Protein AF-0000000068950728 (afdb_homodimer)

Foldseek 3Di:
DPDPPPPLPQDDDDVSVVVVVLLLVLLLVQCLVPNLPRDFLCVSCVVSVHDSVVVCSHPVTSQRSLLVSLLVLLVVLLCVLVVPQPVVDDLLVSLLSNQLSVLCSCQPVGVRVLVNCVPVCPDPDVGNVVSCVVSVCSSLVVVLVSLVVCVVVLFFADPDDSVVLSCLRVVVSSVVSVVCSVVVHDDPSNVVSVVSSVVCVVVGGHPPPVVVVVVVVCVVVVVVVVVVVVD/DPDPPPPLPQDDDDVSVVVVVLLLVLLLVQCLVPNLPRDFLCVSCVVSVHHSVVVCSHPVTSQRSLLVSLLVLLVVLLCVLVVPQPPVDDLLVSLLSNQLSVLCSCVPVGVRVLVNCVPVCPDPDVGNVVSCVVSVCSSLVVVLVSLVVCVVVQFFADPDDSVVVSCLRVVVSSVVSVVCSVVVHDDPSNVVSVVSSVVCVVVGGHPPPVVVVVVVVCVVVVVVVVVVVVD

Radius of gyration: 26.89 Å; Cα contacts (8 Å, |Δi|>4): 473; chains: 2; bounding box: 71×98×64 Å

pLDDT: mean 82.0, std 15.76, range [31.5, 96.88]

Secondary structure (DSSP, 8-state):
------------SHHHHHHHHHHHHHHHHHHHHHHHHH--HHHHHHHHTS-HHHHHHH-S-HHHHHHHHHHHHHHHHHHHHHHH--TTS-HHHHHHHHHHHHHHHHHHS-HHHHHHHHHHTT--SSSTHHHHHHHHHHHHHHHHHHHHHHHHTTSS--SS-HHHHHHHHHHHHHHHHHHHHHTT----HHHHHHHHHHHHHHHHS---HHHHHHHHHHHHHHHHHHHHH--/------------SHHHHHHHHHHHHHHHHHHHHHHHHH--HHHHHHHHTS-HHHHHHH-S-HHHHHHHHHHHHHHHHHHHHHHH--TTS-HHHHHHHHHHHHHHHHHHS-HHHHHHHHHHTT--SSSTHHHHHHHHHHHHHHHHHHHHHHHHTTSS--SS-HHHHHHHHHHHHHHHHHHHHHTT----HHHHHHHHHHHHHHHHS---HHHHHHHHHHHHHHHHHHHHH--

InterPro domains:
  IPR001647 DNA-binding HTH domain, TetR-type [PF00440] (23-68)
  IPR001647 DNA-binding HTH domain, TetR-type [PR00455] (23-36)
  IPR001647 DNA-binding HTH domain, TetR-type [PR00455] (44-67)
  IPR001647 DNA-binding HTH domain, TetR-type [PS50977] (17-77)
  IPR009057 Homedomain-like superfamily [SSF46689] (9-86)
  IPR023772 DNA-binding HTH domain, TetR-type, conserved site [PS01081] (35-65)
  IPR036271 Tetracyclin repressor-like, C-terminal domain superfamily [SSF48498] (94-204)
  IPR050109 HTH-type, TetR-like transcriptional regulator [PTHR30055] (7-207)

Sequence (462 aa):
MEDVTSPRRVPAGAKAEQRIRDILRVSREVFAELGYERTTTTEIAQRLGISEGTVFTYFHGKRELCARVIEDWYDEIISTVEQGMPHGQSTKVQLEFYVRTHLRLFLIQGTGLCALVLSEGRAKGPGLGEVFVPLQRRYTAPLMDLLARARDNGEIRDDLPLSLLRSAILGPMEHILWDAIARQRQVDIEKTARDMVALLWPALLPVDVEVEKLRAFYGEVGAALRRAGNGMEDVTSPRRVPAGAKAEQRIRDILRVSREVFAELGYERTTTTEIAQRLGISEGTVFTYFHGKRELCARVIEDWYDEIISTVEQGMPHGQSTKVQLEFYVRTHLRLFLIQGTGLCALVLSEGRAKGPGLGEVFVPLQRRYTAPLMDLLARARDNGEIRDDLPLSLLRSAILGPMEHILWDAIARQRQVDIEKTARDMVALLWPALLPVDVEVEKLRAFYGEVGAALRRAGNG

Nearest PDB structures (foldseek):
  5gpa-assembly1_B  TM=8.919E-01  e=2.323E-08  Halalkalibacterium halodurans C-125
  4me9-assembly1_B  TM=7.766E-01  e=1.257E-07  Bacillus cereus ATCC 10987
  2gen-assembly1_A-2  TM=8.056E-01  e=6.154E-07  Pseudomonas aeruginosa PAO1
  8fw3-assembly2_A  TM=7.807E-01  e=2.026E-06  Neisseria gonorrhoeae
  4w97-assembly1_A  TM=6.208E-01  e=5.046E-07  Mycobacterium tuberculosis H37Rv

Organism: Cupriavidus necator (strain ATCC 17699 / DSM 428 / KCTC 22496 / NCIMB 10442 / H16 / Stanier 337) (NCBI:txid381666)

Structure (mmCIF, N/CA/C/O backbone):
data_AF-0000000068950728-model_v1
#
loop_
_entity.id
_entity.type
_entity.pdbx_description
1 polymer 'TetR/AcrR family transcriptional regulator'
#
loop_
_atom_site.group_PDB
_atom_site.id
_atom_site.type_symbol
_atom_site.label_atom_id
_atom_site.label_alt_id
_atom_site.label_comp_id
_atom_site.label_asym_id
_atom_site.label_entity_id
_atom_site.label_seq_id
_atom_site.pdbx_PDB_ins_code
_atom_site.Cartn_x
_atom_site.Cartn_y
_atom_site.Cartn_z
_atom_site.occupancy
_atom_site.B_iso_or_equiv
_atom_site.auth_seq_id
_atom_site.auth_comp_id
_atom_site.auth_asym_id
_atom_site.auth_atom_id
_atom_site.pdbx_PDB_model_num
ATOM 1 N N . MET A 1 1 ? -15.773 21.719 37.656 1 31.56 1 MET A N 1
ATOM 2 C CA . MET A 1 1 ? -16.969 20.906 37.469 1 31.56 1 MET A CA 1
ATOM 3 C C . MET A 1 1 ? -17.469 21 36.031 1 31.56 1 MET A C 1
ATOM 5 O O . MET A 1 1 ? -18.203 21.938 35.719 1 31.56 1 MET A O 1
ATOM 9 N N . GLU A 1 2 ? -16.641 21.109 34.969 1 36.91 2 GLU A N 1
ATOM 10 C CA . GLU A 1 2 ? -16.828 21.5 33.562 1 36.91 2 GLU A CA 1
ATOM 11 C C . GLU A 1 2 ? -17.969 20.703 32.938 1 36.91 2 GLU A C 1
ATOM 13 O O . GLU A 1 2 ? -18.062 19.484 33.125 1 36.91 2 GLU A O 1
ATOM 18 N N . ASP A 1 3 ? -19.141 21.344 32.688 1 38.5 3 ASP A N 1
ATOM 19 C CA . ASP A 1 3 ? -20.453 20.953 32.188 1 38.5 3 ASP A CA 1
ATOM 20 C C . ASP A 1 3 ? -20.312 20 31 1 38.5 3 ASP A C 1
ATOM 22 O O . ASP A 1 3 ? -19.531 20.266 30.078 1 38.5 3 ASP A O 1
ATOM 26 N N . VAL A 1 4 ? -20.609 18.781 31.156 1 42.97 4 VAL A N 1
ATOM 27 C CA . VAL A 1 4 ? -20.891 17.672 30.266 1 42.97 4 VAL A CA 1
ATOM 28 C C . VAL A 1 4 ? -21.75 18.156 29.094 1 42.97 4 VAL A C 1
ATOM 30 O O . VAL A 1 4 ? -22.859 18.656 29.297 1 42.97 4 VAL A O 1
ATOM 33 N N . THR A 1 5 ? -21.141 18.781 28.016 1 43.09 5 THR A N 1
ATOM 34 C CA . THR A 1 5 ? -21.781 19.266 26.797 1 43.09 5 THR A CA 1
ATOM 35 C C . THR A 1 5 ? -22.938 18.344 26.391 1 43.09 5 THR A C 1
ATOM 37 O O . THR A 1 5 ? -22.781 17.125 26.406 1 43.09 5 THR A O 1
ATOM 40 N N . SER A 1 6 ? -24.172 18.625 26.719 1 46.41 6 SER A N 1
ATOM 41 C CA . SER A 1 6 ? -25.453 18.016 26.359 1 46.41 6 SER A CA 1
ATOM 42 C C . SER A 1 6 ? -25.406 17.422 24.969 1 46.41 6 SER A C 1
ATOM 44 O O . SER A 1 6 ? -24.828 18 24.047 1 46.41 6 SER A O 1
ATOM 46 N N . PRO A 1 7 ? -25.656 16.078 24.875 1 49.56 7 PRO A N 1
ATOM 47 C CA . PRO A 1 7 ? -25.734 15.453 23.547 1 49.56 7 PRO A CA 1
ATOM 48 C C . PRO A 1 7 ? -26.5 16.297 22.547 1 49.56 7 PRO A C 1
ATOM 50 O O . PRO A 1 7 ? -27.578 16.828 22.859 1 49.56 7 PRO A O 1
ATOM 53 N N . ARG A 1 8 ? -25.922 17.141 21.828 1 56.22 8 ARG A N 1
ATOM 54 C CA . ARG A 1 8 ? -26.531 18 20.828 1 56.22 8 ARG A CA 1
ATOM 55 C C . ARG A 1 8 ? -27.688 17.281 20.125 1 56.22 8 ARG A C 1
ATOM 57 O O . ARG A 1 8 ? -27.531 16.156 19.672 1 56.22 8 ARG A O 1
ATOM 64 N N . ARG A 1 9 ? -28.891 17.531 20.422 1 59.47 9 ARG A N 1
ATOM 65 C CA . ARG A 1 9 ? -30.062 17 19.766 1 59.47 9 ARG A CA 1
ATOM 66 C C . ARG A 1 9 ? -29.969 17.156 18.25 1 59.47 9 ARG A C 1
ATOM 68 O O . ARG A 1 9 ? -29.938 18.281 17.734 1 59.47 9 ARG A O 1
ATOM 75 N N . VAL A 1 10 ? -29.453 16.156 17.531 1 64 10 VAL A N 1
ATOM 76 C CA . VAL A 1 10 ? -29.422 16.141 16.078 1 64 10 VAL A CA 1
ATOM 77 C C . VAL A 1 10 ? -30.844 16.219 15.523 1 64 10 VAL A C 1
ATOM 79 O O . VAL A 1 10 ? -31.703 15.422 15.906 1 64 10 VAL A O 1
ATOM 82 N N . PRO A 1 11 ? -31.234 17.281 14.82 1 69.88 11 PRO A N 1
ATOM 83 C CA . PRO A 1 11 ? -32.562 17.375 14.211 1 69.88 11 PRO A CA 1
ATOM 84 C C . PRO A 1 11 ? -32.969 16.094 13.469 1 69.88 11 PRO A C 1
ATOM 86 O O . PRO A 1 11 ? -32.094 15.375 12.969 1 69.88 11 PRO A O 1
ATOM 89 N N . ALA A 1 12 ? -34.25 15.68 13.688 1 70.69 12 ALA A N 1
ATOM 90 C CA . ALA A 1 12 ? -34.844 14.508 13.047 1 70.69 12 ALA A CA 1
ATOM 91 C C . ALA A 1 12 ? -35.906 14.914 12.008 1 70.69 12 ALA A C 1
ATOM 93 O O . ALA A 1 12 ? -36.375 16.047 12.023 1 70.69 12 ALA A O 1
ATOM 94 N N . GLY A 1 13 ? -35.906 14.281 10.828 1 81.19 13 GLY A N 1
ATOM 95 C CA . GLY A 1 13 ? -36.875 14.492 9.766 1 81.19 13 GLY A CA 1
ATOM 96 C C . GLY A 1 13 ? -36.25 14.578 8.391 1 81.19 13 GLY A C 1
ATOM 97 O O . GLY A 1 13 ? -35.031 14.406 8.242 1 81.19 13 GLY A O 1
ATOM 98 N N . ALA A 1 14 ? -37.094 14.828 7.438 1 80.69 14 ALA A N 1
ATOM 99 C CA . ALA A 1 14 ? -36.688 14.828 6.035 1 80.69 14 ALA A CA 1
ATOM 100 C C . ALA A 1 14 ? -35.719 15.984 5.742 1 80.69 14 ALA A C 1
ATOM 102 O O . ALA A 1 14 ? -34.75 15.82 4.992 1 80.69 14 ALA A O 1
ATOM 103 N N . LYS A 1 15 ? -36.031 17.062 6.316 1 85.25 15 LYS A N 1
ATOM 104 C CA . LYS A 1 15 ? -35.188 18.234 6.098 1 85.25 15 LYS A CA 1
ATOM 105 C C . LYS A 1 15 ? -33.812 18.047 6.711 1 85.25 15 LYS A C 1
ATOM 107 O O . LYS A 1 15 ? -32.812 18.438 6.117 1 85.25 15 LYS A O 1
ATOM 112 N N . ALA A 1 16 ? -33.75 17.516 7.898 1 88.19 16 ALA A N 1
ATOM 113 C CA . ALA A 1 16 ? -32.5 17.25 8.578 1 88.19 16 ALA A CA 1
ATOM 114 C C . ALA A 1 16 ? -31.641 16.25 7.789 1 88.19 16 ALA A C 1
ATOM 116 O O . ALA A 1 16 ? -30.438 16.422 7.652 1 88.19 16 ALA A O 1
ATOM 117 N N . GLU A 1 17 ? -32.375 15.32 7.227 1 90.69 17 GLU A N 1
ATOM 118 C CA . GLU A 1 17 ? -31.672 14.305 6.43 1 90.69 17 GLU A CA 1
ATOM 119 C C . GLU A 1 17 ? -31.062 14.906 5.168 1 90.69 17 GLU A C 1
ATOM 121 O O . GLU A 1 17 ? -29.953 14.547 4.773 1 90.69 17 GLU A O 1
ATOM 126 N N . GLN A 1 18 ? -31.812 15.734 4.613 1 92.12 18 GLN A N 1
ATOM 127 C CA . GLN A 1 18 ? -31.312 16.406 3.418 1 92.12 18 GLN A CA 1
ATOM 128 C C . GLN A 1 18 ? -30.094 17.266 3.738 1 92.12 18 GLN A C 1
ATOM 130 O O . GLN A 1 18 ? -29.141 17.328 2.955 1 92.12 18 GLN A O 1
ATOM 135 N N . ARG A 1 19 ? -30.125 17.906 4.887 1 92.94 19 ARG A N 1
ATOM 136 C CA . ARG A 1 19 ? -29.016 18.75 5.301 1 92.94 19 ARG A CA 1
ATOM 137 C C . ARG A 1 19 ? -27.766 17.906 5.539 1 92.94 19 ARG A C 1
ATOM 139 O O . ARG A 1 19 ? -26.672 18.297 5.125 1 92.94 19 ARG A O 1
ATOM 146 N N . ILE A 1 20 ? -28.016 16.844 6.129 1 94.12 20 ILE A N 1
ATOM 147 C CA . ILE A 1 20 ? -26.906 15.922 6.379 1 94.12 20 ILE A CA 1
ATOM 148 C C . ILE A 1 20 ? -26.297 15.477 5.051 1 94.12 20 ILE A C 1
ATOM 150 O O . ILE A 1 20 ? -25.062 15.5 4.887 1 94.12 20 ILE A O 1
ATOM 154 N N . ARG A 1 21 ? -27.109 15.164 4.109 1 93.94 21 ARG A N 1
ATOM 155 C CA . ARG A 1 21 ? -26.656 14.719 2.799 1 93.94 21 ARG A CA 1
ATOM 156 C C . ARG A 1 21 ? -25.875 15.82 2.092 1 93.94 21 ARG A C 1
ATOM 158 O O . ARG A 1 21 ? -24.844 15.555 1.46 1 93.94 21 ARG A O 1
ATOM 165 N N . ASP A 1 22 ? -26.359 16.984 2.219 1 95.31 22 ASP A N 1
ATOM 166 C CA . ASP A 1 22 ? -25.688 18.125 1.587 1 95.31 22 ASP A CA 1
ATOM 167 C C . ASP A 1 22 ? -24.312 18.375 2.203 1 95.31 22 ASP A C 1
ATOM 169 O O . ASP A 1 22 ? -23.344 18.609 1.486 1 95.31 22 ASP A O 1
ATOM 173 N N . ILE A 1 23 ? -24.266 18.297 3.496 1 95.94 23 ILE A N 1
ATOM 174 C CA . ILE A 1 23 ? -23.016 18.516 4.207 1 95.94 23 ILE A CA 1
ATOM 175 C C . ILE A 1 23 ? -22 17.453 3.816 1 95.94 23 ILE A C 1
ATOM 177 O O . ILE A 1 23 ? -20.844 17.766 3.514 1 95.94 23 ILE A O 1
ATOM 181 N N . LEU A 1 24 ? -22.469 16.266 3.732 1 95.44 24 LEU A N 1
ATOM 182 C CA . LEU A 1 24 ? -21.562 15.164 3.408 1 95.44 24 LEU A CA 1
ATOM 183 C C . LEU A 1 24 ? -21.109 15.25 1.958 1 95.44 24 LEU A C 1
ATOM 185 O O . LEU A 1 24 ? -19.938 14.969 1.657 1 95.44 24 LEU A O 1
ATOM 189 N N . ARG A 1 25 ? -21.984 15.633 1.092 1 94.25 25 ARG A N 1
ATOM 190 C CA . ARG A 1 25 ? -21.625 15.773 -0.316 1 94.25 25 ARG A CA 1
ATOM 191 C C . ARG A 1 25 ? -20.547 16.828 -0.501 1 94.25 25 ARG A C 1
ATOM 193 O O . ARG A 1 25 ? -19.547 16.578 -1.18 1 94.25 25 ARG A O 1
ATOM 200 N N . VAL A 1 26 ? -20.719 17.938 0.108 1 95.81 26 VAL A N 1
ATOM 201 C CA . VAL A 1 26 ? -19.75 19.016 -0.011 1 95.81 26 VAL A CA 1
ATOM 202 C C . VAL A 1 26 ? -18.453 18.625 0.69 1 95.81 26 VAL A C 1
ATOM 204 O O . VAL A 1 26 ? -17.359 18.938 0.205 1 95.81 26 VAL A O 1
ATOM 207 N N . SER A 1 27 ? -18.609 18.016 1.862 1 95.25 27 SER A N 1
ATOM 208 C CA . SER A 1 27 ? -17.422 17.547 2.576 1 95.25 27 SER A CA 1
ATOM 209 C C . SER A 1 27 ? -16.594 16.609 1.708 1 95.25 27 SER A C 1
ATOM 211 O O . SER A 1 27 ? -15.359 16.703 1.696 1 95.25 27 SER A O 1
ATOM 213 N N . ARG A 1 28 ? -17.266 15.75 1.021 1 91.69 28 ARG A N 1
ATOM 214 C CA . ARG A 1 28 ? -16.594 14.82 0.123 1 91.69 28 ARG A CA 1
ATOM 215 C C . ARG A 1 28 ? -15.766 15.57 -0.921 1 91.69 28 ARG A C 1
ATOM 217 O O . ARG A 1 28 ? -14.617 15.211 -1.186 1 91.69 28 ARG A O 1
ATOM 224 N N . GLU A 1 29 ? -16.328 16.547 -1.451 1 91.56 29 GLU A N 1
ATOM 225 C CA . GLU A 1 29 ? -15.641 17.344 -2.459 1 91.56 29 GLU A CA 1
ATOM 226 C C . GLU A 1 29 ? -14.422 18.062 -1.868 1 91.56 29 GLU A C 1
ATOM 228 O O . GLU A 1 29 ? -13.352 18.078 -2.479 1 91.56 29 GLU A O 1
ATOM 233 N N . VAL A 1 30 ? -14.594 18.594 -0.743 1 92 30 VAL A N 1
ATOM 234 C CA . VAL A 1 30 ? -13.539 19.375 -0.114 1 92 30 VAL A CA 1
ATOM 235 C C . VAL A 1 30 ? -12.391 18.453 0.299 1 92 30 VAL A C 1
ATOM 237 O O . VAL A 1 30 ? -11.227 18.766 0.04 1 92 30 VAL A O 1
ATOM 240 N N . PHE A 1 31 ? -12.719 17.328 0.889 1 88.19 31 PHE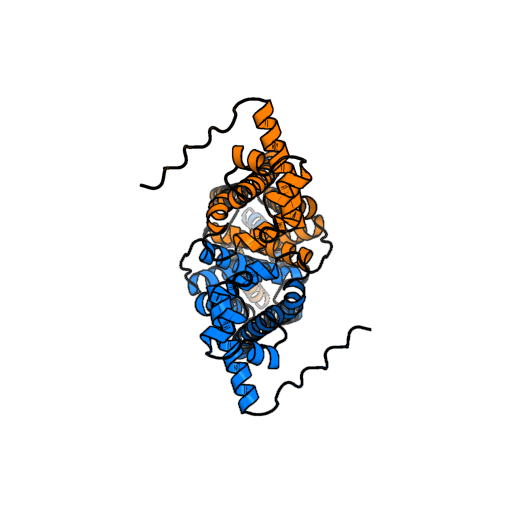 A N 1
ATOM 241 C CA . PHE A 1 31 ? -11.703 16.359 1.284 1 88.19 31 PHE A CA 1
ATOM 242 C C . PHE A 1 31 ? -10.953 15.836 0.066 1 88.19 31 PHE A C 1
ATOM 244 O O . PHE A 1 31 ? -9.734 15.633 0.118 1 88.19 31 PHE A O 1
ATOM 251 N N . ALA A 1 32 ? -11.664 15.617 -0.966 1 84.56 32 ALA A N 1
ATOM 252 C CA . ALA A 1 32 ? -11.055 15.102 -2.188 1 84.56 32 ALA A CA 1
ATOM 253 C C . ALA A 1 32 ? -10.102 16.125 -2.797 1 84.56 32 ALA A C 1
ATOM 255 O O . ALA A 1 32 ? -9.055 15.766 -3.348 1 84.56 32 ALA A O 1
ATOM 256 N N . GLU A 1 33 ? -10.422 17.328 -2.645 1 84.25 33 GLU A N 1
ATOM 257 C CA . GLU A 1 33 ? -9.672 18.406 -3.27 1 84.25 33 GLU A CA 1
ATOM 258 C C . GLU A 1 33 ? -8.484 18.828 -2.404 1 84.25 33 GLU A C 1
ATOM 260 O O . GLU A 1 33 ? -7.379 19.031 -2.908 1 84.25 33 GLU A O 1
ATOM 265 N N . LEU A 1 34 ? -8.734 18.922 -1.042 1 81.69 34 LEU A N 1
ATOM 266 C CA . LEU A 1 34 ? -7.754 19.578 -0.19 1 81.69 34 LEU A CA 1
ATOM 267 C C . LEU A 1 34 ? -7.047 18.578 0.709 1 81.69 34 LEU A C 1
ATOM 269 O O . LEU A 1 34 ? -6.008 18.891 1.296 1 81.69 34 LEU A O 1
ATOM 273 N N . GLY A 1 35 ? -7.645 17.438 0.762 1 79.5 35 GLY A N 1
ATOM 274 C CA . GLY A 1 35 ? -7.129 16.5 1.752 1 79.5 35 GLY A CA 1
ATOM 275 C C . GLY A 1 35 ? -7.645 16.766 3.152 1 79.5 35 GLY A C 1
ATOM 276 O O . GLY A 1 35 ? -8.453 17.688 3.357 1 79.5 35 GLY A O 1
ATOM 277 N N . TYR A 1 36 ? -7.172 16 4.098 1 79.75 36 TYR A N 1
ATOM 278 C CA . TYR A 1 36 ? -7.68 16.109 5.461 1 79.75 36 TYR A CA 1
ATOM 279 C C . TYR A 1 36 ? -7.094 17.312 6.172 1 79.75 36 TYR A C 1
ATOM 281 O O . TYR A 1 36 ? -7.824 18.078 6.816 1 79.75 36 TYR A O 1
ATOM 289 N N . GLU A 1 37 ? -5.867 17.484 6.059 1 76.31 37 GLU A N 1
ATOM 290 C CA . GLU A 1 37 ? -5.168 18.484 6.848 1 76.31 37 GLU A CA 1
ATOM 291 C C . GLU A 1 37 ? -5.605 19.891 6.449 1 76.31 37 GLU A C 1
ATOM 293 O O . GLU A 1 37 ? -5.832 20.75 7.312 1 76.31 37 GLU A O 1
ATOM 298 N N . ARG A 1 38 ? -5.828 20.141 5.254 1 81.25 38 ARG A N 1
ATOM 299 C CA . ARG A 1 38 ? -6.113 21.5 4.766 1 81.25 38 ARG A CA 1
ATOM 300 C C . ARG A 1 38 ? -7.609 21.781 4.809 1 81.25 38 ARG A C 1
ATOM 302 O O . ARG A 1 38 ? -8.023 22.938 4.656 1 81.25 38 ARG A O 1
ATOM 309 N N . THR A 1 39 ? -8.297 20.75 5.008 1 88.44 39 THR A N 1
ATOM 310 C CA . THR A 1 39 ? -9.742 20.938 5.082 1 88.44 39 THR A CA 1
ATOM 311 C C . THR A 1 39 ? -10.148 21.484 6.441 1 88.44 39 THR A C 1
ATOM 313 O O . THR A 1 39 ? -9.617 21.078 7.473 1 88.44 39 THR A O 1
ATOM 316 N N . THR A 1 40 ? -11.125 22.469 6.406 1 93.31 40 THR A N 1
ATOM 317 C CA . THR A 1 40 ? -11.711 22.984 7.641 1 93.31 40 THR A CA 1
ATOM 318 C C . THR A 1 40 ? -13.234 22.938 7.566 1 93.31 40 THR A C 1
ATOM 320 O O . THR A 1 40 ? -13.812 22.906 6.477 1 93.31 40 THR A O 1
ATOM 323 N N . THR A 1 41 ? -13.781 22.906 8.758 1 95.44 41 THR A N 1
ATOM 324 C CA . THR A 1 41 ? -15.242 22.953 8.805 1 95.44 41 THR A CA 1
ATOM 325 C C . THR A 1 41 ? -15.742 24.297 8.266 1 95.44 41 THR A C 1
AT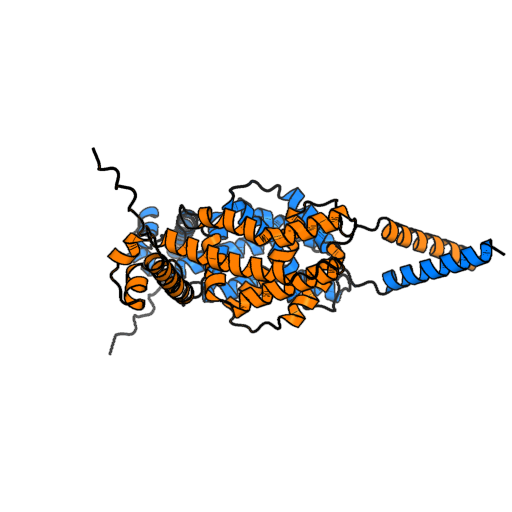OM 327 O O . THR A 1 41 ? -16.828 24.359 7.68 1 95.44 41 THR A O 1
ATOM 330 N N . THR A 1 42 ? -14.977 25.344 8.406 1 95.81 42 THR A N 1
ATOM 331 C CA . THR A 1 42 ? -15.312 26.656 7.879 1 95.81 42 THR A CA 1
ATOM 332 C C . THR A 1 42 ? -15.414 26.609 6.355 1 95.81 42 THR A C 1
ATOM 334 O O . THR A 1 42 ? -16.359 27.156 5.777 1 95.81 42 THR A O 1
ATOM 337 N N . GLU A 1 43 ? -14.492 25.953 5.707 1 95.62 43 GLU A N 1
ATOM 338 C CA . GLU A 1 43 ? -14.5 25.828 4.254 1 95.62 43 GLU A CA 1
ATOM 339 C C . GLU A 1 43 ? -15.734 25.062 3.773 1 95.62 43 GLU A C 1
ATOM 341 O O . GLU A 1 43 ? -16.359 25.438 2.777 1 95.62 43 GLU A O 1
ATOM 346 N N . ILE A 1 44 ? -16.047 24.031 4.453 1 96.56 44 ILE A N 1
ATOM 347 C CA . ILE A 1 44 ? -17.203 23.203 4.109 1 96.56 44 ILE A CA 1
ATOM 348 C C . ILE A 1 44 ? -18.484 24.031 4.246 1 96.56 44 ILE A C 1
ATOM 350 O O . ILE A 1 44 ? -19.328 24.016 3.354 1 96.56 44 ILE A O 1
ATOM 354 N N . ALA A 1 45 ? -18.609 24.75 5.293 1 96.88 45 ALA A N 1
ATOM 355 C CA . ALA A 1 45 ? -19.766 25.609 5.535 1 96.88 45 ALA A CA 1
ATOM 356 C C . ALA A 1 45 ? -19.891 26.688 4.453 1 96.88 45 ALA A C 1
ATOM 358 O O . ALA A 1 45 ? -20.984 26.906 3.922 1 96.88 45 ALA A O 1
ATOM 359 N N . GLN A 1 46 ? -18.812 27.266 4.129 1 96.88 46 GLN A N 1
ATOM 360 C CA . GLN A 1 46 ? -18.797 28.328 3.135 1 96.88 46 GLN A CA 1
ATOM 361 C C . GLN A 1 46 ? -19.219 27.812 1.765 1 96.88 46 GLN A C 1
ATOM 363 O O . GLN A 1 46 ? -20.016 28.453 1.073 1 96.88 46 GLN A O 1
ATOM 368 N N . ARG A 1 47 ? -18.797 26.703 1.402 1 95.94 47 ARG A N 1
ATOM 369 C CA . ARG A 1 47 ? -19.125 26.125 0.102 1 95.94 47 ARG A CA 1
ATOM 370 C C . ARG A 1 47 ? -20.609 25.75 0.027 1 95.94 47 ARG A C 1
ATOM 372 O O . ARG A 1 47 ? -21.203 25.812 -1.047 1 95.94 47 ARG A O 1
ATOM 379 N N . LEU A 1 48 ? -21.156 25.406 1.114 1 95.56 48 LEU A N 1
ATOM 380 C CA . LEU A 1 48 ? -22.562 25.016 1.166 1 95.56 48 LEU A CA 1
ATOM 381 C C . LEU A 1 48 ? -23.469 26.219 1.398 1 95.56 48 LEU A C 1
ATOM 383 O O . LEU A 1 48 ? -24.688 26.109 1.313 1 95.56 48 LEU A O 1
ATOM 387 N N . GLY A 1 49 ? -22.859 27.375 1.837 1 96.38 49 GLY A N 1
ATOM 388 C CA . GLY A 1 49 ? -23.641 28.578 2.1 1 96.38 49 GLY A CA 1
ATOM 389 C C . GLY A 1 49 ? -24.375 28.531 3.424 1 96.38 49 GLY A C 1
ATOM 390 O O . GLY A 1 49 ? -25.5 29 3.521 1 96.38 49 GLY A O 1
ATOM 391 N N . ILE A 1 50 ? -23.766 27.875 4.344 1 95.69 50 ILE A N 1
ATOM 392 C CA . ILE A 1 50 ? -24.359 27.812 5.676 1 95.69 50 ILE A CA 1
ATOM 393 C C . ILE A 1 50 ? -23.328 28.234 6.715 1 95.69 50 ILE A C 1
ATOM 395 O O . ILE A 1 50 ? -22.156 28.453 6.387 1 95.69 50 ILE A O 1
ATOM 399 N N . SER A 1 51 ? -23.797 28.406 7.93 1 94.62 51 SER A N 1
ATOM 400 C CA . SER A 1 51 ? -22.875 28.75 9 1 94.62 51 SER A CA 1
ATOM 401 C C . SER A 1 51 ? -22.125 27.531 9.516 1 94.62 51 SER A C 1
ATOM 403 O O . SER A 1 51 ? -22.641 26.406 9.445 1 94.62 51 SER A O 1
ATOM 405 N N . GLU A 1 52 ? -20.969 27.766 10.016 1 94.75 52 GLU A N 1
ATOM 406 C CA . GLU A 1 52 ? -20.219 26.688 10.656 1 94.75 52 GLU A CA 1
ATOM 407 C C . GLU A 1 52 ? -20.984 26.094 11.828 1 94.75 52 GLU A C 1
ATOM 409 O O . GLU A 1 52 ? -20.906 24.891 12.086 1 94.75 52 GLU A O 1
ATOM 414 N N . GLY A 1 53 ? -21.766 26.906 12.531 1 94.06 53 GLY A N 1
ATOM 415 C CA . GLY A 1 53 ? -22.625 26.438 13.609 1 94.06 53 GLY A CA 1
ATOM 416 C C . GLY A 1 53 ? -23.641 25.406 13.164 1 94.06 53 GLY A C 1
ATOM 417 O O . GLY A 1 53 ? -23.891 24.438 13.883 1 94.06 53 GLY A O 1
ATOM 418 N N . THR A 1 54 ? -24.219 25.641 12.07 1 93.19 54 THR A N 1
ATOM 419 C CA . THR A 1 54 ? -25.172 24.672 11.516 1 93.19 54 THR A CA 1
ATOM 420 C C . THR A 1 54 ? -24.5 23.328 11.258 1 93.19 54 THR A C 1
ATOM 422 O O . THR A 1 54 ? -25.094 22.281 11.516 1 93.19 54 THR A O 1
ATOM 425 N N . VAL A 1 55 ? -23.266 23.359 10.711 1 95.06 55 VAL A N 1
ATOM 426 C CA . VAL A 1 55 ? -22.516 22.109 10.508 1 95.06 55 VAL A CA 1
ATOM 427 C C . VAL A 1 55 ? -22.359 21.375 11.844 1 95.06 55 VAL A C 1
ATOM 429 O O . VAL A 1 55 ? -22.562 20.172 11.914 1 95.06 55 VAL A O 1
ATOM 432 N N . PHE A 1 56 ? -22.141 22.156 12.883 1 94.19 56 PHE A N 1
ATOM 433 C CA . PHE A 1 56 ? -21.875 21.578 14.195 1 94.19 56 PHE A CA 1
ATOM 434 C C . PHE A 1 56 ? -23.141 21.047 14.836 1 94.19 56 PHE A C 1
ATOM 436 O O . PHE A 1 56 ? -23.094 20.281 15.797 1 94.19 56 PHE A O 1
ATOM 443 N N . THR A 1 57 ? -24.266 21.5 14.367 1 93.56 57 THR A N 1
ATOM 444 C CA . THR A 1 57 ? -25.531 20.922 14.812 1 93.56 57 THR A CA 1
ATOM 445 C C . THR A 1 57 ? -25.625 19.453 14.461 1 93.56 57 THR A C 1
ATOM 447 O O . THR A 1 57 ? -26.234 18.672 15.188 1 93.56 57 THR A O 1
ATOM 450 N N . TYR A 1 58 ? -24.953 19.094 13.398 1 93.56 58 TYR A N 1
ATOM 451 C CA . TYR A 1 58 ? -25.109 17.75 12.883 1 93.56 58 TYR A CA 1
ATOM 452 C C . TYR A 1 58 ? -23.844 16.922 13.117 1 93.56 58 TYR A C 1
ATOM 454 O O . TYR A 1 58 ? -23.906 15.703 13.25 1 93.56 58 TYR A O 1
ATOM 462 N N . PHE A 1 59 ? -22.672 17.594 13.07 1 94.88 59 PHE A N 1
ATOM 463 C CA . PHE A 1 59 ? -21.406 16.906 13.195 1 94.88 59 PHE A CA 1
ATOM 464 C C . PHE A 1 59 ? -20.516 17.578 14.227 1 94.88 59 PHE A C 1
ATOM 466 O O . PHE A 1 59 ? -20.484 18.812 14.312 1 94.88 59 PHE A O 1
ATOM 473 N N . HIS A 1 60 ? -19.688 16.812 14.898 1 90.31 60 HIS A N 1
ATOM 474 C CA . HIS A 1 60 ? -18.859 17.312 15.992 1 90.31 60 HIS A CA 1
ATOM 475 C C . HIS A 1 60 ? -17.578 17.953 15.469 1 90.31 60 HIS A C 1
ATOM 477 O O . HIS A 1 60 ? -16.906 18.703 16.188 1 90.31 60 HIS A O 1
ATOM 483 N N . GLY A 1 61 ? -17.281 17.656 14.172 1 90.62 61 GLY A N 1
ATOM 484 C CA . GLY A 1 61 ? -16.031 18.234 13.672 1 90.62 61 GLY A CA 1
ATOM 485 C C . GLY A 1 61 ? -15.547 17.578 12.398 1 90.62 61 GLY A C 1
ATOM 486 O O . GLY A 1 61 ? -16.234 16.734 11.82 1 90.62 61 GLY A O 1
ATOM 487 N N . LYS A 1 62 ? -14.367 17.984 12.062 1 90.31 62 LYS A N 1
ATOM 488 C CA . LYS A 1 62 ? -13.742 17.547 10.812 1 90.31 62 LYS A CA 1
ATOM 489 C C . LYS A 1 62 ? -13.508 16.031 10.82 1 90.31 62 LYS A C 1
ATOM 491 O O . LYS A 1 62 ? -13.664 15.375 9.797 1 90.31 62 LYS A O 1
ATOM 496 N N . ARG A 1 63 ? -13.164 15.562 11.977 1 86.25 63 ARG A N 1
ATOM 497 C CA . ARG A 1 63 ? -12.859 14.141 12.086 1 86.25 63 ARG A CA 1
ATOM 498 C C . ARG A 1 63 ? -14.094 13.289 11.812 1 86.25 63 ARG A C 1
ATOM 500 O O . ARG A 1 63 ? -14.031 12.312 11.07 1 86.25 63 ARG A O 1
ATOM 507 N N . GLU A 1 64 ? -15.094 13.617 12.406 1 90.56 64 GLU A N 1
ATOM 508 C CA . GLU A 1 64 ? -16.344 12.891 12.203 1 90.56 64 GLU A CA 1
ATOM 509 C C . GLU A 1 64 ? -16.828 13.023 10.758 1 90.56 64 GLU A C 1
ATOM 511 O O . GLU A 1 64 ? -17.312 12.055 10.172 1 90.56 64 GLU A O 1
ATOM 516 N N . LEU A 1 65 ? -16.781 14.203 10.242 1 92.75 65 LEU A N 1
ATOM 517 C CA . LEU A 1 65 ? -17.172 14.438 8.859 1 92.75 65 LEU A CA 1
ATOM 518 C C . LEU A 1 65 ? -16.359 13.562 7.91 1 92.75 65 LEU A C 1
ATOM 520 O O . LEU A 1 65 ? -16.922 12.922 7.012 1 92.75 65 LEU A O 1
ATOM 524 N N . CYS A 1 66 ? -15.125 13.539 8.148 1 89 66 CYS A N 1
ATOM 525 C CA . CYS A 1 66 ? -14.242 12.75 7.305 1 89 66 CYS A CA 1
ATOM 526 C C . CYS A 1 66 ? -14.57 11.266 7.41 1 89 66 CYS A C 1
ATOM 528 O O . CYS A 1 66 ? -14.664 10.57 6.395 1 89 66 CYS A O 1
ATOM 530 N N . ALA A 1 67 ? -14.719 10.82 8.617 1 87.5 67 ALA A N 1
ATOM 531 C CA . ALA A 1 67 ? -15.062 9.422 8.844 1 87.5 67 ALA A CA 1
ATOM 532 C C . ALA A 1 67 ? -16.344 9.047 8.102 1 87.5 67 ALA A C 1
ATOM 534 O O . ALA A 1 67 ? -16.406 7.996 7.453 1 87.5 67 ALA A O 1
ATOM 535 N N . ARG A 1 68 ? -17.266 9.891 8.141 1 91.25 68 ARG A N 1
ATOM 536 C CA . ARG A 1 68 ? -18.547 9.617 7.52 1 91.25 68 ARG A CA 1
ATOM 537 C C . ARG A 1 68 ? -18.438 9.641 6 1 91.25 68 ARG A C 1
ATOM 539 O O . ARG A 1 68 ? -19.094 8.859 5.309 1 91.25 68 ARG A O 1
ATOM 546 N N . VAL A 1 69 ? -17.719 10.547 5.488 1 91.38 69 VAL A N 1
ATOM 547 C CA . VAL A 1 69 ? -17.5 10.633 4.051 1 91.38 69 VAL A CA 1
ATOM 548 C C . VAL A 1 69 ? -16.844 9.352 3.549 1 91.38 69 VAL A C 1
ATOM 550 O O . VAL A 1 69 ? -17.266 8.781 2.543 1 91.38 69 VAL A O 1
ATOM 553 N N . ILE A 1 70 ? -15.883 8.891 4.238 1 87.06 70 ILE A N 1
ATOM 554 C CA . ILE A 1 70 ? -15.141 7.699 3.844 1 87.06 70 ILE A CA 1
ATOM 555 C C . ILE A 1 70 ? -16.031 6.469 3.986 1 87.06 70 ILE A C 1
ATOM 557 O O . ILE A 1 70 ? -16 5.566 3.145 1 87.06 70 ILE A O 1
ATOM 561 N N . GLU A 1 71 ? -16.75 6.484 5.051 1 89.06 71 GLU A N 1
ATOM 562 C CA . GLU A 1 71 ? -17.688 5.383 5.258 1 89.06 71 GLU A CA 1
ATOM 563 C C . GLU A 1 71 ? -18.672 5.273 4.098 1 89.06 71 GLU A C 1
ATOM 565 O O . GLU A 1 71 ? -18.922 4.18 3.59 1 89.06 71 GLU A O 1
ATOM 570 N N . ASP A 1 72 ? -19.188 6.359 3.729 1 88.94 72 ASP A N 1
ATOM 571 C CA . ASP A 1 72 ? -20.141 6.383 2.615 1 88.94 72 ASP A CA 1
ATOM 572 C C . ASP A 1 72 ? -19.469 5.91 1.324 1 88.94 72 ASP A C 1
ATOM 574 O O . ASP A 1 72 ? -20.078 5.184 0.535 1 88.94 72 ASP A O 1
ATOM 578 N N . TRP A 1 73 ? -18.312 6.352 1.15 1 86.75 73 TRP A N 1
ATOM 579 C CA . TRP A 1 73 ? -17.562 5.984 -0.043 1 86.75 73 TRP A CA 1
ATOM 580 C C . TRP A 1 73 ? -17.297 4.48 -0.076 1 86.75 73 TRP A C 1
ATOM 582 O O . TRP A 1 73 ? -17.484 3.836 -1.112 1 86.75 73 TRP A O 1
ATOM 592 N N . TYR A 1 74 ? -16.922 3.9 1.015 1 86 74 TYR A N 1
ATOM 593 C CA . TYR A 1 74 ? -16.688 2.463 1.107 1 86 74 TYR A CA 1
ATOM 594 C C . TYR A 1 74 ? -17.984 1.689 0.87 1 86 74 TYR A C 1
ATOM 596 O O . TYR A 1 74 ? -17.984 0.658 0.194 1 86 74 TYR A O 1
ATOM 604 N N . ASP A 1 75 ? -19.016 2.225 1.447 1 87.31 75 ASP A N 1
ATOM 605 C CA . ASP A 1 75 ? -20.312 1.565 1.264 1 87.31 75 ASP A CA 1
ATOM 606 C C . ASP A 1 75 ? -20.688 1.506 -0.214 1 87.31 75 ASP A C 1
ATOM 608 O O . ASP A 1 75 ? -21.234 0.505 -0.679 1 87.31 75 ASP A O 1
ATOM 612 N N . GLU A 1 76 ? -20.438 2.551 -0.885 1 86.06 76 GLU A N 1
ATOM 613 C CA . GLU A 1 76 ? -20.703 2.59 -2.318 1 86.06 76 GLU A CA 1
ATOM 614 C C . GLU A 1 76 ? -19.875 1.547 -3.066 1 86.06 76 GLU A C 1
ATOM 616 O O . GLU A 1 76 ? -20.391 0.862 -3.955 1 86.06 76 GLU A O 1
ATOM 621 N N . ILE A 1 77 ? -18.672 1.409 -2.707 1 85.19 77 ILE A N 1
ATOM 622 C CA . ILE A 1 77 ? -17.766 0.461 -3.354 1 85.19 77 ILE A CA 1
ATOM 623 C C . ILE A 1 77 ? -18.219 -0.966 -3.051 1 85.19 77 ILE A C 1
ATOM 625 O O . ILE A 1 77 ? -18.328 -1.794 -3.959 1 85.19 77 ILE A O 1
ATOM 629 N N . ILE A 1 78 ? -18.5 -1.199 -1.792 1 88.88 78 ILE A N 1
ATOM 630 C CA . ILE A 1 78 ? -18.906 -2.529 -1.358 1 88.88 78 ILE A CA 1
ATOM 631 C C . ILE A 1 78 ? -20.203 -2.928 -2.076 1 88.88 78 ILE A C 1
ATOM 633 O O . ILE A 1 78 ? -20.312 -4.047 -2.584 1 88.88 78 ILE A O 1
ATOM 637 N N . SER A 1 79 ? -21.078 -1.961 -2.125 1 90.38 79 SER A N 1
ATOM 638 C CA . SER A 1 79 ? -22.359 -2.23 -2.775 1 90.38 79 SER A CA 1
ATOM 639 C C . SER A 1 79 ? -22.172 -2.557 -4.254 1 90.38 79 SER A C 1
ATOM 641 O O . SER A 1 79 ? -22.797 -3.479 -4.777 1 90.38 79 SER A O 1
ATOM 643 N N . THR A 1 80 ? -21.328 -1.857 -4.91 1 89.69 80 THR A N 1
ATOM 644 C CA . THR A 1 80 ? -21.047 -2.09 -6.324 1 89.69 80 THR A CA 1
ATOM 645 C C . THR A 1 80 ? -20.422 -3.471 -6.535 1 89.69 80 THR A C 1
ATOM 647 O O . THR A 1 80 ? -20.828 -4.199 -7.445 1 89.69 80 THR A O 1
ATOM 650 N N . VAL A 1 81 ? -19.531 -3.877 -5.695 1 90.81 81 VAL A N 1
ATOM 651 C CA . VAL A 1 81 ? -18.859 -5.168 -5.793 1 90.81 81 VAL A CA 1
ATOM 652 C C . VAL A 1 81 ? -19.859 -6.293 -5.508 1 90.81 81 VAL A C 1
ATOM 654 O O . VAL A 1 81 ? -19.953 -7.262 -6.266 1 90.81 81 VAL A O 1
ATOM 657 N N . GLU A 1 82 ? -20.609 -6.129 -4.477 1 90.5 82 GLU A N 1
ATOM 658 C CA . GLU A 1 82 ? -21.531 -7.18 -4.059 1 90.5 82 GLU A CA 1
ATOM 659 C C . GLU A 1 82 ? -22.641 -7.371 -5.074 1 90.5 82 GLU A C 1
ATOM 661 O O . GLU A 1 82 ? -23.016 -8.5 -5.395 1 90.5 82 GLU A O 1
ATOM 666 N N . GLN A 1 83 ? -23.141 -6.281 -5.543 1 91.94 83 GLN A N 1
ATOM 667 C CA . GLN A 1 83 ? -24.266 -6.355 -6.48 1 91.94 83 GLN A CA 1
ATOM 668 C C . GLN A 1 83 ? -23.797 -6.863 -7.844 1 91.94 83 GLN A C 1
ATOM 670 O O . GLN A 1 83 ? -24.562 -7.523 -8.555 1 91.94 83 GLN A O 1
ATOM 675 N N . GLY A 1 84 ? -22.609 -6.598 -8.18 1 93.88 84 GLY A N 1
ATOM 676 C CA . GLY A 1 84 ? -22.109 -6.961 -9.5 1 93.88 84 GLY A CA 1
ATOM 677 C C . GLY A 1 84 ? -21.391 -8.297 -9.523 1 93.88 84 GLY A C 1
ATOM 678 O O . GLY A 1 84 ? -21.109 -8.844 -10.594 1 93.88 84 GLY A O 1
ATOM 679 N N . MET A 1 85 ? -21.141 -8.867 -8.375 1 94 85 MET A N 1
ATOM 680 C CA . MET A 1 85 ? -20.359 -10.094 -8.297 1 94 85 MET A CA 1
ATOM 681 C C . MET A 1 85 ? -21.062 -11.234 -9.031 1 94 85 MET A C 1
ATOM 683 O O . MET A 1 85 ? -22.234 -11.516 -8.789 1 94 85 MET A O 1
ATOM 687 N N . PRO A 1 86 ? -20.359 -11.859 -9.961 1 94 86 PRO A N 1
ATOM 688 C CA . PRO A 1 86 ? -20.938 -13 -10.68 1 94 86 PRO A CA 1
ATOM 689 C C . PRO A 1 86 ? -20.891 -14.297 -9.875 1 94 86 PRO A C 1
ATOM 691 O O . PRO A 1 86 ? -20.156 -15.219 -10.234 1 94 86 PRO A O 1
ATOM 694 N N . HIS A 1 87 ? -21.703 -14.523 -8.906 1 89.94 87 HIS A N 1
ATOM 695 C CA . HIS A 1 87 ? -21.688 -15.641 -7.973 1 89.94 87 HIS A CA 1
ATOM 696 C C . HIS A 1 87 ? -21.922 -16.969 -8.695 1 89.94 87 HIS A C 1
ATOM 698 O O . HIS A 1 87 ? -21.531 -18.016 -8.195 1 89.94 87 HIS A O 1
ATOM 704 N N . GLY A 1 88 ? -22.359 -16.953 -9.812 1 90.12 88 GLY A N 1
ATOM 705 C CA . GLY A 1 88 ? -22.594 -18.172 -10.57 1 90.12 88 GLY A CA 1
ATOM 706 C C . GLY A 1 88 ? -21.406 -18.594 -11.414 1 90.12 88 GLY A C 1
ATOM 707 O O . GLY A 1 88 ? -21.406 -19.672 -12.016 1 90.12 88 GLY A O 1
ATOM 708 N N . GLN A 1 89 ? -20.344 -17.891 -11.367 1 93.44 89 GLN A N 1
ATOM 709 C CA . GLN A 1 89 ? -19.156 -18.172 -12.18 1 93.44 89 GLN A CA 1
ATOM 710 C C . GLN A 1 89 ? -18.031 -18.75 -11.328 1 93.44 89 GLN A C 1
ATOM 712 O O . GLN A 1 89 ? -18.172 -18.891 -10.109 1 93.44 89 GLN A O 1
ATOM 717 N N . SER A 1 90 ? -16.953 -19.203 -12.023 1 93.44 90 SER A N 1
ATOM 718 C CA . SER A 1 90 ? -15.797 -19.766 -11.328 1 93.44 90 SER A CA 1
ATOM 719 C C . SER A 1 90 ? -15.133 -18.75 -10.414 1 93.44 90 SER A C 1
ATOM 721 O O . SER A 1 90 ? -15.336 -17.547 -10.57 1 93.44 90 SER A O 1
ATOM 723 N N . THR A 1 91 ? -14.43 -19.219 -9.469 1 94.25 91 THR A N 1
ATOM 724 C CA . THR A 1 91 ? -13.695 -18.359 -8.547 1 94.25 91 THR A CA 1
ATOM 725 C C . THR A 1 91 ? -12.773 -17.406 -9.305 1 94.25 91 THR A C 1
ATOM 727 O O . THR A 1 91 ? -12.648 -16.234 -8.945 1 94.25 91 THR A O 1
ATOM 730 N N . LYS A 1 92 ? -12.195 -17.922 -10.344 1 93.56 92 LYS A N 1
ATOM 731 C CA . LYS A 1 92 ? -11.281 -17.109 -11.141 1 93.56 92 LYS A CA 1
ATOM 732 C C . LYS A 1 92 ? -12.016 -15.922 -11.773 1 93.56 92 LYS A C 1
ATOM 734 O O . LYS A 1 92 ? -11.523 -14.789 -11.75 1 93.56 92 LYS A O 1
ATOM 739 N N . VAL A 1 93 ? -13.172 -16.172 -12.336 1 94.81 93 VAL A N 1
ATOM 740 C CA . VAL A 1 93 ? -13.969 -15.133 -12.969 1 94.81 93 VAL A CA 1
ATOM 741 C C . VAL A 1 93 ? -14.43 -14.117 -11.922 1 94.81 93 VAL A C 1
ATOM 743 O O . VAL A 1 93 ? -14.422 -12.906 -12.172 1 94.81 93 VAL A O 1
ATOM 746 N N . GLN A 1 94 ? -14.828 -14.586 -10.781 1 95.88 94 GLN A N 1
ATOM 747 C CA . GLN A 1 94 ? -15.242 -13.695 -9.695 1 95.88 94 GLN A CA 1
ATOM 748 C C . GLN A 1 94 ? -14.078 -12.836 -9.227 1 95.88 94 GLN A C 1
ATOM 750 O O . GLN A 1 94 ? -14.25 -11.648 -8.945 1 95.88 94 GLN A O 1
ATOM 755 N N . LEU A 1 95 ? -12.891 -13.414 -9.109 1 96.31 95 LEU A N 1
ATOM 756 C CA . LEU A 1 95 ? -11.703 -12.664 -8.727 1 96.31 95 LEU A CA 1
ATOM 757 C C . LEU A 1 95 ? -11.383 -11.586 -9.758 1 96.31 95 LEU A C 1
ATOM 759 O O . LEU A 1 95 ? -11.047 -10.453 -9.391 1 96.31 95 LEU A O 1
ATOM 763 N N . GLU A 1 96 ? -11.484 -11.93 -11.031 1 95.75 96 GLU A N 1
ATOM 764 C CA . GLU A 1 96 ? -11.25 -10.961 -12.094 1 95.75 96 GLU A CA 1
ATOM 765 C C . GLU A 1 96 ? -12.219 -9.789 -11.992 1 95.75 96 GLU A C 1
ATOM 767 O O . GLU A 1 96 ? -11.82 -8.633 -12.164 1 95.75 96 GLU A O 1
ATOM 772 N N . PHE A 1 97 ? -13.477 -10.172 -11.789 1 95.94 97 PHE A N 1
ATOM 773 C CA . PHE A 1 97 ? -14.492 -9.141 -11.617 1 95.94 97 PHE A CA 1
ATOM 774 C C . PHE A 1 97 ? -14.141 -8.227 -10.445 1 95.94 97 PHE A C 1
ATOM 776 O O . PHE A 1 97 ? -14.227 -7 -10.562 1 95.94 97 PHE A O 1
ATOM 783 N N . TYR A 1 98 ? -13.766 -8.805 -9.336 1 95.75 98 TYR A N 1
ATOM 784 C CA . TYR A 1 98 ? -13.414 -8.039 -8.148 1 95.75 98 TYR A CA 1
ATOM 785 C C . TYR A 1 98 ? -12.258 -7.094 -8.422 1 95.75 98 TYR A C 1
ATOM 787 O O . TYR A 1 98 ? -12.336 -5.898 -8.117 1 95.75 98 TYR A O 1
ATOM 795 N N . VAL A 1 99 ? -11.172 -7.574 -8.961 1 95.62 99 VAL A N 1
ATOM 796 C CA . VAL A 1 99 ? -9.969 -6.797 -9.242 1 95.62 99 VAL A CA 1
ATOM 797 C C . VAL A 1 99 ? -10.297 -5.656 -10.203 1 95.62 99 VAL A C 1
ATOM 799 O O . VAL A 1 99 ? -9.93 -4.504 -9.953 1 95.62 99 VAL A O 1
ATOM 802 N N . ARG A 1 100 ? -11.031 -5.918 -11.258 1 94.31 100 ARG A N 1
ATOM 803 C CA . ARG A 1 100 ? -11.422 -4.922 -12.25 1 94.31 100 ARG A CA 1
ATOM 804 C C . ARG A 1 100 ? -12.266 -3.82 -11.625 1 94.31 100 ARG A C 1
ATOM 806 O O . ARG A 1 100 ? -12.023 -2.635 -11.852 1 94.31 100 ARG A O 1
ATOM 813 N N . THR A 1 101 ? -13.219 -4.23 -10.891 1 92.44 101 THR A N 1
ATOM 814 C CA . THR A 1 101 ? -14.133 -3.287 -10.266 1 92.44 101 THR A CA 1
ATOM 815 C C . THR A 1 101 ? -13.406 -2.4 -9.266 1 92.44 101 THR A C 1
ATOM 817 O O . THR A 1 101 ? -13.633 -1.19 -9.211 1 92.44 101 THR A O 1
ATOM 820 N N . HIS A 1 102 ? -12.578 -2.998 -8.469 1 90.31 102 HIS A N 1
ATOM 821 C CA . HIS A 1 102 ? -11.797 -2.248 -7.492 1 90.31 102 HIS A CA 1
ATOM 822 C C . HIS A 1 102 ? -10.914 -1.206 -8.172 1 90.31 102 HIS A C 1
ATOM 824 O O . HIS A 1 102 ? -10.906 -0.04 -7.773 1 90.31 102 HIS A O 1
ATOM 830 N N . LEU A 1 103 ? -10.211 -1.594 -9.195 1 90.19 103 LEU A N 1
ATOM 831 C CA . LEU A 1 103 ? -9.352 -0.672 -9.93 1 90.19 103 LEU A CA 1
ATOM 832 C C . LEU A 1 103 ? -10.172 0.451 -10.562 1 90.19 103 LEU A C 1
ATOM 834 O O . LEU A 1 103 ? -9.766 1.616 -10.516 1 90.19 103 LEU A O 1
ATOM 838 N N . ARG A 1 104 ? -11.273 0.141 -11.055 1 88.69 104 ARG A N 1
ATOM 839 C CA . ARG A 1 104 ? -12.141 1.12 -11.703 1 88.69 104 ARG A CA 1
ATOM 840 C C . ARG A 1 104 ? -12.664 2.137 -10.695 1 88.69 104 ARG A C 1
ATOM 842 O O . ARG A 1 104 ? -12.625 3.344 -10.945 1 88.69 104 ARG A O 1
ATOM 849 N N . LEU A 1 105 ? -13.141 1.666 -9.609 1 83.94 105 LEU A N 1
ATOM 850 C CA . LEU A 1 105 ? -13.773 2.537 -8.617 1 83.94 105 LEU A CA 1
ATOM 851 C C . LEU A 1 105 ? -12.734 3.434 -7.949 1 83.94 105 LEU A C 1
ATOM 853 O O . LEU A 1 105 ? -13.016 4.594 -7.645 1 83.94 105 LEU A O 1
ATOM 857 N N . PHE A 1 106 ? -11.609 2.928 -7.734 1 80.5 106 PHE A N 1
ATOM 858 C CA . PHE A 1 106 ? -10.586 3.732 -7.078 1 80.5 106 PHE A CA 1
ATOM 859 C C . PHE A 1 106 ? -9.984 4.742 -8.047 1 80.5 106 PHE A C 1
ATOM 861 O O . PHE A 1 106 ? -9.594 5.84 -7.648 1 80.5 106 PHE A O 1
ATOM 868 N N . LEU A 1 107 ? -9.898 4.434 -9.273 1 74.69 107 LEU A N 1
ATOM 869 C CA . LEU A 1 107 ? -9.289 5.344 -10.242 1 74.69 107 LEU A CA 1
ATOM 870 C C . LEU A 1 107 ? -10.32 6.324 -10.789 1 74.69 107 LEU A C 1
ATOM 872 O O . LEU A 1 107 ? -9.969 7.434 -11.203 1 74.69 107 LEU A O 1
ATOM 876 N N . ILE A 1 108 ? -11.547 5.969 -10.891 1 65.81 108 ILE A N 1
ATOM 877 C CA . ILE A 1 108 ? -12.562 6.848 -11.453 1 65.81 108 ILE A CA 1
ATOM 878 C C . ILE A 1 108 ? -13.18 7.695 -10.344 1 65.81 108 ILE A C 1
ATOM 880 O O . ILE A 1 108 ? -13.32 8.914 -10.484 1 65.81 108 ILE A O 1
ATOM 884 N N . GLN A 1 109 ? -13.766 6.988 -9.305 1 55.06 109 GLN A N 1
ATOM 885 C CA . GLN A 1 109 ? -14.594 7.672 -8.32 1 55.06 109 GLN A CA 1
ATOM 886 C C . GLN A 1 109 ? -13.734 8.375 -7.273 1 55.06 109 GLN A C 1
ATOM 888 O O . GLN A 1 109 ? -14.25 9.094 -6.414 1 55.06 109 GLN A O 1
ATOM 893 N N . GLY A 1 110 ? -12.469 8.398 -7.465 1 58.19 110 GLY A N 1
ATOM 894 C CA . GLY A 1 110 ? -12.031 9.367 -6.473 1 58.19 110 GLY A CA 1
ATOM 895 C C . GLY A 1 110 ? -10.562 9.242 -6.121 1 58.19 110 GLY A C 1
ATOM 896 O O . GLY A 1 110 ? -10.219 8.711 -5.066 1 58.19 110 GLY A O 1
ATOM 897 N N . THR A 1 111 ? -9.961 9.719 -6.996 1 63.72 111 THR A N 1
ATOM 898 C CA . THR A 1 111 ? -8.523 9.859 -6.805 1 63.72 111 THR A CA 1
ATOM 899 C C . THR A 1 111 ? -8.219 10.602 -5.5 1 63.72 111 THR A C 1
ATOM 901 O O . THR A 1 111 ? -7.328 10.211 -4.75 1 63.72 111 THR A O 1
ATOM 904 N N . GLY A 1 112 ? -9.242 11.508 -5.297 1 73 112 GLY A N 1
ATOM 905 C CA . GLY A 1 112 ? -8.984 12.305 -4.113 1 73 112 GLY A CA 1
ATOM 906 C C . GLY A 1 112 ? -9.203 11.539 -2.818 1 73 112 GLY A C 1
ATOM 907 O O . GLY A 1 112 ? -8.344 11.562 -1.932 1 73 112 GLY A O 1
ATOM 908 N N . LEU A 1 113 ? -10.352 10.844 -2.729 1 78.06 113 LEU A N 1
ATOM 909 C CA . LEU A 1 113 ? -10.648 10.086 -1.521 1 78.06 113 LEU A CA 1
ATOM 910 C C . LEU A 1 113 ? -9.711 8.883 -1.394 1 78.06 113 LEU A C 1
ATOM 912 O O . LEU A 1 113 ? -9.344 8.492 -0.284 1 78.06 113 LEU A O 1
ATOM 916 N N . CYS A 1 114 ? -9.367 8.359 -2.523 1 74.75 114 CYS A N 1
ATOM 917 C CA . CYS A 1 114 ? -8.391 7.281 -2.521 1 74.75 114 CYS A CA 1
ATOM 918 C C . CYS A 1 114 ? -7.066 7.746 -1.928 1 74.75 114 CYS A C 1
ATOM 920 O O . CYS A 1 114 ? -6.488 7.062 -1.078 1 74.75 114 CYS A O 1
ATOM 922 N N . ALA A 1 115 ? -6.77 8.867 -2.367 1 74.44 115 ALA A N 1
ATOM 923 C CA . ALA A 1 115 ? -5.527 9.445 -1.854 1 74.44 115 ALA A CA 1
ATOM 924 C C . ALA A 1 115 ? -5.617 9.688 -0.351 1 74.44 115 ALA A C 1
ATOM 926 O O . ALA A 1 115 ? -4.66 9.438 0.384 1 74.44 115 ALA A O 1
ATOM 927 N N . LEU A 1 116 ? -6.727 10.141 0.029 1 76.94 116 LEU A N 1
ATOM 928 C CA . LEU A 1 116 ? -6.965 10.422 1.439 1 76.94 116 LEU A CA 1
ATOM 929 C C . LEU A 1 116 ? -6.879 9.148 2.273 1 76.94 116 LEU A C 1
ATOM 931 O O . LEU A 1 116 ? -6.242 9.141 3.33 1 76.94 116 LEU A O 1
ATOM 935 N N . VAL A 1 117 ? -7.434 8.102 1.8 1 76.12 117 VAL A N 1
ATOM 936 C CA . VAL A 1 117 ? -7.477 6.836 2.525 1 76.12 117 VAL A CA 1
ATOM 937 C C . VAL A 1 117 ? -6.09 6.203 2.543 1 76.12 117 VAL A C 1
ATOM 939 O O . VAL A 1 117 ? -5.645 5.695 3.576 1 76.12 117 VAL A O 1
ATOM 942 N N . LEU A 1 118 ? -5.492 6.285 1.445 1 69.69 118 LEU A N 1
ATOM 943 C CA . LEU A 1 118 ? -4.168 5.676 1.347 1 69.69 118 LEU A CA 1
ATOM 944 C C . LEU A 1 118 ? -3.152 6.438 2.188 1 69.69 118 LEU A C 1
ATOM 946 O O . LEU A 1 118 ? -2.203 5.852 2.707 1 69.69 118 LEU A O 1
ATOM 950 N N . SER A 1 119 ? -3.316 7.723 2.346 1 65.5 119 SER A N 1
ATOM 951 C CA . SER A 1 119 ? -2.371 8.555 3.084 1 65.5 119 SER A CA 1
ATOM 952 C C . SER A 1 119 ? -2.707 8.586 4.57 1 65.5 119 SER A C 1
ATOM 954 O O . SER A 1 119 ? -1.822 8.445 5.418 1 65.5 119 SER A O 1
ATOM 956 N N . GLU A 1 120 ? -3.938 8.828 4.84 1 61.06 120 GLU A N 1
ATOM 957 C CA . GLU A 1 120 ? -4.332 9.117 6.215 1 61.06 120 GLU A CA 1
ATOM 958 C C . GLU A 1 120 ? -4.602 7.832 6.992 1 61.06 120 GLU A C 1
ATOM 960 O O . GLU A 1 120 ? -4.469 7.805 8.219 1 61.06 120 GLU A O 1
ATOM 965 N N . GLY A 1 121 ? -5.156 6.973 6.297 1 56.53 121 GLY A N 1
ATOM 966 C CA . GLY A 1 121 ? -5.383 5.727 7.008 1 56.53 121 GLY A CA 1
ATOM 967 C C . GLY A 1 121 ? -4.113 5.129 7.582 1 56.53 121 GLY A C 1
ATOM 968 O O . GLY A 1 121 ? -4.164 4.328 8.523 1 56.53 121 GLY A O 1
ATOM 969 N N . ARG A 1 122 ? -2.967 5.664 7.07 1 53.28 122 ARG A N 1
ATOM 970 C CA . ARG A 1 122 ? -1.683 5.082 7.445 1 53.28 122 ARG A CA 1
ATOM 971 C C . ARG A 1 122 ? -0.966 5.949 8.477 1 53.28 122 ARG A C 1
ATOM 973 O O . ARG A 1 122 ? 0.07 5.555 9.016 1 53.28 122 ARG A O 1
ATOM 980 N N . ALA A 1 123 ? -1.452 7.133 8.711 1 51.84 123 ALA A N 1
ATOM 981 C CA . ALA A 1 123 ? -0.805 8.086 9.609 1 51.84 123 ALA A CA 1
ATOM 982 C C . ALA A 1 123 ? -0.99 7.676 11.07 1 51.84 123 ALA A C 1
ATOM 984 O O . ALA A 1 123 ? -2.051 7.176 11.453 1 51.84 123 ALA A O 1
ATOM 985 N N . LYS A 1 124 ? 0.295 7.434 11.844 1 49.06 124 LYS A N 1
ATOM 986 C CA . LYS A 1 124 ? 0.436 7.168 13.273 1 49.06 124 LYS A CA 1
ATOM 987 C C . LYS A 1 124 ? -0.02 8.367 14.102 1 49.06 124 LYS A C 1
ATOM 989 O O . LYS A 1 124 ? 0.494 9.477 13.938 1 49.06 124 LYS A O 1
ATOM 994 N N . GLY A 1 125 ? -1.315 8.492 14.508 1 49.16 125 GLY A N 1
ATOM 995 C CA . GLY A 1 125 ? -1.704 9.414 15.562 1 49.16 125 GLY A CA 1
ATOM 996 C C . GLY A 1 125 ? -3.17 9.312 15.938 1 49.16 125 GLY A C 1
ATOM 997 O O . GLY A 1 125 ? -3.92 8.547 15.328 1 49.16 125 GLY A O 1
ATOM 998 N N . PRO A 1 126 ? -3.396 9.781 17.125 1 49.44 126 PRO A N 1
ATOM 999 C CA . PRO A 1 126 ? -4.766 9.836 17.656 1 49.44 126 PRO A CA 1
ATOM 1000 C C . PRO A 1 126 ? -5.785 10.211 16.578 1 49.44 126 PRO A C 1
ATOM 1002 O O . PRO A 1 126 ? -6.969 10.383 16.875 1 49.44 126 PRO A O 1
ATOM 1005 N N . GLY A 1 127 ? -5.375 10.156 15.383 1 54.59 127 GLY A N 1
ATOM 1006 C CA . GLY A 1 127 ? -6.125 10.688 14.258 1 54.59 127 GLY A CA 1
ATOM 1007 C C . GLY A 1 127 ? -7.039 9.664 13.609 1 54.59 127 GLY A C 1
ATOM 1008 O O . GLY A 1 127 ? -7.695 8.891 14.297 1 54.59 127 GLY A O 1
ATOM 1009 N N . LEU A 1 128 ? -7.207 9.609 12.312 1 65.56 128 LEU A N 1
ATOM 1010 C CA . LEU A 1 128 ? -8.164 8.938 11.438 1 65.56 128 LEU A CA 1
ATOM 1011 C C . LEU A 1 128 ? -7.891 7.438 11.383 1 65.56 128 LEU A C 1
ATOM 1013 O O . LEU A 1 128 ? -8.75 6.664 10.961 1 65.56 128 LEU A O 1
ATOM 1017 N N . GLY A 1 129 ? -6.812 7.051 12.062 1 65.88 129 GLY A N 1
ATOM 1018 C CA . GLY A 1 129 ? -6.449 5.645 11.977 1 65.88 129 GLY A CA 1
ATOM 1019 C C . GLY A 1 129 ? -7.461 4.727 12.641 1 65.88 129 GLY A C 1
ATOM 1020 O O . GLY A 1 129 ? -7.844 3.703 12.07 1 65.88 129 GLY A O 1
ATOM 1021 N N . GLU A 1 130 ? -7.914 5.086 13.773 1 68.94 130 GLU A N 1
ATOM 1022 C CA . GLU A 1 130 ? -8.867 4.277 14.531 1 68.94 130 GLU A CA 1
ATOM 1023 C C . GLU A 1 130 ? -10.211 4.191 13.812 1 68.94 130 GLU A C 1
ATOM 1025 O O . GLU A 1 130 ? -10.906 3.182 13.914 1 68.94 130 GLU A O 1
ATOM 1030 N N . VAL A 1 131 ? -10.461 5.188 13.094 1 71.25 131 VAL A N 1
ATOM 1031 C CA . VAL A 1 131 ? -11.727 5.242 12.367 1 71.25 131 VAL A CA 1
ATOM 1032 C C . VAL A 1 131 ? -11.641 4.41 11.094 1 71.25 131 VAL A C 1
ATOM 1034 O O . VAL A 1 131 ? -12.633 3.828 10.656 1 71.25 131 VAL A O 1
ATOM 1037 N N . PHE A 1 132 ? -10.469 4.211 10.719 1 75.19 132 PHE A N 1
ATOM 1038 C CA . PHE A 1 132 ? -10.305 3.607 9.398 1 75.19 132 PHE A CA 1
ATOM 1039 C C . PHE A 1 132 ? -10.211 2.09 9.516 1 75.19 132 PHE A C 1
ATOM 1041 O O . PHE A 1 132 ? -10.578 1.369 8.586 1 75.19 132 PHE A O 1
ATOM 1048 N N . VAL A 1 133 ? -9.852 1.547 10.68 1 75.69 133 VAL A N 1
ATOM 1049 C CA . VAL A 1 133 ? -9.594 0.119 10.828 1 75.69 133 VAL A CA 1
ATOM 1050 C C . VAL A 1 133 ? -10.883 -0.666 10.617 1 75.69 133 VAL A C 1
ATOM 1052 O O . VAL A 1 133 ? -10.938 -1.576 9.781 1 75.69 133 VAL A O 1
ATOM 1055 N N . PRO A 1 134 ? -11.961 -0.244 11.25 1 78.06 134 PRO A N 1
ATOM 1056 C CA . PRO A 1 134 ? -13.203 -0.969 11.008 1 78.06 134 PRO A CA 1
ATOM 1057 C C . PRO A 1 134 ? -13.711 -0.801 9.578 1 78.06 134 PRO A C 1
ATOM 1059 O O . PRO A 1 134 ? -14.344 -1.71 9.031 1 78.06 134 PRO A O 1
ATOM 1062 N N . LEU A 1 135 ? -13.461 0.301 9.023 1 79.56 135 LEU A N 1
ATOM 1063 C CA . LEU A 1 135 ? -13.883 0.566 7.652 1 79.56 135 LEU A CA 1
ATOM 1064 C C . LEU A 1 135 ? -13.102 -0.292 6.664 1 79.56 135 LEU A C 1
ATOM 1066 O O . LEU A 1 135 ? -13.664 -0.78 5.68 1 79.56 135 LEU A O 1
ATOM 1070 N N . GLN A 1 136 ? -11.914 -0.526 7.027 1 78.38 136 GLN A N 1
ATOM 1071 C CA . GLN A 1 136 ? -11.078 -1.373 6.188 1 78.38 136 GLN A CA 1
ATOM 1072 C C . GLN A 1 136 ? -11.555 -2.822 6.215 1 78.38 136 GLN A C 1
ATOM 1074 O O . GLN A 1 136 ? -11.555 -3.502 5.188 1 78.38 136 GLN A O 1
ATOM 1079 N N . ARG A 1 137 ? -11.953 -3.297 7.348 1 83.31 137 ARG A N 1
ATOM 1080 C CA . ARG A 1 137 ? -12.469 -4.656 7.473 1 83.31 137 ARG A CA 1
ATOM 1081 C C . ARG A 1 137 ? -13.727 -4.852 6.629 1 83.31 137 ARG A C 1
ATOM 1083 O O . ARG A 1 137 ? -13.883 -5.883 5.973 1 83.31 137 ARG A O 1
ATOM 1090 N N . ARG A 1 138 ? -14.523 -3.918 6.711 1 84.88 138 ARG A N 1
ATOM 1091 C CA . ARG A 1 138 ? -15.742 -3.982 5.918 1 84.88 138 ARG A CA 1
ATOM 1092 C C . ARG A 1 138 ? -15.438 -3.938 4.426 1 84.88 138 ARG A C 1
ATOM 1094 O O . ARG A 1 138 ? -16.047 -4.66 3.639 1 84.88 138 ARG A O 1
ATOM 1101 N N . TYR A 1 139 ? -14.523 -3.17 4.133 1 84.69 139 TYR A N 1
ATOM 1102 C CA . TYR A 1 139 ? -14.141 -2.959 2.744 1 84.69 139 TYR A CA 1
ATOM 1103 C C . TYR A 1 139 ? -13.547 -4.23 2.145 1 84.69 139 TYR A C 1
ATOM 1105 O O . TYR A 1 139 ? -13.766 -4.523 0.966 1 84.69 139 TYR A O 1
ATOM 1113 N N . THR A 1 140 ? -12.867 -4.992 2.951 1 88.88 140 THR A N 1
ATOM 1114 C CA . THR A 1 140 ? -12.18 -6.172 2.439 1 88.88 140 THR A CA 1
ATOM 1115 C C . THR A 1 140 ? -13.07 -7.406 2.547 1 88.88 140 THR A C 1
ATOM 1117 O O . THR A 1 140 ? -12.75 -8.461 1.989 1 88.88 140 THR A O 1
ATOM 1120 N N . ALA A 1 141 ? -14.188 -7.324 3.133 1 90.56 141 ALA A N 1
ATOM 1121 C CA . ALA A 1 141 ? -15.055 -8.453 3.461 1 90.56 141 ALA A CA 1
ATOM 1122 C C . ALA A 1 141 ? -15.461 -9.219 2.203 1 90.56 141 ALA A C 1
ATOM 1124 O O . ALA A 1 141 ? -15.398 -10.453 2.172 1 90.56 141 ALA A O 1
ATOM 1125 N N . PRO A 1 142 ? -15.852 -8.539 1.151 1 92.06 142 PRO A N 1
ATOM 1126 C CA . PRO A 1 142 ? -16.25 -9.289 -0.042 1 92.06 142 PRO A CA 1
ATOM 1127 C C . PRO A 1 142 ? -15.125 -10.172 -0.579 1 92.06 142 PRO A C 1
ATOM 1129 O O . PRO A 1 142 ? -15.375 -11.297 -1.017 1 92.06 142 PRO A O 1
ATOM 1132 N N . LEU A 1 143 ? -13.953 -9.688 -0.587 1 95 143 LEU A N 1
ATOM 1133 C CA . LEU A 1 143 ? -12.812 -10.484 -1.033 1 95 143 LEU A CA 1
ATOM 1134 C C . LEU A 1 143 ? -12.562 -11.656 -0.083 1 95 143 LEU A C 1
ATOM 1136 O O . LEU A 1 143 ? -12.328 -12.781 -0.526 1 95 143 LEU A O 1
ATOM 1140 N N . MET A 1 144 ? -12.648 -11.359 1.192 1 95.44 144 MET A N 1
ATOM 1141 C CA . MET A 1 144 ? -12.422 -12.398 2.191 1 95.44 144 MET A CA 1
ATOM 1142 C C . MET A 1 144 ? -13.469 -13.508 2.066 1 95.44 144 MET A C 1
ATOM 1144 O O . MET A 1 144 ? -13.141 -14.688 2.184 1 95.44 144 MET A O 1
ATOM 1148 N N . ASP A 1 145 ? -14.648 -13.086 1.842 1 94.75 145 ASP A N 1
ATOM 1149 C CA . ASP A 1 145 ? -15.719 -14.055 1.654 1 94.75 145 ASP A CA 1
ATOM 1150 C C . ASP A 1 145 ? -15.477 -14.914 0.415 1 94.75 145 ASP A C 1
ATOM 1152 O O . ASP A 1 145 ? -15.672 -16.125 0.444 1 94.75 145 ASP A O 1
ATOM 1156 N N . LEU A 1 146 ? -15.078 -14.281 -0.642 1 96 146 LEU A N 1
ATOM 1157 C CA . LEU A 1 146 ? -14.766 -14.984 -1.878 1 96 146 LEU A CA 1
ATOM 1158 C C . LEU A 1 146 ? -13.656 -16 -1.65 1 96 146 LEU A C 1
ATOM 1160 O O . LEU A 1 146 ? -13.781 -17.172 -2.057 1 96 146 LEU A O 1
ATOM 1164 N N . LEU A 1 147 ? -12.594 -15.656 -0.971 1 96.88 147 LEU A N 1
ATOM 1165 C CA . LEU A 1 147 ? -11.445 -16.516 -0.721 1 96.88 147 LEU A CA 1
ATOM 1166 C C . LEU A 1 147 ? -11.82 -17.672 0.209 1 96.88 147 LEU A C 1
ATOM 1168 O O . LEU A 1 147 ? -11.398 -18.812 -0 1 96.88 147 LEU A O 1
ATOM 1172 N N . ALA A 1 148 ? -12.602 -17.344 1.188 1 96.69 148 ALA A N 1
ATOM 1173 C CA . ALA A 1 148 ? -13.039 -18.375 2.129 1 96.69 148 ALA A CA 1
ATOM 1174 C C . ALA A 1 148 ? -13.867 -19.438 1.429 1 96.69 148 ALA A C 1
ATOM 1176 O O . ALA A 1 148 ? -13.648 -20.641 1.629 1 96.69 148 ALA A O 1
ATOM 1177 N N . ARG A 1 149 ? -14.773 -19.016 0.67 1 95.69 149 ARG A N 1
ATOM 1178 C CA . ARG A 1 149 ? -15.602 -19.953 -0.083 1 95.69 149 ARG A CA 1
ATOM 1179 C C . ARG A 1 149 ? -14.758 -20.781 -1.04 1 95.69 149 ARG A C 1
ATOM 1181 O O . ARG A 1 149 ? -14.961 -22 -1.154 1 95.69 149 ARG A O 1
ATOM 1188 N N . ALA A 1 150 ? -13.883 -20.125 -1.763 1 95.56 150 ALA A N 1
ATOM 1189 C CA . ALA A 1 150 ? -13 -20.812 -2.701 1 95.56 150 ALA A CA 1
ATOM 1190 C C . ALA A 1 150 ? -12.156 -21.859 -1.983 1 95.56 150 ALA A C 1
ATOM 1192 O O . ALA A 1 150 ? -11.922 -22.953 -2.51 1 95.56 150 ALA A O 1
ATOM 1193 N N . ARG A 1 151 ? -11.68 -21.5 -0.838 1 95.31 151 ARG A N 1
ATOM 1194 C CA . ARG A 1 151 ? -10.898 -22.422 -0.034 1 95.31 151 ARG A CA 1
ATOM 1195 C C . ARG A 1 151 ? -11.742 -23.609 0.413 1 95.31 151 ARG A C 1
ATOM 1197 O O . ARG A 1 151 ? -11.305 -24.766 0.323 1 95.31 151 ARG A O 1
ATOM 1204 N N . ASP A 1 152 ? -12.883 -23.344 0.9 1 94.38 152 ASP A N 1
ATOM 1205 C CA . ASP A 1 152 ? -13.797 -24.391 1.351 1 94.38 152 ASP A CA 1
ATOM 1206 C C . ASP A 1 152 ? -14.125 -25.359 0.216 1 94.38 152 ASP A C 1
ATOM 1208 O O . ASP A 1 152 ? -14.312 -26.562 0.446 1 94.38 152 ASP A O 1
ATOM 1212 N N . ASN A 1 153 ? -14.133 -24.859 -0.975 1 92.81 153 ASN A N 1
ATOM 1213 C CA . ASN A 1 153 ? -14.453 -25.656 -2.154 1 92.81 153 ASN A CA 1
ATOM 1214 C C . ASN A 1 153 ? -13.211 -26.328 -2.732 1 92.81 153 ASN A C 1
ATOM 1216 O O . ASN A 1 153 ? -13.289 -27.031 -3.744 1 92.81 153 ASN A O 1
ATOM 1220 N N . GLY A 1 154 ? -12.117 -26.062 -2.189 1 91.94 154 GLY A N 1
ATOM 1221 C CA . GLY A 1 154 ? -10.867 -26.672 -2.631 1 91.94 154 GLY A CA 1
ATOM 1222 C C . GLY A 1 154 ? -10.328 -26.047 -3.908 1 91.94 154 GLY A C 1
ATOM 1223 O O . GLY A 1 154 ? -9.5 -26.656 -4.59 1 91.94 154 GLY A O 1
ATOM 1224 N N . GLU A 1 155 ? -10.742 -24.859 -4.215 1 91.44 155 GLU A N 1
ATOM 1225 C CA . GLU A 1 155 ? -10.359 -24.203 -5.461 1 91.44 155 GLU A CA 1
ATOM 1226 C C . GLU A 1 155 ? -9.047 -23.438 -5.297 1 91.44 155 GLU A C 1
ATOM 1228 O O . GLU A 1 155 ? -8.359 -23.156 -6.281 1 91.44 155 GLU A O 1
ATOM 1233 N N . ILE A 1 156 ? -8.742 -23.078 -4.035 1 93.31 156 ILE A N 1
ATOM 1234 C CA . ILE A 1 156 ? -7.488 -22.375 -3.781 1 93.31 156 ILE A CA 1
ATOM 1235 C C . ILE A 1 156 ? -6.75 -23.047 -2.627 1 93.31 156 ILE A C 1
ATOM 1237 O O . ILE A 1 156 ? -7.328 -23.859 -1.896 1 93.31 156 ILE A O 1
ATOM 1241 N N . ARG A 1 157 ? -5.492 -22.797 -2.539 1 93.19 157 ARG A N 1
ATOM 1242 C CA . ARG A 1 157 ? -4.625 -23.406 -1.532 1 93.19 157 ARG A CA 1
ATOM 1243 C C . ARG A 1 157 ? -5.105 -23.062 -0.124 1 93.19 157 ARG A C 1
ATOM 1245 O O . ARG A 1 157 ? -5.652 -21.984 0.11 1 93.19 157 ARG A O 1
ATOM 1252 N N . ASP A 1 158 ? -4.82 -23.984 0.855 1 93.12 158 ASP A N 1
ATOM 1253 C CA . ASP A 1 158 ? -5.297 -23.812 2.223 1 93.12 158 ASP A CA 1
ATOM 1254 C C . ASP A 1 158 ? -4.141 -23.859 3.221 1 93.12 158 ASP A C 1
ATOM 1256 O O . ASP A 1 158 ? -4.363 -23.875 4.434 1 93.12 158 ASP A O 1
ATOM 1260 N N . ASP A 1 159 ? -2.936 -23.859 2.73 1 93.38 159 ASP A N 1
ATOM 1261 C CA . ASP A 1 159 ? -1.763 -24 3.586 1 93.38 159 ASP A CA 1
ATOM 1262 C C . ASP A 1 159 ? -1.267 -22.656 4.086 1 93.38 159 ASP A C 1
ATOM 1264 O O . ASP A 1 159 ? -0.393 -22.578 4.953 1 93.38 159 ASP A O 1
ATOM 1268 N N . LEU A 1 160 ? -1.862 -21.562 3.578 1 94.88 160 LEU A N 1
ATOM 1269 C CA . LEU A 1 160 ? -1.455 -20.219 3.971 1 94.88 160 LEU A CA 1
ATOM 1270 C C . LEU A 1 160 ? -2.631 -19.438 4.555 1 94.88 160 LEU A C 1
ATOM 1272 O O . LEU A 1 160 ? -3.785 -19.688 4.199 1 94.88 160 LEU A O 1
ATOM 1276 N N . PRO A 1 161 ? -2.357 -18.484 5.414 1 94.62 161 PRO A N 1
ATOM 1277 C CA . PRO A 1 161 ? -3.447 -17.688 5.98 1 94.62 161 PRO A CA 1
ATOM 1278 C C . PRO A 1 161 ? -4.195 -16.875 4.93 1 94.62 161 PRO A C 1
ATOM 1280 O O . PRO A 1 161 ? -3.576 -16.328 4.012 1 94.62 161 PRO A O 1
ATOM 1283 N N . LEU A 1 162 ? -5.527 -16.812 5.125 1 95.12 162 LEU A N 1
ATOM 1284 C CA . LEU A 1 162 ? -6.348 -16.031 4.203 1 95.12 162 LEU A CA 1
ATOM 1285 C C . LEU A 1 162 ? -5.91 -14.578 4.188 1 95.12 162 LEU A C 1
ATOM 1287 O O . LEU A 1 162 ? -6.016 -13.906 3.158 1 95.12 162 LEU A O 1
ATOM 1291 N N . SER A 1 163 ? -5.41 -14.086 5.324 1 93.38 163 SER A N 1
ATOM 1292 C CA . SER A 1 163 ? -4.957 -12.703 5.414 1 93.38 163 SER A CA 1
ATOM 1293 C C . SER A 1 163 ? -3.797 -12.438 4.461 1 93.38 163 SER A C 1
ATOM 1295 O O . SER A 1 163 ? -3.674 -11.336 3.92 1 93.38 163 SER A O 1
ATOM 1297 N N . LEU A 1 164 ? -2.988 -13.438 4.273 1 95.12 164 LEU A N 1
ATOM 1298 C CA . LEU A 1 164 ? -1.876 -13.289 3.344 1 95.12 164 LEU A CA 1
ATOM 1299 C C . LEU A 1 164 ? -2.375 -13.25 1.903 1 95.12 164 LEU A C 1
ATOM 1301 O O . LEU A 1 164 ? -1.882 -12.453 1.095 1 95.12 164 LEU A O 1
ATOM 1305 N N . LEU A 1 165 ? -3.352 -14.078 1.589 1 96.44 165 LEU A N 1
ATOM 1306 C CA . LEU A 1 165 ? -3.939 -14.055 0.253 1 96.44 165 LEU A CA 1
ATOM 1307 C C . LEU A 1 165 ? -4.605 -12.711 -0.027 1 96.44 165 LEU A C 1
ATOM 1309 O O . LEU A 1 165 ? -4.496 -12.18 -1.135 1 96.44 165 LEU A O 1
ATOM 1313 N N . ARG A 1 166 ? -5.262 -12.219 0.961 1 95.06 166 ARG A N 1
ATOM 1314 C CA . ARG A 1 166 ? -5.863 -10.891 0.857 1 95.06 166 ARG A CA 1
ATOM 1315 C C . ARG A 1 166 ? -4.812 -9.836 0.527 1 95.06 166 ARG A C 1
ATOM 1317 O O . ARG A 1 166 ? -4.996 -9.031 -0.389 1 95.06 166 ARG A O 1
ATOM 1324 N N . SER A 1 167 ? -3.738 -9.828 1.272 1 94.56 167 SER A N 1
ATOM 1325 C CA . SER A 1 167 ? -2.668 -8.859 1.072 1 94.56 167 SER A CA 1
ATOM 1326 C C . SER A 1 167 ? -2.039 -9 -0.31 1 94.56 167 SER A C 1
ATOM 1328 O O . SER A 1 167 ? -1.629 -8.016 -0.919 1 94.56 167 SER A O 1
ATOM 1330 N N . ALA A 1 168 ? -1.982 -10.211 -0.791 1 96.12 168 ALA A N 1
ATOM 1331 C CA . ALA A 1 168 ? -1.386 -10.492 -2.094 1 96.12 168 ALA A CA 1
ATOM 1332 C C . ALA A 1 168 ? -2.25 -9.938 -3.225 1 96.12 168 ALA A C 1
ATOM 1334 O O . ALA A 1 168 ? -1.753 -9.664 -4.32 1 96.12 168 ALA A O 1
ATOM 1335 N N . ILE A 1 169 ? -3.521 -9.828 -2.967 1 96.25 169 ILE A N 1
ATOM 1336 C CA . ILE A 1 169 ? -4.438 -9.344 -3.994 1 96.25 169 ILE A CA 1
ATOM 1337 C C . ILE A 1 169 ? -4.602 -7.832 -3.871 1 96.25 169 ILE A C 1
ATOM 1339 O O . ILE A 1 169 ? -4.418 -7.102 -4.848 1 96.25 169 ILE A O 1
ATOM 1343 N N . LEU A 1 170 ? -4.848 -7.344 -2.693 1 93.38 170 LEU A N 1
ATOM 1344 C CA . LEU A 1 170 ? -5.105 -5.922 -2.479 1 93.38 170 LEU A CA 1
ATOM 1345 C C . LEU A 1 170 ? -3.812 -5.117 -2.549 1 93.38 170 LEU A C 1
ATOM 1347 O O . LEU A 1 170 ? -3.809 -3.98 -3.025 1 93.38 170 LEU A O 1
ATOM 1351 N N . GLY A 1 171 ? -2.744 -5.68 -2.064 1 92.44 171 GLY A N 1
ATOM 1352 C CA . GLY A 1 171 ? -1.462 -4.996 -2.018 1 92.44 171 GLY A CA 1
ATOM 1353 C C . GLY A 1 171 ? -1.024 -4.453 -3.365 1 92.44 171 GLY A C 1
ATOM 1354 O O . GLY A 1 171 ? -0.831 -3.246 -3.521 1 92.44 171 GLY A O 1
ATOM 1355 N N . PRO A 1 172 ? -0.945 -5.324 -4.32 1 94.44 172 PRO A N 1
ATOM 1356 C CA . PRO A 1 172 ? -0.521 -4.859 -5.641 1 94.44 172 PRO A CA 1
ATOM 1357 C C . PRO A 1 172 ? -1.467 -3.818 -6.234 1 94.44 172 PRO A C 1
ATOM 1359 O O . PRO A 1 172 ? -1.021 -2.881 -6.902 1 94.44 172 PRO A O 1
ATOM 1362 N N . MET A 1 173 ? -2.699 -3.93 -6.039 1 91.31 173 MET A N 1
ATOM 1363 C CA . MET A 1 173 ? -3.652 -2.947 -6.547 1 91.31 173 MET A CA 1
ATOM 1364 C C . MET A 1 173 ? -3.396 -1.573 -5.938 1 91.31 173 MET A C 1
ATOM 1366 O O . MET A 1 173 ? -3.367 -0.569 -6.652 1 91.31 173 MET A O 1
ATOM 1370 N N . GLU A 1 174 ? -3.242 -1.618 -4.68 1 85.94 174 GLU A N 1
ATOM 1371 C CA . GLU A 1 174 ? -2.969 -0.36 -3.99 1 85.94 174 GLU A CA 1
ATOM 1372 C C . GLU A 1 174 ? -1.644 0.241 -4.449 1 85.94 174 GLU A C 1
ATOM 1374 O O . GLU A 1 174 ? -1.534 1.457 -4.625 1 85.94 174 GLU A O 1
ATOM 1379 N N . HIS A 1 175 ? -0.711 -0.594 -4.594 1 87.5 175 HIS A N 1
ATOM 1380 C CA . HIS A 1 175 ? 0.597 -0.14 -5.051 1 87.5 175 HIS A CA 1
ATOM 1381 C C . HIS A 1 175 ? 0.51 0.473 -6.445 1 87.5 175 HIS A C 1
ATOM 1383 O O . HIS A 1 175 ? 1.103 1.523 -6.703 1 87.5 175 HIS A O 1
ATOM 1389 N N . ILE A 1 176 ? -0.208 -0.128 -7.32 1 87.81 176 ILE A N 1
ATOM 1390 C CA . ILE A 1 176 ? -0.395 0.357 -8.68 1 87.81 176 ILE A CA 1
ATOM 1391 C C . ILE A 1 176 ? -1.156 1.681 -8.656 1 87.81 176 ILE A C 1
ATOM 1393 O O . ILE A 1 176 ? -0.795 2.623 -9.367 1 87.81 176 ILE A O 1
ATOM 1397 N N . LEU A 1 177 ? -2.145 1.73 -7.875 1 82.25 177 LEU A N 1
ATOM 1398 C CA . LEU A 1 177 ? -2.967 2.932 -7.785 1 82.25 177 LEU A CA 1
ATOM 1399 C C . LEU A 1 177 ? -2.158 4.105 -7.246 1 82.25 177 LEU A C 1
ATOM 1401 O O . LEU A 1 177 ? -2.277 5.227 -7.746 1 82.25 177 LEU A O 1
ATOM 1405 N N . TRP A 1 178 ? -1.404 3.818 -6.293 1 78 178 TRP A N 1
ATOM 1406 C CA . TRP A 1 178 ? -0.553 4.863 -5.734 1 78 178 TRP A CA 1
ATOM 1407 C C . TRP A 1 178 ? 0.427 5.387 -6.777 1 78 178 TRP A C 1
ATOM 1409 O O . TRP A 1 178 ? 0.624 6.598 -6.902 1 78 178 TRP A O 1
ATOM 1419 N N . ASP A 1 179 ? 1.021 4.484 -7.426 1 78.19 179 ASP A N 1
ATOM 1420 C CA . ASP A 1 179 ? 1.962 4.863 -8.477 1 78.19 179 ASP A CA 1
ATOM 1421 C C . ASP A 1 179 ? 1.274 5.695 -9.555 1 78.19 179 ASP A C 1
ATOM 1423 O O . ASP A 1 179 ? 1.835 6.684 -10.039 1 78.19 179 ASP A O 1
ATOM 1427 N N . ALA A 1 180 ? 0.11 5.316 -9.898 1 80.12 180 ALA A N 1
ATOM 1428 C CA . ALA A 1 180 ? -0.651 6.012 -10.938 1 80.12 180 ALA A CA 1
ATOM 1429 C C . ALA A 1 180 ? -1.024 7.422 -10.484 1 80.12 180 ALA A C 1
ATOM 1431 O O . ALA A 1 180 ? -0.918 8.375 -11.258 1 80.12 180 ALA A O 1
ATOM 1432 N N . ILE A 1 181 ? -1.38 7.574 -9.258 1 75.62 181 ILE A N 1
ATOM 1433 C CA . ILE A 1 181 ? -1.79 8.859 -8.703 1 75.62 181 ILE A CA 1
ATOM 1434 C C . ILE A 1 181 ? -0.572 9.773 -8.555 1 75.62 181 ILE A C 1
ATOM 1436 O O . ILE A 1 181 ? -0.608 10.938 -8.961 1 75.62 181 ILE A O 1
ATOM 1440 N N . ALA A 1 182 ? 0.454 9.211 -7.977 1 71.75 182 ALA A N 1
ATOM 1441 C CA . ALA A 1 182 ? 1.658 9.992 -7.711 1 71.75 182 ALA A CA 1
ATOM 1442 C C . ALA A 1 182 ? 2.281 10.5 -9.008 1 71.75 182 ALA A C 1
ATOM 1444 O O . ALA A 1 182 ? 2.824 11.602 -9.055 1 71.75 182 ALA A O 1
ATOM 1445 N N . ARG A 1 183 ? 2.17 9.641 -10.055 1 75.88 183 ARG A N 1
ATOM 1446 C CA . ARG A 1 183 ? 2.826 9.992 -11.312 1 75.88 183 ARG A CA 1
ATOM 1447 C C . ARG A 1 183 ? 1.822 10.523 -12.328 1 75.88 183 ARG A C 1
ATOM 1449 O O . ARG A 1 183 ? 2.182 10.812 -13.469 1 75.88 183 ARG A O 1
ATOM 1456 N N . GLN A 1 184 ? 0.629 10.594 -11.883 1 76.12 184 GLN A N 1
ATOM 1457 C CA . GLN A 1 184 ? -0.436 11.07 -12.758 1 76.12 184 GLN A CA 1
ATOM 1458 C C . GLN A 1 184 ? -0.469 10.289 -14.07 1 76.12 184 GLN A C 1
ATOM 1460 O O . GLN A 1 184 ? -0.526 10.883 -15.148 1 76.12 184 GLN A O 1
ATOM 1465 N N . ARG A 1 185 ? -0.339 9.016 -13.945 1 78 185 ARG A N 1
ATOM 1466 C CA . ARG A 1 185 ? -0.353 8.125 -15.109 1 78 185 ARG A CA 1
ATOM 1467 C C . ARG A 1 185 ? -1.736 7.523 -15.312 1 78 185 ARG A C 1
ATOM 1469 O O . ARG A 1 185 ? -2.467 7.281 -14.352 1 78 185 ARG A O 1
ATOM 1476 N N . GLN A 1 186 ? -1.973 7.367 -16.578 1 83.12 186 GLN A N 1
ATOM 1477 C CA . GLN A 1 186 ? -3.199 6.652 -16.922 1 83.12 186 GLN A CA 1
ATOM 1478 C C . GLN A 1 186 ? -2.988 5.145 -16.859 1 83.12 186 GLN A C 1
ATOM 1480 O O . GLN A 1 186 ? -1.942 4.641 -17.281 1 83.12 186 GLN A O 1
ATOM 1485 N N . VAL A 1 187 ? -3.955 4.496 -16.281 1 86.81 187 VAL A N 1
ATOM 1486 C CA . VAL A 1 187 ? -3.889 3.045 -16.141 1 86.81 187 VAL A CA 1
ATOM 1487 C C . VAL A 1 187 ? -4.953 2.396 -17.031 1 86.81 187 VAL A C 1
ATOM 1489 O O . VAL A 1 187 ? -6.113 2.812 -17.031 1 86.81 187 VAL A O 1
ATOM 1492 N N . ASP A 1 188 ? -4.484 1.498 -17.891 1 91.81 188 ASP A N 1
ATOM 1493 C CA . ASP A 1 188 ? -5.434 0.627 -18.578 1 91.81 188 ASP A CA 1
ATOM 1494 C C . ASP A 1 188 ? -6.023 -0.404 -17.609 1 91.81 188 ASP A C 1
ATOM 1496 O O . ASP A 1 188 ? -5.426 -1.457 -17.375 1 91.81 188 ASP A O 1
ATOM 1500 N N . ILE A 1 189 ? -7.223 -0.09 -17.172 1 91.12 189 ILE A N 1
ATOM 1501 C CA . ILE A 1 189 ? -7.832 -0.862 -16.094 1 91.12 189 ILE A CA 1
ATOM 1502 C C . ILE A 1 189 ? -8.055 -2.303 -16.547 1 91.12 189 ILE A C 1
ATOM 1504 O O . ILE A 1 189 ? -7.73 -3.246 -15.828 1 91.12 189 ILE A O 1
ATOM 1508 N N . GLU A 1 190 ? -8.57 -2.494 -17.703 1 93.81 190 GLU A N 1
ATOM 1509 C CA . GLU A 1 190 ? -8.883 -3.83 -18.203 1 93.81 190 GLU A CA 1
ATOM 1510 C C . GLU A 1 190 ? -7.617 -4.668 -18.375 1 93.81 190 GLU A C 1
ATOM 1512 O O . GLU A 1 190 ? -7.562 -5.812 -17.922 1 93.81 190 GLU A O 1
ATOM 1517 N N . LYS A 1 191 ? -6.656 -4.102 -18.969 1 95.19 191 LYS A N 1
ATOM 1518 C CA . LYS A 1 191 ? -5.398 -4.812 -19.172 1 95.19 191 LYS A CA 1
ATOM 1519 C C . LYS A 1 191 ? -4.719 -5.121 -17.844 1 95.19 191 LYS A C 1
ATOM 1521 O O . LYS A 1 191 ? -4.207 -6.223 -17.641 1 95.19 191 LYS A O 1
ATOM 1526 N N . THR A 1 192 ? -4.691 -4.121 -16.969 1 94.25 192 THR A N 1
ATOM 1527 C CA . THR A 1 192 ? -4.043 -4.293 -15.68 1 94.25 192 THR A CA 1
ATOM 1528 C C . THR A 1 192 ? -4.742 -5.375 -14.859 1 94.25 192 THR A C 1
ATOM 1530 O O . THR A 1 192 ? -4.09 -6.211 -14.234 1 94.25 192 THR A O 1
ATOM 1533 N N . ALA A 1 193 ? -6.047 -5.348 -14.875 1 94.81 193 ALA A N 1
ATOM 1534 C CA . ALA A 1 193 ? -6.809 -6.355 -14.141 1 94.81 193 ALA A CA 1
ATOM 1535 C C . ALA A 1 193 ? -6.527 -7.754 -14.688 1 94.81 193 ALA A C 1
ATOM 1537 O O . ALA A 1 193 ? -6.289 -8.688 -13.922 1 94.81 193 ALA A O 1
ATOM 1538 N N . ARG A 1 194 ? -6.551 -7.91 -15.977 1 94.69 194 ARG A N 1
ATOM 1539 C CA . ARG A 1 194 ? -6.281 -9.195 -16.609 1 94.69 194 ARG A CA 1
ATOM 1540 C C . ARG A 1 194 ? -4.879 -9.688 -16.281 1 94.69 194 ARG A C 1
ATOM 1542 O O . ARG A 1 194 ? -4.695 -10.859 -15.922 1 94.69 194 ARG A O 1
ATOM 1549 N N . ASP A 1 195 ? -3.971 -8.812 -16.391 1 96.06 195 ASP A N 1
ATOM 1550 C CA . ASP A 1 195 ? -2.582 -9.164 -16.109 1 96.06 195 ASP A CA 1
ATOM 1551 C C . ASP A 1 195 ? -2.385 -9.547 -14.648 1 96.06 195 ASP A C 1
ATOM 1553 O O . ASP A 1 195 ? -1.631 -10.469 -14.336 1 96.06 195 ASP A O 1
ATOM 1557 N N . MET A 1 196 ? -3.031 -8.82 -13.781 1 96.12 196 MET A N 1
ATOM 1558 C CA . MET A 1 196 ? -2.902 -9.086 -12.352 1 96.12 196 MET A CA 1
ATOM 1559 C C . MET A 1 196 ? -3.473 -10.461 -12.008 1 96.12 196 MET A C 1
ATOM 1561 O O . MET A 1 196 ? -2.863 -11.219 -11.25 1 96.12 196 MET A O 1
ATOM 1565 N N . VAL A 1 197 ? -4.613 -10.75 -12.547 1 95.62 197 VAL A N 1
ATOM 1566 C CA . VAL A 1 197 ? -5.223 -12.047 -12.266 1 95.62 197 VAL A CA 1
ATOM 1567 C C . VAL A 1 197 ? -4.379 -13.156 -12.883 1 95.62 197 VAL A C 1
ATOM 1569 O O . VAL A 1 197 ? -4.176 -14.203 -12.266 1 95.62 197 VAL A O 1
ATOM 1572 N N . ALA A 1 198 ? -3.879 -12.969 -14.102 1 93.19 198 ALA A N 1
ATOM 1573 C CA . ALA A 1 198 ? -2.994 -13.938 -14.734 1 93.19 198 ALA A CA 1
ATOM 1574 C C . ALA A 1 198 ? -1.769 -14.211 -13.867 1 93.19 198 ALA A C 1
ATOM 1576 O O . ALA A 1 198 ? -1.288 -15.352 -13.805 1 93.19 198 ALA A O 1
ATOM 1577 N N . LEU A 1 199 ? -1.331 -13.227 -13.227 1 94.06 199 LEU A N 1
ATOM 1578 C CA . LEU A 1 199 ? -0.151 -13.328 -12.375 1 94.06 199 LEU A CA 1
ATOM 1579 C C . LEU A 1 199 ? -0.484 -14.039 -11.07 1 94.06 199 LEU A C 1
ATOM 1581 O O . LEU A 1 199 ? 0.243 -14.945 -10.648 1 94.06 199 LEU A O 1
ATOM 1585 N N . LEU A 1 200 ? -1.588 -13.703 -10.461 1 94.62 200 LEU A N 1
ATOM 1586 C CA . LEU A 1 200 ? -1.84 -14.094 -9.078 1 94.62 200 LEU A CA 1
ATOM 1587 C C . LEU A 1 200 ? -2.564 -15.438 -9.016 1 94.62 200 LEU A C 1
ATOM 1589 O O . LEU A 1 200 ? -2.504 -16.141 -8.008 1 94.62 200 LEU A O 1
ATOM 1593 N N . TRP A 1 201 ? -3.234 -15.773 -10.086 1 92.44 201 TRP A N 1
ATOM 1594 C CA . TRP A 1 201 ? -4.078 -16.969 -10.039 1 92.44 201 TRP A CA 1
ATOM 1595 C C . TRP A 1 201 ? -3.246 -18.203 -9.75 1 92.44 201 TRP A C 1
ATOM 1597 O O . TRP A 1 201 ? -3.592 -19 -8.875 1 92.44 201 TRP A O 1
ATOM 1607 N N . PRO A 1 202 ? -2.105 -18.453 -10.422 1 89 202 PRO A N 1
ATOM 1608 C CA . PRO A 1 202 ? -1.289 -19.625 -10.109 1 89 202 PRO A CA 1
ATOM 1609 C C . PRO A 1 202 ? -0.861 -19.672 -8.648 1 89 202 PRO A C 1
ATOM 1611 O O . PRO A 1 202 ? -0.698 -20.766 -8.086 1 89 202 PRO A O 1
ATOM 1614 N N . ALA A 1 203 ? -0.686 -18.516 -8.055 1 91.94 203 ALA A N 1
ATOM 1615 C CA . ALA A 1 203 ? -0.251 -18.438 -6.664 1 91.94 203 ALA A CA 1
ATOM 1616 C C . ALA A 1 203 ? -1.354 -18.922 -5.719 1 91.94 203 ALA A C 1
ATOM 1618 O O . ALA A 1 203 ? -1.074 -19.359 -4.602 1 91.94 203 ALA A O 1
ATOM 1619 N N . LEU A 1 204 ? -2.559 -18.812 -6.168 1 93.81 204 LEU A N 1
ATOM 1620 C CA . LEU A 1 204 ? -3.701 -19.141 -5.32 1 93.81 204 LEU A CA 1
ATOM 1621 C C . LEU A 1 204 ? -4.082 -20.609 -5.457 1 93.81 204 LEU A C 1
ATOM 1623 O O . LEU A 1 204 ? -4.805 -21.141 -4.617 1 93.81 204 LEU A O 1
ATOM 1627 N N . LEU A 1 205 ? -3.604 -21.203 -6.473 1 90.12 205 LEU A N 1
ATOM 1628 C CA . LEU A 1 205 ? -3.996 -22.594 -6.754 1 90.12 205 LEU A CA 1
ATOM 1629 C C . LEU A 1 205 ? -3.422 -23.531 -5.707 1 90.12 205 LEU A C 1
ATOM 1631 O O . LEU A 1 205 ? -2.336 -23.297 -5.176 1 90.12 205 LEU A O 1
ATOM 1635 N N . PRO A 1 206 ? -4.242 -24.547 -5.414 1 87.19 206 PRO A N 1
ATOM 1636 C CA . PRO A 1 206 ? -3.705 -25.562 -4.5 1 87.19 206 PRO A CA 1
ATOM 1637 C C . PRO A 1 206 ? -2.389 -26.156 -4.992 1 87.19 206 PRO A C 1
ATOM 1639 O O . PRO A 1 206 ? -2.186 -26.312 -6.199 1 87.19 206 PRO A O 1
ATOM 1642 N N . VAL A 1 207 ? -1.461 -26.203 -4.18 1 71.38 207 VAL A N 1
ATOM 1643 C CA . VAL A 1 207 ? -0.174 -26.797 -4.535 1 71.38 207 VAL A CA 1
ATOM 1644 C C . VAL A 1 207 ? -0.378 -28.234 -5.016 1 71.38 207 VAL A C 1
ATOM 1646 O O . VAL A 1 207 ? -1.004 -29.031 -4.324 1 71.38 207 VAL A O 1
ATOM 1649 N N . ASP A 1 208 ? -0.728 -28.344 -6.219 1 62.78 208 ASP A N 1
ATOM 1650 C CA . ASP A 1 208 ? -0.961 -29.672 -6.758 1 62.78 208 ASP A CA 1
ATOM 1651 C C . ASP A 1 208 ? 0.165 -30.641 -6.367 1 62.78 208 ASP A C 1
ATOM 1653 O O . ASP A 1 208 ? 1.305 -30.469 -6.809 1 62.78 208 ASP A O 1
ATOM 1657 N N . VAL A 1 209 ? 0.112 -31.203 -5.227 1 52.31 209 VAL A N 1
ATOM 1658 C CA . VAL A 1 209 ? 0.908 -32.406 -4.992 1 52.31 209 VAL A CA 1
ATOM 1659 C C . VAL A 1 209 ? 0.932 -33.281 -6.254 1 52.31 209 VAL A C 1
ATOM 1661 O O . VAL A 1 209 ? 1.893 -34 -6.492 1 52.31 209 VAL A O 1
ATOM 1664 N N . GLU A 1 210 ? -0.128 -33.125 -6.961 1 50.91 210 GLU A N 1
ATOM 1665 C CA . GLU A 1 210 ? -0.28 -33.969 -8.148 1 50.91 210 GLU A CA 1
ATOM 1666 C C . GLU A 1 210 ? 0.615 -33.469 -9.289 1 50.91 210 GLU A C 1
ATOM 1668 O O . GLU A 1 210 ? 1.21 -34.281 -10.008 1 50.91 210 GLU A O 1
ATOM 1673 N N . VAL A 1 211 ? 0.721 -32.188 -9.445 1 52.66 211 VAL A N 1
ATOM 1674 C CA . VAL A 1 211 ? 1.611 -31.703 -10.5 1 52.66 211 VAL A CA 1
ATOM 1675 C C . VAL A 1 211 ? 3.043 -32.156 -10.203 1 52.66 211 VAL A C 1
ATOM 1677 O O . VAL A 1 211 ? 3.773 -32.562 -11.109 1 52.66 211 VAL A O 1
ATOM 1680 N N . GLU A 1 212 ? 3.281 -32.031 -8.961 1 52.47 212 GLU A N 1
ATOM 1681 C CA . GLU A 1 212 ? 4.543 -32.656 -8.57 1 52.47 212 GLU A CA 1
ATOM 1682 C C . GLU A 1 212 ? 4.523 -34.156 -8.82 1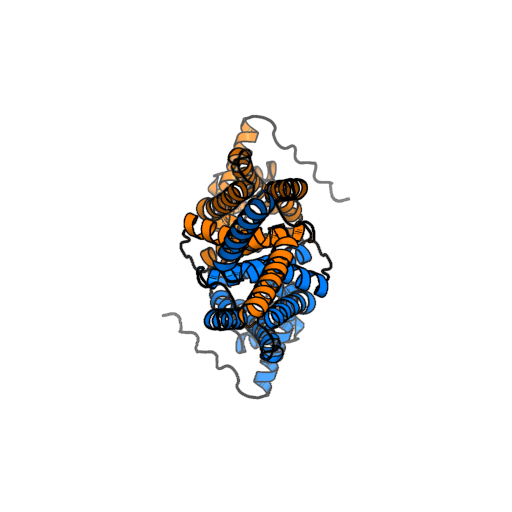 52.47 212 GLU A C 1
ATOM 1684 O O . GLU A 1 212 ? 5.523 -34.75 -9.266 1 52.47 212 GLU A O 1
ATOM 1689 N N . LYS A 1 213 ? 3.324 -34.812 -8.594 1 54.81 213 LYS A N 1
ATOM 1690 C CA . LYS A 1 213 ? 3.16 -36.25 -8.898 1 54.81 213 LYS A CA 1
ATOM 1691 C C . LYS A 1 213 ? 3.131 -36.469 -10.406 1 54.81 213 LYS A C 1
ATOM 1693 O O . LYS A 1 213 ? 3.703 -37.469 -10.898 1 54.81 213 LYS A O 1
ATOM 1698 N N . LEU A 1 214 ? 2.598 -35.594 -11.07 1 54.84 214 LEU A N 1
ATOM 1699 C CA . LEU A 1 214 ? 2.521 -35.719 -12.516 1 54.84 214 LEU A CA 1
ATOM 1700 C C . LEU A 1 214 ? 3.883 -35.469 -13.156 1 54.84 214 LEU A C 1
ATOM 1702 O O . LEU A 1 214 ? 4.277 -36.156 -14.094 1 54.84 214 LEU A O 1
ATOM 1706 N N . ARG A 1 215 ? 4.574 -34.625 -12.562 1 54.62 215 ARG A N 1
ATOM 1707 C CA . ARG A 1 215 ? 5.957 -34.406 -12.977 1 54.62 215 ARG A CA 1
ATOM 1708 C C . ARG A 1 215 ? 6.816 -35.625 -12.648 1 54.62 215 ARG A C 1
ATOM 1710 O O . ARG A 1 215 ? 7.645 -36.031 -13.461 1 54.62 215 ARG A O 1
ATOM 1717 N N . ALA A 1 216 ? 6.523 -36.094 -11.484 1 57.19 216 ALA A N 1
ATOM 1718 C CA . ALA A 1 216 ? 7.195 -37.344 -11.086 1 57.19 216 ALA A CA 1
ATOM 1719 C C . ALA A 1 216 ? 6.766 -38.5 -11.961 1 57.19 216 ALA A C 1
ATOM 1721 O O . ALA A 1 216 ? 7.598 -39.312 -12.383 1 57.19 216 ALA A O 1
ATOM 1722 N N . PHE A 1 217 ? 5.469 -38.625 -12.273 1 55.72 217 PHE A N 1
ATOM 1723 C CA . PHE A 1 217 ? 4.918 -39.656 -13.148 1 55.72 217 PHE A CA 1
ATOM 1724 C C . PHE A 1 217 ? 5.438 -39.469 -14.57 1 55.72 217 PHE A C 1
ATOM 1726 O O . PHE A 1 217 ? 5.828 -40.469 -15.219 1 55.72 217 PHE A O 1
ATOM 1733 N N . TYR A 1 218 ? 5.488 -38.344 -15.016 1 56.94 218 TYR A N 1
ATOM 1734 C CA . TYR A 1 218 ? 6.047 -38.031 -16.328 1 56.94 218 TYR A CA 1
ATOM 1735 C C . TYR A 1 218 ? 7.516 -38.438 -16.406 1 56.94 218 TYR A C 1
ATOM 1737 O O . TYR A 1 218 ? 7.961 -39 -17.406 1 56.94 218 TYR A O 1
ATOM 1745 N N . GLY A 1 219 ? 8.133 -38.062 -15.383 1 57.88 219 GLY A N 1
ATOM 1746 C CA . GLY A 1 219 ? 9.508 -38.531 -15.305 1 57.88 219 GLY A CA 1
ATOM 1747 C C . GLY A 1 219 ? 9.625 -40.031 -15.289 1 57.88 219 GLY A C 1
ATOM 1748 O O . GLY A 1 219 ? 10.477 -40.594 -15.969 1 57.88 219 GLY A O 1
ATOM 1749 N N . GLU A 1 220 ? 8.711 -40.656 -14.547 1 60.88 220 GLU A N 1
ATOM 1750 C CA . GLU A 1 220 ? 8.711 -42.125 -14.445 1 60.88 220 GLU A CA 1
ATOM 1751 C C . GLU A 1 220 ? 8.281 -42.781 -15.766 1 60.88 220 GLU A C 1
ATOM 1753 O O . GLU A 1 220 ? 8.867 -43.75 -16.203 1 60.88 220 GLU A O 1
ATOM 1758 N N . VAL A 1 221 ? 7.273 -42.219 -16.375 1 60.22 221 VAL A N 1
ATOM 1759 C CA . VAL A 1 221 ? 6.785 -42.75 -17.641 1 60.22 221 VAL A CA 1
ATOM 1760 C C . VAL A 1 221 ? 7.824 -42.5 -18.734 1 60.22 221 VAL A C 1
ATOM 1762 O O . VAL A 1 221 ? 8.078 -43.375 -19.562 1 60.22 221 VAL A O 1
ATOM 1765 N N . GLY A 1 222 ? 8.391 -41.344 -18.641 1 57.84 222 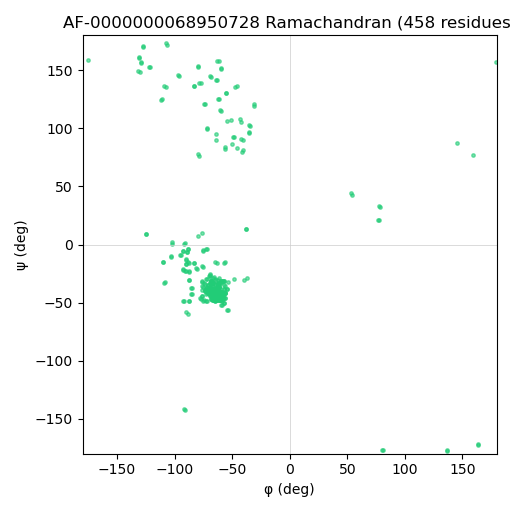GLY A N 1
ATOM 1766 C CA . GLY A 1 222 ? 9.469 -41.031 -19.562 1 57.84 222 GLY A CA 1
ATOM 1767 C C . GLY A 1 222 ? 10.656 -41.969 -19.406 1 57.84 222 GLY A C 1
ATOM 1768 O O . GLY A 1 222 ? 11.219 -42.438 -20.391 1 57.84 222 GLY A O 1
ATOM 1769 N N . ALA A 1 223 ? 10.93 -42.219 -18.219 1 60.97 223 ALA A N 1
ATOM 1770 C CA . ALA A 1 223 ? 12.008 -43.156 -17.938 1 60.97 223 ALA A CA 1
ATOM 1771 C C . ALA A 1 223 ? 11.625 -44.594 -18.375 1 60.97 223 ALA A C 1
ATOM 1773 O O . ALA A 1 223 ? 12.453 -45.312 -18.938 1 60.97 223 ALA A O 1
ATOM 1774 N N . ALA A 1 224 ? 10.414 -44.938 -18.141 1 59.53 224 ALA A N 1
ATOM 1775 C CA . ALA A 1 224 ? 9.922 -46.25 -18.516 1 59.53 224 ALA A CA 1
ATOM 1776 C C . ALA A 1 224 ? 9.883 -46.406 -20.031 1 59.53 224 ALA A C 1
ATOM 1778 O O . ALA A 1 224 ? 10.266 -47.438 -20.562 1 59.53 224 ALA A O 1
ATOM 1779 N N . LEU A 1 225 ? 9.57 -45.375 -20.672 1 58.19 225 LEU A N 1
ATOM 1780 C CA . LEU A 1 225 ? 9.508 -45.406 -22.141 1 58.19 225 LEU A CA 1
ATOM 1781 C C . LEU A 1 225 ? 10.906 -45.438 -22.75 1 58.19 225 LEU A C 1
ATOM 1783 O O . LEU A 1 225 ? 11.141 -46.125 -23.734 1 58.19 225 LEU A O 1
ATOM 1787 N N . ARG A 1 226 ? 11.664 -44.719 -22.141 1 60.72 226 ARG A N 1
ATOM 1788 C CA . ARG A 1 226 ? 13.047 -44.75 -22.578 1 60.72 226 ARG A CA 1
ATOM 1789 C C . ARG A 1 226 ? 13.656 -46.125 -22.359 1 60.72 226 ARG A C 1
ATOM 1791 O O . ARG A 1 226 ? 14.406 -46.625 -23.203 1 60.72 226 ARG A O 1
ATOM 1798 N N . ARG A 1 227 ? 13.32 -46.719 -21.297 1 61.53 227 ARG A N 1
ATOM 1799 C CA . ARG A 1 227 ? 13.797 -48.062 -21.016 1 61.53 227 ARG A CA 1
ATOM 1800 C C . ARG A 1 227 ? 13.172 -49.062 -21.969 1 61.53 227 ARG A C 1
ATOM 1802 O O . ARG A 1 227 ? 13.836 -50.031 -22.391 1 61.53 227 ARG A O 1
ATOM 1809 N N . ALA A 1 228 ? 11.977 -48.812 -22.234 1 60.91 228 ALA A N 1
ATOM 1810 C CA . ALA A 1 228 ? 11.289 -49.75 -23.141 1 60.91 228 ALA A CA 1
ATOM 1811 C C . ALA A 1 228 ? 11.766 -49.594 -24.578 1 60.91 228 ALA A C 1
ATOM 1813 O O . ALA A 1 228 ? 11.812 -50.562 -25.328 1 60.91 228 ALA A O 1
ATOM 1814 N N . GLY A 1 229 ? 11.977 -48.344 -24.875 1 56.41 229 GLY A N 1
ATOM 1815 C CA . GLY A 1 229 ? 12.469 -48.156 -26.234 1 56.41 229 GLY A CA 1
ATOM 1816 C C . GLY A 1 229 ? 13.891 -48.656 -26.422 1 56.41 229 GLY A C 1
ATOM 1817 O O . GLY A 1 229 ? 14.297 -48.938 -27.547 1 56.41 229 GLY A O 1
ATOM 1818 N N . ASN A 1 230 ? 14.781 -48.531 -25.531 1 56.91 230 ASN A N 1
ATOM 1819 C CA . ASN A 1 230 ? 16.141 -49.031 -25.656 1 56.91 230 ASN A CA 1
ATOM 1820 C C . ASN A 1 230 ? 16.203 -50.562 -25.469 1 56.91 230 ASN A C 1
ATOM 1822 O O . ASN A 1 230 ? 17.281 -51.125 -25.453 1 56.91 230 ASN A O 1
ATOM 1826 N N . GLY A 1 231 ? 15.18 -51.094 -25.172 1 45.19 231 GLY A N 1
ATOM 1827 C CA . GLY A 1 231 ? 15.203 -52.562 -25.312 1 45.19 231 GLY A CA 1
ATOM 1828 C C . GLY A 1 231 ? 14.516 -53.031 -26.562 1 45.19 231 GLY A C 1
ATOM 1829 O O . GLY A 1 231 ? 13.773 -52.281 -27.203 1 45.19 231 GLY A O 1
ATOM 1830 N N . MET B 1 1 ? 11.039 44.906 -7.18 1 31.5 1 MET B N 1
ATOM 1831 C CA . MET B 1 1 ? 12.344 44.375 -7.594 1 31.5 1 MET B CA 1
ATOM 1832 C C . MET B 1 1 ? 12.859 43.375 -6.59 1 31.5 1 MET B C 1
ATOM 1834 O O . MET B 1 1 ? 13.43 43.719 -5.559 1 31.5 1 MET B O 1
ATOM 1838 N N . GLU B 1 2 ? 12.047 42.438 -5.969 1 36.97 2 GLU B N 1
ATOM 1839 C CA . GLU B 1 2 ? 12.18 41.594 -4.789 1 36.97 2 GLU B CA 1
ATOM 1840 C C . GLU B 1 2 ? 13.453 40.75 -4.859 1 36.97 2 GLU B C 1
ATOM 1842 O O . GLU B 1 2 ? 13.766 40.188 -5.91 1 36.97 2 GLU B O 1
ATOM 1847 N N . ASP B 1 3 ? 14.484 41.094 -4.07 1 38.41 3 ASP B N 1
ATOM 1848 C CA . ASP B 1 3 ? 15.859 40.625 -3.9 1 38.41 3 ASP B CA 1
ATOM 1849 C C . ASP B 1 3 ? 15.93 39.094 -3.924 1 38.41 3 ASP B C 1
ATOM 1851 O O . ASP B 1 3 ? 15.164 38.438 -3.23 1 38.41 3 ASP B O 1
ATOM 1855 N N . VAL B 1 4 ? 16.391 38.531 -4.961 1 42.5 4 VAL B N 1
ATOM 1856 C CA . VAL B 1 4 ? 16.875 37.188 -5.27 1 42.5 4 VAL B CA 1
ATOM 1857 C C . VAL B 1 4 ? 17.719 36.688 -4.109 1 42.5 4 VAL B C 1
ATOM 1859 O O . VAL B 1 4 ? 18.75 37.281 -3.754 1 42.5 4 VAL B O 1
ATOM 1862 N N . THR B 1 5 ? 17.078 36.188 -2.977 1 42.81 5 THR B N 1
ATOM 1863 C CA . THR B 1 5 ? 17.703 35.625 -1.787 1 42.81 5 THR B CA 1
ATOM 1864 C C . THR B 1 5 ? 18.953 34.844 -2.16 1 42.81 5 THR B C 1
ATOM 1866 O O . THR B 1 5 ? 18.953 34.062 -3.113 1 42.81 5 THR B O 1
ATOM 1869 N N . SER B 1 6 ? 20.141 35.406 -2.092 1 46.22 6 SER B N 1
ATOM 1870 C CA . SER B 1 6 ? 21.5 34.906 -2.254 1 46.22 6 SER B CA 1
ATOM 1871 C C . SER B 1 6 ? 21.609 33.438 -1.812 1 46.22 6 SER B C 1
ATOM 1873 O O . SER B 1 6 ? 21.016 33.031 -0.81 1 46.22 6 SER B O 1
ATOM 1875 N N . PRO B 1 7 ? 22 32.531 -2.758 1 49.28 7 PRO B N 1
ATOM 1876 C CA . PRO B 1 7 ? 22.234 31.141 -2.371 1 49.28 7 PRO B CA 1
ATOM 1877 C C . PRO B 1 7 ? 22.953 31 -1.034 1 49.28 7 PRO B C 1
ATOM 1879 O O . PRO B 1 7 ? 23.922 31.719 -0.785 1 49.28 7 PRO B O 1
ATOM 1882 N N . ARG B 1 8 ? 22.328 30.922 0.027 1 55.28 8 ARG B N 1
ATOM 1883 C CA . ARG B 1 8 ? 22.891 30.797 1.37 1 55.28 8 ARG B CA 1
ATOM 1884 C C . ARG B 1 8 ? 24.156 29.953 1.359 1 55.28 8 ARG B C 1
ATOM 1886 O O . ARG B 1 8 ? 24.172 28.859 0.802 1 55.28 8 ARG B O 1
ATOM 1893 N N . ARG B 1 9 ? 25.297 30.484 1.424 1 58.62 9 ARG B N 1
ATOM 1894 C CA . ARG B 1 9 ? 26.578 29.797 1.525 1 58.62 9 ARG B CA 1
ATOM 1895 C C . ARG B 1 9 ? 26.562 28.734 2.615 1 58.62 9 ARG B C 1
ATOM 1897 O O . ARG B 1 9 ? 26.406 29.047 3.797 1 58.62 9 ARG B O 1
ATOM 1904 N N . VAL B 1 10 ? 26.234 27.5 2.277 1 63.41 10 VAL B N 1
ATOM 1905 C CA . VAL B 1 10 ? 26.297 26.375 3.211 1 63.41 10 VAL B CA 1
ATOM 1906 C C . VAL B 1 10 ? 27.734 26.188 3.715 1 63.41 10 VAL B C 1
ATOM 1908 O O . VAL B 1 10 ? 28.656 26.078 2.918 1 63.41 10 VAL B O 1
ATOM 1911 N N . PRO B 1 11 ? 28.016 26.375 5.027 1 70.25 11 PRO B N 1
ATOM 1912 C CA . PRO B 1 11 ? 29.359 26.156 5.57 1 70.25 11 PRO B CA 1
ATOM 1913 C C . PRO B 1 11 ? 29.953 24.828 5.109 1 70.25 11 PRO B C 1
ATOM 1915 O O . PRO B 1 11 ? 29.219 23.859 4.852 1 70.25 11 PRO B O 1
ATOM 1918 N N . ALA B 1 12 ? 31.281 24.875 4.695 1 69.81 12 ALA B N 1
ATOM 1919 C CA . ALA B 1 12 ? 32.062 23.719 4.262 1 69.81 12 ALA B CA 1
ATOM 1920 C C . ALA B 1 12 ? 33.094 23.328 5.309 1 69.81 12 ALA B C 1
ATOM 1922 O O . ALA B 1 12 ? 33.438 24.125 6.191 1 69.81 12 ALA B O 1
ATOM 1923 N N . GLY B 1 13 ? 33.25 22.031 5.613 1 81 13 GLY B N 1
ATOM 1924 C CA . GLY B 1 13 ? 34.25 21.484 6.52 1 81 13 GLY B CA 1
ATOM 1925 C C . GLY B 1 13 ? 33.688 20.422 7.445 1 81 13 GLY B C 1
ATOM 1926 O O . GLY B 1 13 ? 32.5 20.062 7.352 1 81 13 GLY B O 1
ATOM 1927 N N . ALA B 1 14 ? 34.531 19.953 8.289 1 80.06 14 ALA B N 1
ATOM 1928 C CA . ALA B 1 14 ? 34.219 18.844 9.18 1 80.06 14 ALA B CA 1
ATOM 1929 C C . ALA B 1 14 ? 33.125 19.25 10.188 1 80.06 14 ALA B C 1
ATOM 1931 O O . ALA B 1 14 ? 32.25 18.453 10.5 1 80.06 14 ALA B O 1
ATOM 1932 N N . LYS B 1 15 ? 33.281 20.406 10.633 1 85.12 15 LYS B N 1
ATOM 1933 C CA . LYS B 1 15 ? 32.344 20.891 11.617 1 85.12 15 LYS B CA 1
ATOM 1934 C C . LYS B 1 15 ? 30.953 21.062 11 1 85.12 15 LYS B C 1
ATOM 1936 O O . LYS B 1 15 ? 29.938 20.75 11.625 1 85.12 15 LYS B O 1
ATOM 1941 N N . ALA B 1 16 ? 30.875 21.625 9.836 1 88 16 ALA B N 1
ATOM 1942 C CA . ALA B 1 16 ? 29.609 21.797 9.109 1 88 16 ALA B CA 1
ATOM 1943 C C . ALA B 1 16 ? 28.953 20.453 8.812 1 88 16 ALA B C 1
ATOM 1945 O O . ALA B 1 16 ? 27.734 20.312 8.969 1 88 16 ALA B O 1
ATOM 1946 N N . GLU B 1 17 ? 29.812 19.531 8.516 1 90.5 17 GLU B N 1
ATOM 1947 C CA . GLU B 1 17 ? 29.312 18.188 8.227 1 90.5 17 GLU B CA 1
ATOM 1948 C C . GLU B 1 17 ? 28.703 17.547 9.469 1 90.5 17 GLU B C 1
ATOM 1950 O O . GLU B 1 17 ? 27.672 16.875 9.391 1 90.5 17 GLU B O 1
ATOM 1955 N N . GLN B 1 18 ? 29.359 17.75 10.5 1 92.06 18 GLN B N 1
ATOM 1956 C CA . GLN B 1 18 ? 28.859 17.203 11.758 1 92.06 18 GLN B CA 1
ATOM 1957 C C . GLN B 1 18 ? 27.531 17.844 12.133 1 92.06 18 GLN B C 1
ATOM 1959 O O . GLN B 1 18 ? 26.625 17.172 12.625 1 92.06 18 GLN B O 1
ATOM 1964 N N . ARG B 1 19 ? 27.422 19.125 11.875 1 92.88 19 ARG B N 1
ATOM 1965 C CA . ARG B 1 19 ? 26.188 19.844 12.188 1 92.88 19 ARG B CA 1
ATOM 1966 C C . ARG B 1 19 ? 25.031 19.328 11.328 1 92.88 19 ARG B C 1
ATOM 1968 O O . ARG B 1 19 ? 23.922 19.125 11.828 1 92.88 19 ARG B O 1
ATOM 1975 N N . ILE B 1 20 ? 25.375 19.125 10.148 1 94 20 ILE B N 1
ATOM 1976 C CA . ILE B 1 20 ? 24.375 18.578 9.227 1 94 20 ILE B CA 1
ATOM 1977 C C . ILE B 1 20 ? 23.906 17.203 9.719 1 94 20 ILE B C 1
ATOM 1979 O O . ILE B 1 20 ? 22.703 16.938 9.773 1 94 20 ILE B O 1
ATOM 1983 N N . ARG B 1 21 ? 24.812 16.406 10.133 1 93.88 21 ARG B N 1
ATOM 1984 C CA . ARG B 1 21 ? 24.484 15.07 10.625 1 93.88 21 ARG B CA 1
ATOM 1985 C C . ARG B 1 21 ? 23.625 15.141 11.875 1 93.88 21 ARG B C 1
ATOM 1987 O O . ARG B 1 21 ? 22.672 14.359 12.031 1 93.88 21 ARG B O 1
ATOM 1994 N N . ASP B 1 22 ? 23.953 16.047 12.703 1 95.31 22 ASP B N 1
ATOM 1995 C CA . ASP B 1 22 ? 23.203 16.203 13.945 1 95.31 22 ASP B CA 1
ATOM 1996 C C . ASP B 1 22 ? 21.766 16.656 13.648 1 95.31 22 ASP B C 1
ATOM 1998 O O . ASP B 1 22 ? 20.812 16.141 14.242 1 95.31 22 ASP B O 1
ATOM 2002 N N . ILE B 1 23 ? 21.641 17.578 12.75 1 95.88 23 ILE B N 1
ATOM 2003 C CA . ILE B 1 23 ? 20.328 18.109 12.391 1 95.88 23 ILE B CA 1
ATOM 2004 C C . ILE B 1 23 ? 19.484 17 11.773 1 95.88 23 ILE B C 1
ATOM 2006 O O . ILE B 1 23 ? 18.312 16.812 12.141 1 95.88 23 ILE B O 1
ATOM 2010 N N . LEU B 1 24 ? 20.094 16.234 10.969 1 95.44 24 LEU B N 1
ATOM 2011 C CA . LEU B 1 24 ? 19.359 15.164 10.289 1 95.44 24 LEU B CA 1
ATOM 2012 C C . LEU B 1 24 ? 18.969 14.062 11.273 1 95.44 24 LEU B C 1
ATOM 2014 O O . LEU B 1 24 ? 17.875 13.5 11.188 1 95.44 24 LEU B O 1
ATOM 2018 N N . ARG B 1 25 ? 19.859 13.758 12.172 1 94.12 25 ARG B N 1
ATOM 2019 C CA . ARG B 1 25 ? 19.578 12.734 13.18 1 94.12 25 ARG B CA 1
ATOM 2020 C C . ARG B 1 25 ? 18.375 13.133 14.031 1 94.12 25 ARG B C 1
ATOM 2022 O O . ARG B 1 25 ? 17.453 12.336 14.227 1 94.12 25 ARG B O 1
ATOM 2029 N N . VAL B 1 26 ? 18.375 14.328 14.484 1 95.75 26 VAL B N 1
ATOM 2030 C CA . VAL B 1 26 ? 17.297 14.805 15.328 1 95.75 26 VAL B CA 1
ATOM 2031 C C . VAL B 1 26 ? 16.016 14.922 14.5 1 95.75 26 VAL B C 1
ATOM 2033 O O . VAL B 1 26 ? 14.922 14.617 14.984 1 95.75 26 VAL B O 1
ATOM 2036 N N . SER B 1 27 ? 16.172 15.438 13.273 1 95.25 27 SER B N 1
ATOM 2037 C CA . SER B 1 27 ? 15.016 15.523 12.391 1 95.25 27 SER B CA 1
ATOM 2038 C C . SER B 1 27 ? 14.352 14.164 12.195 1 95.25 27 SER B C 1
ATOM 2040 O O . SER B 1 27 ? 13.125 14.055 12.195 1 95.25 27 SER B O 1
ATOM 2042 N N . ARG B 1 28 ? 15.172 13.18 12.039 1 91.62 28 ARG B N 1
ATOM 2043 C CA . ARG B 1 28 ? 14.672 11.82 11.875 1 91.62 28 ARG B CA 1
ATOM 2044 C C . ARG B 1 28 ? 13.82 11.406 13.078 1 91.62 28 ARG B C 1
ATOM 2046 O O . ARG B 1 28 ? 12.742 10.836 12.906 1 91.62 28 ARG B O 1
ATOM 2053 N N . GLU B 1 29 ? 14.289 11.688 14.188 1 91.56 29 GLU B N 1
ATOM 2054 C CA . GLU B 1 29 ? 13.57 11.359 15.414 1 91.56 29 GLU B CA 1
ATOM 2055 C C . GLU B 1 29 ? 12.242 12.109 15.492 1 91.56 29 GLU B C 1
ATOM 2057 O O . GLU B 1 29 ? 11.211 11.523 15.844 1 91.56 29 GLU B O 1
ATOM 2062 N N . VAL B 1 30 ? 12.281 13.32 15.18 1 92.06 30 VAL B N 1
ATOM 2063 C CA . VAL B 1 30 ? 11.094 14.172 15.305 1 92.06 30 VAL B CA 1
ATOM 2064 C C . VAL B 1 30 ? 10.055 13.75 14.273 1 92.06 30 VAL B C 1
ATOM 2066 O O . VAL B 1 30 ? 8.875 13.594 14.602 1 92.06 30 VAL B O 1
ATOM 2069 N N . PHE B 1 31 ? 10.477 13.516 13.055 1 88.25 31 PHE B N 1
ATOM 2070 C CA . PHE B 1 31 ? 9.562 13.07 12.008 1 88.25 31 PHE B CA 1
ATOM 2071 C C . PHE B 1 31 ? 8.961 11.719 12.359 1 88.25 31 PHE B C 1
ATOM 2073 O O . PHE B 1 31 ? 7.777 11.477 12.102 1 88.25 31 PHE B O 1
ATOM 2080 N N . ALA B 1 32 ? 9.758 10.883 12.906 1 84.56 32 ALA B N 1
ATOM 2081 C CA . ALA B 1 32 ? 9.281 9.555 13.273 1 84.56 32 ALA B CA 1
ATOM 2082 C C . ALA B 1 32 ? 8.25 9.633 14.391 1 84.56 32 ALA B C 1
ATOM 2084 O O . ALA B 1 32 ? 7.293 8.852 14.422 1 84.56 32 ALA B O 1
ATOM 2085 N N . GLU B 1 33 ? 8.414 10.555 15.219 1 84.31 33 GLU B N 1
ATOM 2086 C CA . GLU B 1 33 ? 7.566 10.688 16.406 1 84.31 33 GLU B CA 1
ATOM 2087 C C . GLU B 1 33 ? 6.289 11.461 16.078 1 84.31 33 GLU B C 1
ATOM 2089 O O . GLU B 1 33 ? 5.195 11.062 16.5 1 84.31 33 GLU B O 1
ATOM 2094 N N . LEU B 1 34 ? 6.449 12.578 15.273 1 81.81 34 LEU B N 1
ATOM 2095 C CA . LEU B 1 34 ? 5.344 13.523 15.156 1 81.81 34 LEU B CA 1
ATOM 2096 C C . LEU B 1 34 ? 4.723 13.461 13.766 1 81.81 34 LEU B C 1
ATOM 2098 O O . LEU B 1 34 ? 3.621 13.977 13.555 1 81.81 34 LEU B O 1
ATOM 2102 N N . GLY B 1 35 ? 5.449 12.844 12.906 1 79.56 35 GLY B N 1
ATOM 2103 C CA . GLY B 1 35 ? 5.004 12.93 11.523 1 79.56 35 GLY B CA 1
ATOM 2104 C C . GLY B 1 35 ? 5.398 14.234 10.844 1 79.56 35 GLY B C 1
ATOM 2105 O O . GLY B 1 35 ? 6.082 15.062 11.445 1 79.56 35 GLY B O 1
ATOM 2106 N N . TYR B 1 36 ? 4.969 14.391 9.617 1 79.88 36 TYR B N 1
ATOM 2107 C CA . TYR B 1 36 ? 5.379 15.547 8.828 1 79.88 36 TYR B CA 1
ATOM 2108 C C . TYR B 1 36 ? 4.609 16.797 9.25 1 79.88 36 TYR B C 1
ATOM 2110 O O . TYR B 1 36 ? 5.199 17.859 9.445 1 79.88 36 TYR B O 1
ATOM 2118 N N . GLU B 1 37 ? 3.379 16.672 9.375 1 76.38 37 GLU B N 1
ATOM 2119 C CA . GLU B 1 37 ? 2.518 17.828 9.586 1 76.38 37 GLU B CA 1
ATOM 2120 C C . GLU B 1 37 ? 2.789 18.484 10.938 1 76.38 37 GLU B C 1
ATOM 2122 O O . GLU B 1 37 ? 2.859 19.719 11.031 1 76.38 37 GLU B O 1
ATOM 2127 N N . ARG B 1 38 ? 3.053 17.766 11.914 1 81.44 38 ARG B N 1
ATOM 2128 C CA . ARG B 1 38 ? 3.191 18.297 13.266 1 81.44 38 ARG B CA 1
ATOM 2129 C C . ARG B 1 38 ? 4.633 18.703 13.547 1 81.44 38 ARG B C 1
ATOM 2131 O O . ARG B 1 38 ? 4.906 19.391 14.539 1 81.44 38 ARG B O 1
ATOM 2138 N N . THR B 1 39 ? 5.438 18.266 12.688 1 88.62 39 THR B N 1
ATOM 2139 C CA . THR B 1 39 ? 6.84 18.625 12.859 1 88.62 39 THR B CA 1
ATOM 2140 C C . THR B 1 39 ? 7.094 20.062 12.422 1 88.62 39 THR B C 1
ATOM 2142 O O . THR B 1 39 ? 6.562 20.516 11.398 1 88.62 39 THR B O 1
ATOM 2145 N N . THR B 1 40 ? 7.941 20.797 13.242 1 93.38 40 THR B N 1
ATOM 2146 C CA . THR B 1 40 ? 8.391 22.125 12.859 1 93.38 40 THR B CA 1
ATOM 2147 C C . THR B 1 40 ? 9.906 22.234 12.969 1 93.38 40 THR B C 1
ATOM 2149 O O . THR B 1 40 ? 10.539 21.453 13.68 1 93.38 40 THR B O 1
ATOM 2152 N N . THR B 1 41 ? 10.375 23.188 12.203 1 95.38 41 THR B N 1
ATOM 2153 C CA . THR B 1 41 ? 11.812 23.453 12.305 1 95.38 41 THR B CA 1
ATOM 2154 C C . THR B 1 41 ? 12.172 23.953 13.695 1 95.38 41 THR B C 1
ATOM 2156 O O . THR B 1 41 ? 13.266 23.688 14.195 1 95.38 41 THR B O 1
ATOM 2159 N N . THR B 1 42 ? 11.273 24.641 14.336 1 95.75 42 THR B N 1
ATOM 2160 C CA . THR B 1 42 ? 11.477 25.125 15.703 1 95.75 42 THR B CA 1
ATOM 2161 C C . THR B 1 42 ? 11.672 23.953 16.672 1 95.75 42 THR B C 1
ATOM 2163 O O . THR B 1 42 ? 12.57 23.984 17.5 1 95.75 42 THR B O 1
ATOM 2166 N N . GLU B 1 43 ? 10.875 22.938 16.547 1 95.56 43 GLU B N 1
ATOM 2167 C CA . GLU B 1 43 ? 10.984 21.75 17.391 1 95.56 43 GLU B CA 1
ATOM 2168 C C . GLU B 1 43 ? 12.32 21.047 17.203 1 95.56 43 GLU B C 1
ATOM 2170 O O . GLU B 1 43 ? 12.953 20.625 18.172 1 95.56 43 GLU B O 1
ATOM 2175 N N . ILE B 1 44 ? 12.727 20.922 15.984 1 96.56 44 ILE B N 1
ATOM 2176 C CA . ILE B 1 44 ? 13.992 20.281 15.656 1 96.56 44 ILE B CA 1
ATOM 2177 C C . ILE B 1 44 ? 15.148 21.078 16.266 1 96.56 44 ILE B C 1
ATOM 2179 O O . ILE B 1 44 ? 16.047 20.5 16.891 1 96.56 44 ILE B O 1
ATOM 2183 N N . ALA B 1 45 ? 15.117 22.359 16.141 1 96.81 45 ALA B N 1
ATOM 2184 C CA . ALA B 1 45 ? 16.141 23.234 16.703 1 96.81 45 ALA B CA 1
ATOM 2185 C C . ALA B 1 45 ? 16.203 23.125 18.219 1 96.81 45 ALA B C 1
ATOM 2187 O O . ALA B 1 45 ? 17.281 23 18.797 1 96.81 45 ALA B O 1
ATOM 2188 N N . GLN B 1 46 ? 15.078 23.109 18.812 1 96.88 46 GLN B N 1
ATOM 2189 C CA . GLN B 1 46 ? 14.977 23.031 20.266 1 96.88 46 GLN B CA 1
ATOM 2190 C C . GLN B 1 46 ? 15.547 21.719 20.781 1 96.88 46 GLN B C 1
ATOM 2192 O O . GLN B 1 46 ? 16.281 21.719 21.781 1 96.88 46 GLN B O 1
ATOM 2197 N N . ARG B 1 47 ? 15.281 20.688 20.156 1 95.94 47 ARG B N 1
ATOM 2198 C CA . ARG B 1 47 ? 15.758 19.375 20.594 1 95.94 47 ARG B CA 1
ATOM 2199 C C . ARG B 1 47 ? 17.266 19.266 20.453 1 95.94 47 ARG B C 1
ATOM 2201 O O . ARG B 1 47 ? 17.922 18.578 21.219 1 95.94 47 ARG B O 1
ATOM 2208 N N . LEU B 1 48 ? 17.797 19.922 19.5 1 95.56 48 LEU B N 1
ATOM 2209 C CA . LEU B 1 48 ? 19.234 19.891 19.25 1 95.56 48 LEU B CA 1
ATOM 2210 C C . LEU B 1 48 ? 19.969 20.953 20.062 1 95.56 48 LEU B C 1
ATOM 2212 O O . LEU B 1 48 ? 21.203 20.969 20.109 1 95.56 48 LEU B O 1
ATOM 2216 N N . GLY B 1 49 ? 19.203 21.953 20.609 1 96.38 49 GLY B N 1
ATOM 2217 C CA . GLY B 1 49 ? 19.797 23.031 21.391 1 96.38 49 GLY B CA 1
ATOM 2218 C C . GLY B 1 49 ? 20.469 24.094 20.547 1 96.38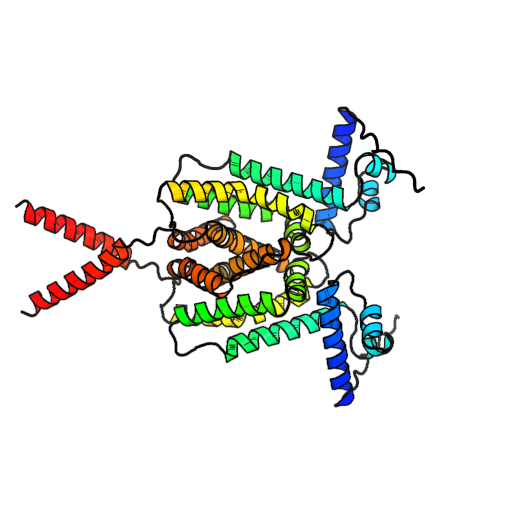 49 GLY B C 1
ATOM 2219 O O . GLY B 1 49 ? 21.516 24.609 20.906 1 96.38 49 GLY B O 1
ATOM 2220 N N . ILE B 1 50 ? 19.891 24.281 19.406 1 95.62 50 ILE B N 1
ATOM 2221 C CA . ILE B 1 50 ? 20.406 25.328 18.531 1 95.62 50 ILE B CA 1
ATOM 2222 C C . ILE B 1 50 ? 19.266 26.266 18.109 1 95.62 50 ILE B C 1
ATOM 2224 O O . ILE B 1 50 ? 18.109 26 18.422 1 95.62 50 ILE B O 1
ATOM 2228 N N . SER B 1 51 ? 19.641 27.359 17.484 1 94.62 51 SER B N 1
ATOM 2229 C CA . SER B 1 51 ? 18.609 28.281 17 1 94.62 51 SER B CA 1
ATOM 2230 C C . SER B 1 51 ? 18 27.781 15.688 1 94.62 51 SER B C 1
ATOM 2232 O O . SER B 1 51 ? 18.656 27.078 14.914 1 94.62 51 SER B O 1
ATOM 2234 N N . GLU B 1 52 ? 16.797 28.172 15.469 1 94.75 52 GLU B N 1
ATOM 2235 C CA . GLU B 1 52 ? 16.156 27.859 14.195 1 94.75 52 GLU B CA 1
ATOM 2236 C C . GLU B 1 52 ? 16.938 28.469 13.031 1 94.75 52 GLU B C 1
ATOM 2238 O O . GLU B 1 52 ? 16.984 27.891 11.945 1 94.75 52 GLU B O 1
ATOM 2243 N N . GLY B 1 53 ? 17.562 29.625 13.234 1 94 53 GLY B N 1
ATOM 2244 C CA . GLY B 1 53 ? 18.406 30.25 12.227 1 94 53 GLY B CA 1
ATOM 2245 C C . GLY B 1 53 ? 19.562 29.375 11.797 1 94 53 GLY B C 1
ATOM 2246 O O . GLY B 1 53 ? 19.906 29.328 10.609 1 94 53 GLY B O 1
ATOM 2247 N N . THR B 1 54 ? 20.172 28.75 12.719 1 93.12 54 THR B N 1
ATOM 2248 C CA . THR B 1 54 ? 21.266 27.844 12.406 1 93.12 54 THR B CA 1
ATOM 2249 C C . THR B 1 54 ? 20.781 26.703 11.516 1 93.12 54 THR B C 1
ATOM 2251 O O . THR B 1 54 ? 21.484 26.297 10.586 1 93.12 54 THR B O 1
ATOM 2254 N N . VAL B 1 55 ? 19.578 26.141 11.812 1 95 55 VAL B N 1
ATOM 2255 C CA . VAL B 1 55 ? 19.016 25.109 10.961 1 95 55 VAL B CA 1
ATOM 2256 C C . VAL B 1 55 ? 18.875 25.625 9.531 1 95 55 VAL B C 1
ATOM 2258 O O . VAL B 1 55 ? 19.219 24.922 8.578 1 95 55 VAL B O 1
ATOM 2261 N N . PHE B 1 56 ? 18.5 26.891 9.422 1 94.12 56 PHE B N 1
ATOM 2262 C CA . PHE B 1 56 ? 18.219 27.484 8.125 1 94.12 56 PHE B CA 1
ATOM 2263 C C . PHE B 1 56 ? 19.516 27.797 7.383 1 94.12 56 PHE B C 1
ATOM 2265 O O . PHE B 1 56 ? 19.516 28.016 6.172 1 94.12 56 PHE B O 1
ATOM 2272 N N . THR B 1 57 ? 20.594 27.859 8.086 1 93.44 57 THR B N 1
ATOM 2273 C CA . THR B 1 57 ? 21.891 28 7.445 1 93.44 57 THR B CA 1
ATOM 2274 C C . THR B 1 57 ? 22.188 26.797 6.559 1 93.44 57 THR B C 1
ATOM 2276 O O . THR B 1 57 ? 22.859 26.922 5.531 1 93.44 57 THR B O 1
ATOM 2279 N N . TYR B 1 58 ? 21.656 25.672 6.953 1 93.44 58 TYR B N 1
ATOM 2280 C CA . TYR B 1 58 ? 22 24.438 6.27 1 93.44 58 TYR B CA 1
ATOM 2281 C C . TYR B 1 58 ? 20.844 23.922 5.426 1 93.44 58 TYR B C 1
ATOM 2283 O O . TYR B 1 58 ? 21.047 23.25 4.418 1 93.44 58 TYR B O 1
ATOM 2291 N N . PHE B 1 59 ? 19.594 24.188 5.895 1 94.88 59 PHE B N 1
ATOM 2292 C CA . PHE B 1 59 ? 18.422 23.672 5.207 1 94.88 59 PHE B CA 1
ATOM 2293 C C . PHE B 1 59 ? 17.391 24.766 5.004 1 94.88 59 PHE B C 1
ATOM 2295 O O . PHE B 1 59 ? 17.203 25.625 5.871 1 94.88 59 PHE B O 1
ATOM 2302 N N . HIS B 1 60 ? 16.625 24.672 3.924 1 90.19 60 HIS B N 1
ATOM 2303 C CA . HIS B 1 60 ? 15.68 25.719 3.545 1 90.19 60 HIS B CA 1
ATOM 2304 C C . HIS B 1 60 ? 14.367 25.578 4.297 1 90.19 60 HIS B C 1
ATOM 2306 O O . HIS B 1 60 ? 13.562 26.516 4.348 1 90.19 60 HIS B O 1
ATOM 2312 N N . GLY B 1 61 ? 14.188 24.359 4.902 1 90.56 61 GLY B N 1
ATOM 2313 C CA . GLY B 1 61 ? 12.914 24.203 5.59 1 90.56 61 GLY B CA 1
ATOM 2314 C C . GLY B 1 61 ? 12.586 22.75 5.891 1 90.56 61 GLY B C 1
ATOM 2315 O O . GLY B 1 61 ? 13.406 21.859 5.668 1 90.56 61 GLY B O 1
ATOM 2316 N N . LYS B 1 62 ? 11.398 22.609 6.363 1 90.38 62 LYS B N 1
ATOM 2317 C CA . LYS B 1 62 ? 10.906 21.297 6.801 1 90.38 62 LYS B CA 1
ATOM 2318 C C . LYS B 1 62 ? 10.859 20.312 5.641 1 90.38 62 LYS B C 1
ATOM 2320 O O . LYS B 1 62 ? 11.164 19.125 5.816 1 90.38 62 LYS B O 1
ATOM 2325 N N . ARG B 1 63 ? 10.516 20.828 4.508 1 86.25 63 ARG B N 1
ATOM 2326 C CA . ARG B 1 63 ? 10.383 19.969 3.34 1 86.25 63 ARG B CA 1
ATOM 2327 C C . ARG B 1 63 ? 11.734 19.375 2.949 1 86.25 63 ARG B C 1
ATOM 2329 O O . ARG B 1 63 ? 11.828 18.172 2.691 1 86.25 63 ARG B O 1
ATOM 2336 N N . GLU B 1 64 ? 12.641 20.156 2.877 1 90.44 64 GLU B N 1
ATOM 2337 C CA . GLU B 1 64 ? 13.977 19.688 2.529 1 90.44 64 GLU B CA 1
ATOM 2338 C C . GLU B 1 64 ? 14.523 18.75 3.6 1 90.44 64 GLU B C 1
ATOM 2340 O O . GLU B 1 64 ? 15.156 17.734 3.283 1 90.44 64 GLU B O 1
ATOM 2345 N N . LEU B 1 65 ? 14.359 19.109 4.828 1 92.69 65 LEU B N 1
ATOM 2346 C CA . LEU B 1 65 ? 14.797 18.25 5.93 1 92.69 65 LEU B CA 1
ATOM 2347 C C . LEU B 1 65 ? 14.164 16.875 5.836 1 92.69 65 LEU B C 1
ATOM 2349 O O . LEU B 1 65 ? 14.844 15.859 5.977 1 92.69 65 LEU B O 1
ATOM 2353 N N . CYS B 1 66 ? 12.922 16.891 5.59 1 88.94 66 CYS B N 1
ATOM 2354 C CA . CYS B 1 66 ? 12.195 15.625 5.492 1 88.94 66 CYS B CA 1
ATOM 2355 C C . CYS B 1 66 ? 12.703 14.789 4.324 1 88.94 66 CYS B C 1
ATOM 2357 O O . CYS B 1 66 ? 12.93 13.586 4.465 1 88.94 66 CYS B O 1
ATOM 2359 N N . ALA B 1 67 ? 12.836 15.445 3.213 1 87.44 67 ALA B N 1
ATOM 2360 C CA . ALA B 1 67 ? 13.336 14.758 2.025 1 87.44 67 ALA B CA 1
ATOM 2361 C C . ALA B 1 67 ? 14.695 14.117 2.297 1 87.44 67 ALA B C 1
ATOM 2363 O O . ALA B 1 67 ? 14.93 12.969 1.93 1 87.44 67 ALA B O 1
ATOM 2364 N N . ARG B 1 68 ? 15.508 14.812 2.965 1 91.19 68 ARG B N 1
ATOM 2365 C CA . ARG B 1 68 ? 16.859 14.336 3.24 1 91.19 68 ARG B CA 1
ATOM 2366 C C . ARG B 1 68 ? 16.828 13.18 4.242 1 91.19 68 ARG B C 1
ATOM 2368 O O . ARG B 1 68 ? 17.625 12.25 4.141 1 91.19 68 ARG B O 1
ATOM 2375 N N . VAL B 1 69 ? 16.031 13.289 5.215 1 91.38 69 VAL B N 1
ATOM 2376 C CA . VAL B 1 69 ? 15.891 12.227 6.207 1 91.38 69 VAL B CA 1
ATOM 2377 C C . VAL B 1 69 ? 15.43 10.938 5.523 1 91.38 69 VAL B C 1
ATOM 2379 O O . VAL B 1 69 ? 15.984 9.867 5.77 1 91.38 69 VAL B O 1
ATOM 2382 N N . ILE B 1 70 ? 14.492 11.039 4.668 1 86.94 70 ILE B N 1
ATOM 2383 C CA . ILE B 1 70 ? 13.938 9.875 3.98 1 86.94 70 ILE B CA 1
ATOM 2384 C C . ILE B 1 70 ? 14.977 9.312 3.01 1 86.94 70 ILE B C 1
ATOM 2386 O O . ILE B 1 70 ? 15.109 8.094 2.875 1 86.94 70 ILE B O 1
ATOM 2390 N N . GLU B 1 71 ? 15.617 10.219 2.375 1 89 71 GLU B N 1
ATOM 2391 C CA . GLU B 1 71 ? 16.672 9.789 1.464 1 89 71 GLU B CA 1
ATOM 2392 C C . GLU B 1 71 ? 17.734 8.969 2.193 1 89 71 GLU B C 1
ATOM 2394 O O . GLU B 1 71 ? 18.141 7.918 1.711 1 89 71 GLU B O 1
ATOM 2399 N N . ASP B 1 72 ? 18.125 9.461 3.287 1 88.88 72 ASP B N 1
ATOM 2400 C CA . ASP B 1 72 ? 19.125 8.75 4.086 1 88.88 72 ASP B CA 1
ATOM 2401 C C . ASP B 1 72 ? 18.609 7.383 4.531 1 88.88 72 ASP B C 1
ATOM 2403 O O . ASP B 1 72 ? 19.344 6.402 4.531 1 88.88 72 ASP B O 1
ATOM 2407 N N . TRP B 1 73 ? 17.422 7.383 4.91 1 86.75 73 TRP B N 1
ATOM 2408 C CA . TRP B 1 73 ? 16.797 6.145 5.363 1 86.75 73 TRP B CA 1
ATOM 2409 C C . TRP B 1 73 ? 16.734 5.125 4.23 1 86.75 73 TRP B C 1
ATOM 2411 O O . TRP B 1 73 ? 17.047 3.949 4.426 1 86.75 73 TRP B O 1
ATOM 2421 N N . TYR B 1 74 ? 16.344 5.527 3.049 1 85.94 74 TYR B N 1
ATOM 2422 C CA . TYR B 1 74 ? 16.297 4.648 1.887 1 85.94 74 TYR B CA 1
ATOM 2423 C C . TYR B 1 74 ? 17.703 4.145 1.528 1 85.94 74 TYR B C 1
ATOM 2425 O O . TYR B 1 74 ? 17.875 2.975 1.181 1 85.94 74 TYR B O 1
ATOM 2433 N N . ASP B 1 75 ? 18.609 5.062 1.621 1 87.25 75 ASP B N 1
ATOM 2434 C CA . ASP B 1 75 ? 19.984 4.668 1.316 1 87.25 75 ASP B CA 1
ATOM 2435 C C . ASP B 1 75 ? 20.453 3.559 2.252 1 87.25 75 ASP B C 1
ATOM 2437 O O . ASP B 1 75 ? 21.156 2.635 1.826 1 87.25 75 ASP B O 1
ATOM 2441 N N . GLU B 1 76 ? 20.125 3.689 3.465 1 85.88 76 GLU B N 1
ATOM 2442 C CA . GLU B 1 76 ? 20.469 2.664 4.441 1 85.88 76 GLU B CA 1
ATOM 2443 C C . GLU B 1 76 ? 19.828 1.323 4.09 1 85.88 76 GLU B C 1
ATOM 2445 O O . GLU B 1 76 ? 20.484 0.278 4.18 1 85.88 76 GLU B O 1
ATOM 2450 N N . ILE B 1 77 ? 18.641 1.348 3.682 1 85.19 77 ILE B N 1
ATOM 2451 C CA . ILE B 1 77 ? 17.906 0.136 3.332 1 85.19 77 ILE B CA 1
ATOM 2452 C C . ILE B 1 77 ? 18.516 -0.492 2.08 1 85.19 77 ILE B C 1
ATOM 2454 O O . ILE B 1 77 ? 18.781 -1.695 2.051 1 85.19 77 ILE B O 1
ATOM 2458 N N . ILE B 1 78 ? 18.734 0.353 1.103 1 89 78 ILE B N 1
ATOM 2459 C CA . ILE B 1 78 ? 19.297 -0.115 -0.162 1 89 78 ILE B CA 1
ATOM 2460 C C . ILE B 1 78 ? 20.656 -0.748 0.077 1 89 78 ILE B C 1
ATOM 2462 O O . ILE B 1 78 ? 20.953 -1.833 -0.434 1 89 78 ILE B O 1
ATOM 2466 N N . SER B 1 79 ? 21.422 -0.057 0.89 1 90.38 79 SER B N 1
ATOM 2467 C CA . SER B 1 79 ? 22.75 -0.558 1.184 1 90.38 79 SER B CA 1
ATOM 2468 C C . SER B 1 79 ? 22.703 -1.91 1.886 1 90.38 79 SER B C 1
ATOM 2470 O O . SER B 1 79 ? 23.469 -2.816 1.565 1 90.38 79 SER B O 1
ATOM 2472 N N . THR B 1 80 ? 21.812 -2.064 2.793 1 89.69 80 THR B N 1
ATOM 2473 C CA . THR B 1 80 ? 21.641 -3.32 3.52 1 89.69 80 THR B CA 1
ATOM 2474 C C . THR B 1 80 ? 21.234 -4.441 2.572 1 89.69 80 THR B C 1
ATOM 2476 O O . THR B 1 80 ? 21.766 -5.547 2.637 1 89.69 80 THR B O 1
ATOM 2479 N N . VAL B 1 81 ? 20.344 -4.184 1.675 1 90.88 81 VAL B N 1
ATOM 2480 C CA . VAL B 1 81 ? 19.844 -5.172 0.72 1 90.88 81 VAL B CA 1
ATOM 2481 C C . VAL B 1 81 ? 20.953 -5.547 -0.256 1 90.88 81 VAL B C 1
ATOM 2483 O O . VAL B 1 81 ? 21.219 -6.73 -0.492 1 90.88 81 VAL B O 1
ATOM 2486 N N . GLU B 1 82 ? 21.609 -4.566 -0.763 1 90.62 82 GLU B N 1
ATOM 2487 C CA . GLU B 1 82 ? 22.641 -4.805 -1.777 1 90.62 82 GLU B CA 1
ATOM 2488 C C . GLU B 1 82 ? 23.828 -5.555 -1.192 1 90.62 82 GLU B C 1
ATOM 2490 O O . GLU B 1 82 ? 24.359 -6.469 -1.822 1 90.62 82 GLU B O 1
ATOM 2495 N N . GLN B 1 83 ? 24.203 -5.148 -0.033 1 92 83 GLN B N 1
ATOM 2496 C CA . GLN B 1 83 ? 25.375 -5.762 0.586 1 92 83 GLN B CA 1
ATOM 2497 C C . GLN B 1 83 ? 25.062 -7.184 1.055 1 92 83 GLN B C 1
ATOM 2499 O O . GLN B 1 83 ? 25.953 -8.047 1.062 1 92 83 GLN B O 1
ATOM 2504 N N . GLY B 1 84 ? 23.875 -7.438 1.407 1 93.94 84 GLY B N 1
ATOM 2505 C CA . GLY B 1 84 ? 23.516 -8.734 1.956 1 93.94 84 GLY B CA 1
ATOM 2506 C C . GLY B 1 84 ? 22.969 -9.695 0.912 1 93.94 84 GLY B C 1
ATOM 2507 O O . GLY B 1 84 ? 22.812 -10.891 1.179 1 93.94 84 GLY B O 1
ATOM 2508 N N . MET B 1 85 ? 22.719 -9.219 -0.275 1 94 85 MET B N 1
ATOM 2509 C CA . MET B 1 85 ? 22.094 -10.039 -1.309 1 94 85 MET B CA 1
ATOM 2510 C C . MET B 1 85 ? 22.969 -11.234 -1.653 1 94 85 MET B C 1
ATOM 2512 O O . MET B 1 85 ? 24.156 -11.086 -1.959 1 94 85 MET B O 1
ATOM 2516 N N . PRO B 1 86 ? 22.422 -12.43 -1.562 1 93.88 86 PRO B N 1
ATOM 2517 C CA . PRO B 1 86 ? 23.188 -13.625 -1.918 1 93.88 86 PRO B CA 1
ATOM 2518 C C . PRO B 1 86 ? 23.25 -13.852 -3.426 1 93.88 86 PRO B C 1
ATOM 2520 O O . PRO B 1 86 ? 22.656 -14.805 -3.936 1 93.88 86 PRO B O 1
ATOM 2523 N N . HIS B 1 87 ? 24.047 -13.172 -4.176 1 89.88 87 HIS B N 1
ATOM 2524 C CA . HIS B 1 87 ? 24.109 -13.18 -5.633 1 89.88 87 HIS B CA 1
ATOM 2525 C C . HIS B 1 87 ? 24.547 -14.547 -6.152 1 89.88 87 HIS B C 1
ATOM 2527 O O . HIS B 1 87 ? 24.266 -14.898 -7.301 1 89.88 87 HIS B O 1
ATOM 2533 N N . GLY B 1 88 ? 25.031 -15.328 -5.402 1 90.06 88 GLY B N 1
ATOM 2534 C CA . GLY B 1 88 ? 25.469 -16.656 -5.816 1 90.06 88 GLY B CA 1
ATOM 2535 C C . GLY B 1 88 ? 24.391 -17.719 -5.66 1 90.06 88 GLY B C 1
ATOM 2536 O O . GLY B 1 88 ? 24.578 -18.859 -6.086 1 90.06 88 GLY B O 1
ATOM 2537 N N . GLN B 1 89 ? 23.25 -17.359 -5.215 1 93.31 89 GLN B N 1
ATOM 2538 C CA . GLN B 1 89 ? 22.172 -18.312 -4.973 1 93.31 89 GLN B CA 1
ATOM 2539 C C . GLN B 1 89 ? 21.078 -18.172 -6.027 1 93.31 89 GLN B C 1
ATOM 2541 O O . GLN B 1 89 ? 21.156 -17.312 -6.91 1 93.31 89 GLN B O 1
ATOM 2546 N N . SER B 1 90 ? 20.094 -19.109 -5.977 1 93.31 90 SER B N 1
ATOM 2547 C CA . SER B 1 90 ? 18.984 -19.109 -6.926 1 93.31 90 SER B CA 1
ATOM 2548 C C . SER B 1 90 ? 18.141 -17.844 -6.785 1 93.31 90 SER B C 1
ATOM 2550 O O . SER B 1 90 ? 18.203 -17.172 -5.754 1 93.31 90 SER B O 1
ATOM 2552 N N . THR B 1 91 ? 17.453 -17.516 -7.789 1 94.25 91 THR B N 1
ATOM 2553 C CA . THR B 1 91 ? 16.562 -16.359 -7.781 1 94.25 91 THR B CA 1
ATOM 2554 C C . THR B 1 91 ? 15.57 -16.438 -6.621 1 94.25 91 THR B C 1
ATOM 2556 O O . THR B 1 91 ? 15.273 -15.438 -5.977 1 94.25 91 THR B O 1
ATOM 2559 N N . LYS B 1 92 ? 15.125 -17.625 -6.371 1 93.56 92 LYS B N 1
ATOM 2560 C CA . LYS B 1 92 ? 14.164 -17.812 -5.285 1 93.56 92 LYS B CA 1
ATOM 2561 C C . LYS B 1 92 ? 14.781 -17.453 -3.939 1 93.56 92 LYS B C 1
ATOM 2563 O O . LYS B 1 92 ? 14.148 -16.766 -3.127 1 93.56 92 LYS B O 1
ATOM 2568 N N . VAL B 1 93 ? 15.984 -17.891 -3.699 1 94.62 93 VAL B N 1
ATOM 2569 C CA . VAL B 1 93 ? 16.688 -17.609 -2.451 1 94.62 93 VAL B CA 1
ATOM 2570 C C . VAL B 1 93 ? 16.953 -16.109 -2.338 1 94.62 93 VAL B C 1
ATOM 2572 O O . VAL B 1 93 ? 16.797 -15.523 -1.261 1 94.62 93 VAL B O 1
ATOM 2575 N N . GLN B 1 94 ? 17.344 -15.492 -3.408 1 95.75 94 GLN B N 1
ATOM 2576 C CA . GLN B 1 94 ? 17.578 -14.047 -3.422 1 95.75 94 GLN B CA 1
ATOM 2577 C C . GLN B 1 94 ? 16.281 -13.281 -3.143 1 95.75 94 GLN B C 1
ATOM 2579 O O . GLN B 1 94 ? 16.297 -12.289 -2.418 1 95.75 94 GLN B O 1
ATOM 2584 N N . LEU B 1 95 ? 15.18 -13.727 -3.725 1 96.25 95 LEU B N 1
ATOM 2585 C CA . LEU B 1 95 ? 13.883 -13.109 -3.479 1 96.25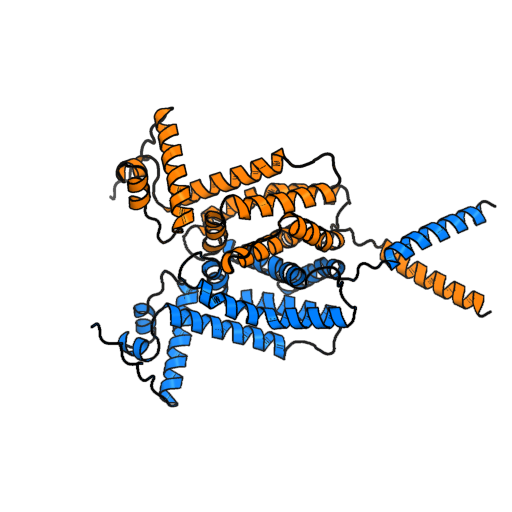 95 LEU B CA 1
ATOM 2586 C C . LEU B 1 95 ? 13.492 -13.234 -2.01 1 96.25 95 LEU B C 1
ATOM 2588 O O . LEU B 1 95 ? 12.992 -12.273 -1.415 1 96.25 95 LEU B O 1
ATOM 2592 N N . GLU B 1 96 ? 13.703 -14.398 -1.441 1 95.69 96 GLU B N 1
ATOM 2593 C CA . GLU B 1 96 ? 13.414 -14.609 -0.027 1 95.69 96 GLU B CA 1
ATOM 2594 C C . GLU B 1 96 ? 14.219 -13.664 0.853 1 95.69 96 GLU B C 1
ATOM 2596 O O . GLU B 1 96 ? 13.688 -13.102 1.816 1 95.69 96 GLU B O 1
ATOM 2601 N N . PHE B 1 97 ? 15.5 -13.594 0.501 1 95.88 97 PHE B N 1
ATOM 2602 C CA . PHE B 1 97 ? 16.359 -12.672 1.233 1 95.88 97 PHE B CA 1
ATOM 2603 C C . PHE B 1 97 ? 15.836 -11.242 1.145 1 95.88 97 PHE B C 1
ATOM 2605 O O . PHE B 1 97 ? 15.773 -10.531 2.15 1 95.88 97 PHE B O 1
ATOM 2612 N N . TYR B 1 98 ? 15.477 -10.828 -0.037 1 95.81 98 TYR B N 1
ATOM 2613 C CA . TYR B 1 98 ? 14.961 -9.484 -0.26 1 95.81 98 TYR B CA 1
ATOM 2614 C C . TYR B 1 98 ? 13.711 -9.234 0.574 1 95.81 98 TYR B C 1
ATOM 2616 O O . TYR B 1 98 ? 13.625 -8.227 1.283 1 95.81 98 TYR B O 1
ATOM 2624 N N . VAL B 1 99 ? 12.727 -10.094 0.5 1 95.69 99 VAL B N 1
ATOM 2625 C CA . VAL B 1 99 ? 11.453 -9.953 1.197 1 95.69 99 VAL B CA 1
ATOM 2626 C C . VAL B 1 99 ? 11.695 -9.914 2.705 1 95.69 99 VAL B C 1
ATOM 2628 O O . VAL B 1 99 ? 11.172 -9.031 3.398 1 95.69 99 VAL B O 1
ATOM 2631 N N . ARG B 1 100 ? 12.516 -10.797 3.232 1 94.31 100 ARG B N 1
ATOM 2632 C CA . ARG B 1 100 ? 12.82 -10.859 4.656 1 94.31 100 ARG B CA 1
ATOM 2633 C C . ARG B 1 100 ? 13.484 -9.57 5.133 1 94.31 100 ARG B C 1
ATOM 2635 O O . ARG B 1 100 ? 13.109 -9.023 6.172 1 94.31 100 ARG B O 1
ATOM 2642 N N . THR B 1 101 ? 14.438 -9.148 4.41 1 92.44 101 THR B N 1
ATOM 2643 C CA . THR B 1 101 ? 15.195 -7.957 4.777 1 92.44 101 THR B CA 1
ATOM 2644 C C . THR B 1 101 ? 14.305 -6.723 4.754 1 92.44 101 THR B C 1
ATOM 2646 O O . THR B 1 101 ? 14.375 -5.879 5.648 1 92.44 101 THR B O 1
ATOM 2649 N N . HIS B 1 102 ? 13.516 -6.613 3.73 1 90.44 102 HIS B N 1
ATOM 2650 C CA . HIS B 1 102 ? 12.586 -5.492 3.615 1 90.44 102 HIS B CA 1
ATOM 2651 C C . HIS B 1 102 ? 11.625 -5.449 4.793 1 90.44 102 HIS B C 1
ATOM 2653 O O . HIS B 1 102 ? 11.438 -4.402 5.414 1 90.44 102 HIS B O 1
ATOM 2659 N N . LEU B 1 103 ? 11.039 -6.551 5.117 1 90.25 103 LEU B N 1
ATOM 2660 C CA . LEU B 1 103 ? 10.109 -6.625 6.242 1 90.25 103 LEU B CA 1
ATOM 2661 C C . LEU B 1 103 ? 10.812 -6.277 7.547 1 90.25 103 LEU B C 1
ATOM 2663 O O . LEU B 1 103 ? 10.266 -5.551 8.383 1 90.25 103 LEU B O 1
ATOM 2667 N N . ARG B 1 104 ? 11.969 -6.727 7.703 1 88.88 104 ARG B N 1
ATOM 2668 C CA . ARG B 1 104 ? 12.742 -6.484 8.914 1 88.88 104 ARG B CA 1
ATOM 2669 C C . ARG B 1 104 ? 13.078 -5.004 9.062 1 88.88 104 ARG B C 1
ATOM 2671 O O . ARG B 1 104 ? 12.898 -4.426 10.141 1 88.88 104 ARG B O 1
ATOM 2678 N N . LEU B 1 105 ? 13.555 -4.418 8.023 1 84.25 105 LEU B N 1
ATOM 2679 C CA . LEU B 1 105 ? 14.008 -3.031 8.078 1 84.25 105 LEU B CA 1
ATOM 2680 C C . LEU B 1 105 ? 12.828 -2.084 8.266 1 84.25 105 LEU B C 1
ATOM 2682 O O . LEU B 1 105 ? 12.938 -1.08 8.977 1 84.25 105 LEU B O 1
ATOM 2686 N N . PHE B 1 106 ? 11.758 -2.387 7.676 1 80.88 106 PHE B N 1
ATOM 2687 C CA . PHE B 1 106 ? 10.602 -1.508 7.805 1 80.88 106 PHE B CA 1
ATOM 2688 C C . PHE B 1 106 ? 9.938 -1.677 9.164 1 80.88 106 PHE B C 1
ATOM 2690 O O . PHE B 1 106 ? 9.383 -0.724 9.711 1 80.88 106 PHE B O 1
ATOM 2697 N N . LEU B 1 107 ? 9.984 -2.816 9.727 1 75 107 LEU B N 1
ATOM 2698 C CA . LEU B 1 107 ? 9.328 -3.047 11.008 1 75 107 LEU B CA 1
ATOM 2699 C C . LEU B 1 107 ? 10.25 -2.695 12.164 1 75 107 LEU B C 1
ATOM 2701 O O . LEU B 1 107 ? 9.789 -2.348 13.25 1 75 107 LEU B O 1
ATOM 2705 N N . ILE B 1 108 ? 11.523 -2.84 12.023 1 66.31 108 ILE B N 1
ATOM 2706 C CA . ILE B 1 108 ? 12.461 -2.559 13.102 1 66.31 108 ILE B CA 1
ATOM 2707 C C . ILE B 1 108 ? 12.867 -1.088 13.062 1 66.31 108 ILE B C 1
ATOM 2709 O O . ILE B 1 108 ? 12.867 -0.408 14.086 1 66.31 108 ILE B O 1
ATOM 2713 N N . GLN B 1 109 ? 13.477 -0.657 11.883 1 55.88 109 GLN B N 1
ATOM 2714 C CA . GLN B 1 109 ? 14.117 0.652 11.805 1 55.88 109 GLN B CA 1
ATOM 2715 C C . GLN B 1 109 ? 13.078 1.764 11.68 1 55.88 109 GLN B C 1
ATOM 2717 O O . GLN B 1 109 ? 13.43 2.945 11.625 1 55.88 109 GLN B O 1
ATOM 2722 N N . GLY B 1 110 ? 11.898 1.461 11.852 1 57.97 110 GLY B N 1
ATOM 2723 C CA . GLY B 1 110 ? 11.203 2.709 12.141 1 57.97 110 GLY B CA 1
ATOM 2724 C C . GLY B 1 110 ? 9.797 2.752 11.586 1 57.97 110 GLY B C 1
ATOM 2725 O O . GLY B 1 110 ? 9.57 3.227 10.469 1 57.97 110 GLY B O 1
ATOM 2726 N N . THR B 1 111 ? 9.086 2.297 12.344 1 63.62 111 THR B N 1
ATOM 2727 C CA . THR B 1 111 ? 7.637 2.369 12.195 1 63.62 111 THR B CA 1
ATOM 2728 C C . THR B 1 111 ? 7.199 3.797 11.883 1 63.62 111 THR B C 1
ATOM 2730 O O . THR B 1 111 ? 6.336 4.012 11.023 1 63.62 111 THR B O 1
ATOM 2733 N N . GLY B 1 112 ? 8.117 4.656 12.469 1 73.12 112 GLY B N 1
ATOM 2734 C CA . GLY B 1 112 ? 7.707 6.039 12.281 1 73.12 112 GLY B CA 1
ATOM 2735 C C . GLY B 1 112 ? 7.949 6.551 10.875 1 73.12 112 GLY B C 1
ATOM 2736 O O . GLY B 1 112 ? 7.055 7.137 10.258 1 73.12 112 GLY B O 1
ATOM 2737 N N . LEU B 1 113 ? 9.18 6.312 10.359 1 78.25 113 LEU B N 1
ATOM 2738 C CA . LEU B 1 113 ? 9.5 6.77 9.016 1 78.25 113 LEU B CA 1
ATOM 2739 C C . LEU B 1 113 ? 8.727 5.977 7.969 1 78.25 113 LEU B C 1
ATOM 2741 O O . LEU B 1 113 ? 8.344 6.516 6.926 1 78.25 113 LEU B O 1
ATOM 2745 N N . CYS B 1 114 ? 8.516 4.75 8.281 1 74.94 114 CYS B N 1
ATOM 2746 C CA . CYS B 1 114 ? 7.688 3.936 7.406 1 74.94 114 CYS B CA 1
ATOM 2747 C C . CYS B 1 114 ? 6.285 4.516 7.289 1 74.94 114 CYS B C 1
ATOM 2749 O O . CYS B 1 114 ? 5.754 4.652 6.184 1 74.94 114 CYS B O 1
ATOM 2751 N N . ALA B 1 115 ? 5.867 4.871 8.406 1 74.69 115 ALA B N 1
ATOM 2752 C CA . ALA B 1 115 ? 4.539 5.473 8.43 1 74.69 115 ALA B CA 1
ATOM 2753 C C . ALA B 1 115 ? 4.512 6.777 7.645 1 74.69 115 ALA B C 1
ATOM 2755 O O . ALA B 1 115 ? 3.557 7.055 6.918 1 74.69 115 ALA B O 1
ATOM 2756 N N . LEU B 1 116 ? 5.535 7.496 7.812 1 76.94 116 LEU B N 1
ATOM 2757 C CA . LEU B 1 116 ? 5.656 8.781 7.125 1 76.94 116 LEU B CA 1
ATOM 2758 C C . LEU B 1 116 ? 5.691 8.586 5.613 1 76.94 116 LEU B C 1
ATOM 2760 O O . LEU B 1 116 ? 5.008 9.305 4.879 1 76.94 116 LEU B O 1
ATOM 2764 N N . VAL B 1 117 ? 6.391 7.625 5.156 1 76.12 117 VAL B N 1
ATOM 2765 C CA . VAL B 1 117 ? 6.555 7.367 3.73 1 76.12 117 VAL B CA 1
ATOM 2766 C C . VAL B 1 117 ? 5.258 6.805 3.154 1 76.12 117 VAL B C 1
ATOM 2768 O O . VAL B 1 117 ? 4.82 7.215 2.076 1 76.12 117 VAL B O 1
ATOM 2771 N N . LEU B 1 118 ? 4.719 5.949 3.893 1 69.69 118 LEU B N 1
ATOM 2772 C CA . LEU B 1 118 ? 3.494 5.316 3.412 1 69.69 118 LEU B CA 1
ATOM 2773 C C . LEU B 1 118 ? 2.344 6.316 3.381 1 69.69 118 LEU B C 1
ATOM 2775 O O . LEU B 1 118 ? 1.451 6.215 2.537 1 69.69 118 LEU B O 1
ATOM 2779 N N . SER B 1 119 ? 2.328 7.273 4.266 1 65.81 119 SER B N 1
ATOM 2780 C CA . SER B 1 119 ? 1.246 8.25 4.355 1 65.81 119 SER B CA 1
ATOM 2781 C C . SER B 1 119 ? 1.492 9.438 3.434 1 65.81 119 SER B C 1
ATOM 2783 O O . SER B 1 119 ? 0.587 9.875 2.717 1 65.81 119 SER B O 1
ATOM 2785 N N . GLU B 1 120 ? 2.67 9.961 3.514 1 61.38 120 GLU B N 1
ATOM 2786 C CA . GLU B 1 120 ? 2.949 11.234 2.859 1 61.38 120 GLU B CA 1
ATOM 2787 C C . GLU B 1 120 ? 3.328 11.023 1.395 1 61.38 120 GLU B C 1
ATOM 2789 O O . GLU B 1 120 ? 3.131 11.922 0.567 1 61.38 120 GLU B O 1
ATOM 2794 N N . GLY B 1 121 ? 4.012 10 1.235 1 56.84 121 GLY B N 1
ATOM 2795 C CA . GLY B 1 121 ? 4.352 9.758 -0.159 1 56.84 121 GLY B CA 1
ATOM 2796 C C . GLY B 1 121 ? 3.133 9.648 -1.057 1 56.84 121 GLY B C 1
ATOM 2797 O O . GLY B 1 121 ? 3.229 9.844 -2.27 1 56.84 121 GLY B O 1
ATOM 2798 N N . ARG B 1 122 ? 1.962 9.445 -0.379 1 53.22 122 ARG B N 1
ATOM 2799 C CA . ARG B 1 122 ? 0.741 9.188 -1.137 1 53.22 122 ARG B CA 1
ATOM 2800 C C . ARG B 1 122 ? -0.14 10.43 -1.191 1 53.22 122 ARG B C 1
ATOM 2802 O O . ARG B 1 122 ? -1.149 10.453 -1.899 1 53.22 122 ARG B O 1
ATOM 2809 N N . ALA B 1 123 ? 0.186 11.438 -0.425 1 52.22 123 ALA B N 1
ATOM 2810 C CA . ALA B 1 123 ? -0.632 12.641 -0.324 1 52.22 123 ALA B CA 1
ATOM 2811 C C . ALA B 1 123 ? -0.484 13.508 -1.57 1 52.22 123 ALA B C 1
ATOM 2813 O O . ALA B 1 123 ? 0.608 13.617 -2.133 1 52.22 123 ALA B O 1
ATOM 2814 N N . LYS B 1 124 ? -1.758 13.781 -2.324 1 49 124 LYS B N 1
ATOM 2815 C CA . LYS B 1 124 ? -1.941 14.695 -3.443 1 49 124 LYS B CA 1
ATOM 2816 C C . LYS B 1 124 ? -1.685 16.141 -3.021 1 49 124 LYS B C 1
ATOM 2818 O O . LYS B 1 124 ? -2.289 16.625 -2.064 1 49 124 LYS B O 1
ATOM 2823 N N . GLY B 1 125 ? -0.468 16.734 -3.203 1 49.28 125 GLY B N 1
ATOM 2824 C CA . GLY B 1 125 ? -0.258 18.172 -3.145 1 49.28 125 GLY B CA 1
ATOM 2825 C C . GLY B 1 125 ? 1.188 18.562 -3.369 1 49.28 125 GLY B C 1
ATOM 2826 O O . GLY B 1 125 ? 2.064 17.703 -3.494 1 49.28 125 GLY B O 1
ATOM 2827 N N . PRO B 1 126 ? 1.27 19.797 -3.779 1 49.56 126 PRO B N 1
ATOM 2828 C CA . PRO B 1 126 ? 2.586 20.391 -3.996 1 49.56 126 PRO B CA 1
ATOM 2829 C C . PRO B 1 126 ? 3.615 19.953 -2.957 1 49.56 126 PRO B C 1
ATOM 2831 O O . PRO B 1 126 ? 4.746 20.453 -2.955 1 49.56 126 PRO B O 1
ATOM 2834 N N . GLY B 1 127 ? 3.279 18.969 -2.242 1 54.66 127 GLY B N 1
ATOM 2835 C CA . GLY B 1 127 ? 4.027 18.547 -1.063 1 54.66 127 GLY B CA 1
ATOM 2836 C C . GLY B 1 127 ? 5.098 17.516 -1.366 1 54.66 127 GLY B C 1
ATOM 2837 O O . GLY B 1 127 ? 5.801 17.625 -2.371 1 54.66 127 GLY B O 1
ATOM 2838 N N . LEU B 1 128 ? 5.367 16.531 -0.562 1 65.56 128 LEU B N 1
ATOM 2839 C CA . LEU B 1 128 ? 6.449 15.555 -0.448 1 65.56 128 LEU B CA 1
ATOM 2840 C C . LEU B 1 128 ? 6.371 14.523 -1.566 1 65.56 128 LEU B C 1
ATOM 2842 O O . LEU B 1 128 ? 7.344 13.812 -1.831 1 65.56 128 LEU B O 1
ATOM 2846 N N . GLY B 1 129 ? 5.316 14.641 -2.371 1 65.81 129 GLY B N 1
ATOM 2847 C CA . GLY B 1 129 ? 5.141 13.641 -3.406 1 65.81 129 GLY B CA 1
ATOM 2848 C C . GLY B 1 129 ? 6.223 13.68 -4.469 1 65.81 129 GLY B C 1
ATOM 2849 O O . GLY B 1 129 ? 6.762 12.641 -4.859 1 65.81 129 GLY B O 1
ATOM 2850 N N . GLU B 1 130 ? 6.555 14.828 -4.91 1 68.94 130 GLU B N 1
ATOM 2851 C CA . GLU B 1 130 ? 7.555 15 -5.957 1 68.94 130 GLU B CA 1
ATOM 2852 C C . GLU B 1 130 ? 8.938 14.57 -5.477 1 68.94 130 GLU B C 1
ATOM 2854 O O . GLU B 1 130 ? 9.75 14.086 -6.266 1 68.94 130 GLU B O 1
ATOM 2859 N N . VAL B 1 131 ? 9.102 14.688 -4.234 1 71.31 131 VAL B N 1
ATOM 2860 C CA . VAL B 1 131 ? 10.398 14.336 -3.648 1 71.31 131 VAL B CA 1
ATOM 2861 C C . VAL B 1 131 ? 10.477 12.828 -3.455 1 71.31 131 VAL B C 1
ATOM 2863 O O . VAL B 1 131 ? 11.562 12.242 -3.551 1 71.31 131 VAL B O 1
ATOM 2866 N N . PHE B 1 132 ? 9.367 12.266 -3.434 1 75.12 132 PHE B N 1
ATOM 2867 C CA . PHE B 1 132 ? 9.352 10.859 -3.045 1 75.12 132 PHE B CA 1
ATOM 2868 C C . PHE B 1 132 ? 9.438 9.961 -4.27 1 75.12 132 PHE B C 1
ATOM 2870 O O . PHE B 1 132 ? 9.953 8.844 -4.191 1 75.12 132 PHE B O 1
ATOM 2877 N N . VAL B 1 133 ? 9.094 10.453 -5.465 1 75.62 133 VAL B N 1
ATOM 2878 C CA . VAL B 1 133 ? 9.016 9.617 -6.656 1 75.62 133 VAL B CA 1
ATOM 2879 C C . VAL B 1 133 ? 10.406 9.117 -7.035 1 75.62 133 VAL B C 1
ATOM 2881 O O . VAL B 1 133 ? 10.625 7.914 -7.18 1 75.62 133 VAL B O 1
ATOM 2884 N N . PRO B 1 134 ? 11.375 10.016 -7.059 1 78.25 134 PRO B N 1
ATOM 2885 C CA . PRO B 1 134 ? 12.719 9.531 -7.375 1 78.25 134 PRO B CA 1
ATOM 2886 C C . PRO B 1 134 ? 13.281 8.617 -6.285 1 78.25 134 PRO B C 1
ATOM 2888 O O . PRO B 1 134 ? 14.055 7.699 -6.582 1 78.25 134 PRO B O 1
ATOM 2891 N N . LEU B 1 135 ? 12.938 8.883 -5.105 1 79.56 135 LEU B N 1
ATOM 2892 C CA . LEU B 1 135 ? 13.398 8.07 -3.986 1 79.56 135 LEU B CA 1
ATOM 2893 C C . LEU B 1 135 ? 12.797 6.672 -4.039 1 79.56 135 LEU B C 1
ATOM 2895 O O . LEU B 1 135 ? 13.469 5.684 -3.732 1 79.56 135 LEU B O 1
ATOM 2899 N N . GLN B 1 136 ? 11.633 6.641 -4.512 1 78.44 136 GLN B N 1
ATOM 2900 C CA . GLN B 1 136 ? 10.961 5.352 -4.652 1 78.44 136 GLN B CA 1
ATOM 2901 C C . GLN B 1 136 ? 11.609 4.508 -5.738 1 78.44 136 GLN B C 1
ATOM 2903 O O . GLN B 1 136 ? 11.766 3.293 -5.582 1 78.44 136 GLN B O 1
ATOM 2908 N N . ARG B 1 137 ? 12 5.102 -6.82 1 83.38 137 ARG B N 1
ATOM 2909 C CA . ARG B 1 137 ? 12.672 4.391 -7.902 1 83.38 137 ARG B CA 1
ATOM 2910 C C . ARG B 1 137 ? 13.992 3.789 -7.426 1 83.38 137 ARG B C 1
ATOM 2912 O O . ARG B 1 137 ? 14.328 2.658 -7.781 1 83.38 137 ARG B O 1
ATOM 2919 N N . ARG B 1 138 ? 14.648 4.555 -6.727 1 84.62 138 ARG B N 1
ATOM 2920 C CA . ARG B 1 138 ? 15.922 4.07 -6.191 1 84.62 138 ARG B CA 1
ATOM 2921 C C . ARG B 1 138 ? 15.695 2.928 -5.207 1 84.62 138 ARG B C 1
ATOM 2923 O O . ARG B 1 138 ? 16.453 1.948 -5.203 1 84.62 138 ARG B O 1
ATOM 2930 N N . TYR B 1 139 ? 14.719 3.076 -4.477 1 84.69 139 TYR B N 1
ATOM 2931 C CA . TYR B 1 139 ? 14.383 2.107 -3.438 1 84.69 139 TYR B CA 1
ATOM 2932 C C . TYR B 1 139 ? 14 0.765 -4.047 1 84.69 139 TYR B C 1
ATOM 2934 O O . TYR B 1 139 ? 14.312 -0.29 -3.49 1 84.69 139 TYR B O 1
ATOM 2942 N N . THR B 1 140 ? 13.383 0.803 -5.195 1 88.94 140 THR B N 1
ATOM 2943 C CA . THR B 1 140 ? 12.883 -0.427 -5.797 1 88.94 140 THR B CA 1
ATOM 2944 C C . THR B 1 140 ? 13.914 -1.024 -6.75 1 88.94 140 THR B C 1
ATOM 2946 O O . THR B 1 140 ? 13.766 -2.158 -7.211 1 88.94 140 THR B O 1
ATOM 2949 N N . ALA B 1 141 ? 14.984 -0.382 -7.004 1 90.56 141 ALA B N 1
ATOM 2950 C CA . ALA B 1 141 ? 15.961 -0.746 -8.023 1 90.56 141 ALA B CA 1
ATOM 2951 C C . ALA B 1 141 ? 16.531 -2.137 -7.762 1 90.56 141 ALA B C 1
ATOM 2953 O O . ALA B 1 141 ? 16.625 -2.957 -8.68 1 90.56 141 ALA B O 1
ATOM 2954 N N . PRO B 1 142 ? 16.891 -2.449 -6.535 1 92.06 142 PRO B N 1
ATOM 2955 C CA . PRO B 1 142 ? 17.453 -3.785 -6.309 1 92.06 142 PRO B CA 1
ATOM 2956 C C . PRO B 1 142 ? 16.484 -4.898 -6.695 1 92.06 142 PRO B C 1
ATOM 2958 O O . PRO B 1 142 ? 16.906 -5.922 -7.25 1 92.06 142 PRO B O 1
ATOM 2961 N N . LEU B 1 143 ? 15.258 -4.75 -6.387 1 95.06 143 LEU B N 1
ATOM 2962 C CA . LEU B 1 143 ? 14.258 -5.742 -6.77 1 95.06 143 LEU B CA 1
ATOM 2963 C C . LEU B 1 143 ? 14.109 -5.801 -8.289 1 95.06 143 LEU B C 1
ATOM 2965 O O . LEU B 1 143 ? 14.039 -6.887 -8.867 1 95.06 143 LEU B O 1
ATOM 2969 N N . MET B 1 144 ? 14.086 -4.637 -8.883 1 95.5 144 MET B N 1
ATOM 2970 C CA . MET B 1 144 ? 13.938 -4.574 -10.336 1 95.5 144 MET B CA 1
ATOM 2971 C C . MET B 1 144 ? 15.117 -5.246 -11.031 1 95.5 144 MET B C 1
ATOM 2973 O O . MET B 1 144 ? 14.938 -5.957 -12.023 1 95.5 144 MET B O 1
ATOM 2977 N N . ASP B 1 145 ? 16.25 -4.996 -10.492 1 94.75 145 ASP B N 1
ATOM 2978 C CA . ASP B 1 145 ? 17.438 -5.621 -11.047 1 94.75 145 ASP B CA 1
ATOM 2979 C C . ASP B 1 145 ? 17.375 -7.141 -10.898 1 94.75 145 ASP B C 1
ATOM 2981 O O . ASP B 1 145 ? 17.734 -7.871 -11.828 1 94.75 145 ASP B O 1
ATOM 2985 N N . LEU B 1 146 ? 16.969 -7.582 -9.766 1 96 146 LEU B N 1
ATOM 2986 C CA . LEU B 1 146 ? 16.812 -9.016 -9.516 1 96 146 LEU B CA 1
ATOM 2987 C C . LEU B 1 146 ? 15.828 -9.633 -10.5 1 96 146 LEU B C 1
ATOM 2989 O O . LEU B 1 146 ? 16.125 -10.664 -11.109 1 96 146 LEU B O 1
ATOM 2993 N N . LEU B 1 147 ? 14.703 -9.031 -10.734 1 96.88 147 LEU B N 1
ATOM 2994 C CA . LEU B 1 147 ? 13.656 -9.539 -11.617 1 96.88 147 LEU B CA 1
ATOM 2995 C C . LEU B 1 147 ? 14.125 -9.523 -13.07 1 96.88 147 LEU B C 1
ATOM 2997 O O . LEU B 1 147 ? 13.859 -10.461 -13.82 1 96.88 147 LEU B O 1
ATOM 3001 N N . ALA B 1 148 ? 14.797 -8.477 -13.414 1 96.69 148 ALA B N 1
ATOM 3002 C CA . ALA B 1 148 ? 15.305 -8.367 -14.781 1 96.69 148 ALA B CA 1
ATOM 3003 C C . ALA B 1 148 ? 16.312 -9.477 -15.086 1 96.69 148 ALA B C 1
ATOM 3005 O O . ALA B 1 148 ? 16.234 -10.117 -16.141 1 96.69 148 ALA B O 1
ATOM 3006 N N . ARG B 1 149 ? 17.188 -9.672 -14.219 1 95.62 149 ARG B N 1
ATOM 3007 C CA . ARG B 1 149 ? 18.172 -10.734 -14.391 1 95.62 149 ARG B CA 1
ATOM 3008 C C . ARG B 1 149 ? 17.5 -12.102 -14.453 1 95.62 149 ARG B C 1
ATOM 3010 O O . ARG B 1 149 ? 17.859 -12.938 -15.281 1 95.62 149 ARG B O 1
ATOM 3017 N N . ALA B 1 150 ? 16.594 -12.328 -13.523 1 95.5 150 ALA B N 1
ATOM 3018 C CA . ALA B 1 150 ? 15.867 -13.594 -13.492 1 95.5 150 ALA B CA 1
ATOM 3019 C C . ALA B 1 150 ? 15.117 -13.828 -14.797 1 95.5 150 ALA B C 1
ATOM 3021 O O . ALA B 1 150 ? 15.062 -14.953 -15.297 1 95.5 150 ALA B O 1
ATOM 3022 N N . ARG B 1 151 ? 14.523 -12.789 -15.289 1 95.31 151 ARG B N 1
ATOM 3023 C CA . ARG B 1 151 ? 13.82 -12.875 -16.562 1 95.31 151 ARG B CA 1
ATOM 3024 C C . ARG B 1 151 ? 14.781 -13.195 -17.703 1 95.31 151 ARG B C 1
ATOM 3026 O O . ARG B 1 151 ? 14.5 -14.062 -18.531 1 95.31 151 ARG B O 1
ATOM 3033 N N . ASP B 1 152 ? 15.852 -12.516 -17.766 1 94.38 152 ASP B N 1
ATOM 3034 C CA . ASP B 1 152 ? 16.859 -12.727 -18.797 1 94.38 152 ASP B CA 1
ATOM 3035 C C . ASP B 1 152 ? 17.375 -14.164 -18.766 1 94.38 152 ASP B C 1
ATOM 3037 O O . ASP B 1 152 ? 17.703 -14.734 -19.812 1 94.38 152 ASP B O 1
ATOM 3041 N N . ASN B 1 153 ? 17.391 -14.742 -17.609 1 92.81 153 ASN B N 1
ATOM 3042 C CA . ASN B 1 153 ? 17.891 -16.109 -17.422 1 92.81 153 ASN B CA 1
ATOM 3043 C C . ASN B 1 153 ? 16.781 -17.141 -17.625 1 92.81 153 ASN B C 1
ATOM 3045 O O . ASN B 1 153 ? 17.016 -18.344 -17.5 1 92.81 153 ASN B O 1
ATOM 3049 N N . GLY B 1 154 ? 15.617 -16.688 -17.844 1 91.88 154 GLY B N 1
ATOM 3050 C CA . GLY B 1 154 ? 14.492 -17.562 -18.078 1 91.88 154 GLY B CA 1
ATOM 3051 C C . GLY B 1 154 ? 13.953 -18.203 -16.828 1 91.88 154 GLY B C 1
ATOM 3052 O O . GLY B 1 154 ? 13.242 -19.219 -16.891 1 91.88 154 GLY B O 1
ATOM 3053 N N . GLU B 1 155 ? 14.234 -17.625 -15.695 1 91.38 155 GLU B N 1
ATOM 3054 C CA . GLU B 1 155 ? 13.836 -18.203 -14.414 1 91.38 155 GLU B CA 1
ATOM 3055 C C . GLU B 1 155 ? 12.438 -17.75 -14.016 1 91.38 155 GLU B C 1
ATOM 3057 O O . GLU B 1 155 ? 11.773 -18.406 -13.203 1 91.38 155 GLU B O 1
ATOM 3062 N N . ILE B 1 156 ? 12.023 -16.594 -14.586 1 93.31 156 ILE B N 1
ATOM 3063 C CA . ILE B 1 156 ? 10.672 -16.125 -14.305 1 93.31 156 ILE B CA 1
ATOM 3064 C C . ILE B 1 156 ? 9.961 -15.766 -15.609 1 93.31 156 ILE B C 1
ATOM 3066 O O . ILE B 1 156 ? 10.594 -15.664 -16.656 1 93.31 156 ILE B O 1
ATOM 3070 N N . ARG B 1 157 ? 8.672 -15.695 -15.547 1 93.19 157 ARG B N 1
ATOM 3071 C CA . ARG B 1 157 ? 7.832 -15.422 -16.719 1 93.19 157 ARG B CA 1
ATOM 3072 C C . ARG B 1 157 ? 8.18 -14.078 -17.344 1 93.19 157 ARG B C 1
ATOM 3074 O O . ARG B 1 157 ? 8.57 -13.141 -16.641 1 93.19 157 ARG B O 1
ATOM 3081 N N . ASP B 1 158 ? 7.953 -13.961 -18.688 1 93.19 158 ASP B N 1
ATOM 3082 C CA . ASP B 1 158 ? 8.328 -12.75 -19.422 1 93.19 158 ASP B CA 1
ATOM 3083 C C . ASP B 1 158 ? 7.129 -12.172 -20.172 1 93.19 158 ASP B C 1
ATOM 3085 O O . ASP B 1 158 ? 7.273 -11.234 -20.953 1 93.19 158 ASP B O 1
ATOM 3089 N N . ASP B 1 159 ? 5.957 -12.688 -19.922 1 93.31 159 ASP B N 1
ATOM 3090 C CA . ASP B 1 159 ? 4.766 -12.289 -20.656 1 93.31 159 ASP B CA 1
ATOM 3091 C C . ASP B 1 159 ? 4.074 -11.102 -19.984 1 93.31 159 ASP B C 1
ATOM 3093 O O . ASP B 1 159 ? 3.145 -10.516 -20.547 1 93.31 159 ASP B O 1
ATOM 3097 N N . LEU B 1 160 ? 4.562 -10.719 -18.797 1 94.81 160 LEU B N 1
ATOM 3098 C CA . LEU B 1 160 ? 3.969 -9.617 -18.047 1 94.81 160 LEU B CA 1
ATOM 3099 C C . LEU B 1 160 ? 5 -8.523 -17.781 1 94.81 160 LEU B C 1
ATOM 3101 O O . LEU B 1 160 ? 6.195 -8.812 -17.656 1 94.81 160 LEU B O 1
ATOM 3105 N N . PRO B 1 161 ? 4.562 -7.297 -17.625 1 94.56 161 PRO B N 1
ATOM 3106 C CA . PRO B 1 161 ? 5.508 -6.219 -17.328 1 94.56 161 PRO B CA 1
ATOM 3107 C C . PRO B 1 161 ? 6.207 -6.402 -15.984 1 94.56 161 PRO B C 1
ATOM 3109 O O . PRO B 1 161 ? 5.578 -6.824 -15.016 1 94.56 161 PRO B O 1
ATOM 3112 N N . LEU B 1 162 ? 7.5 -6.047 -15.984 1 95.06 162 LEU B N 1
ATOM 3113 C CA . LEU B 1 162 ? 8.266 -6.141 -14.75 1 95.06 162 LEU B CA 1
ATOM 3114 C C . LEU B 1 162 ? 7.648 -5.273 -13.664 1 95.06 162 LEU B C 1
ATOM 3116 O O . LEU B 1 162 ? 7.723 -5.609 -12.477 1 95.06 162 LEU B O 1
ATOM 3120 N N . SER B 1 163 ? 7.023 -4.168 -14.062 1 93.31 163 SER B N 1
ATOM 3121 C CA . SER B 1 163 ? 6.391 -3.268 -13.102 1 93.31 163 SER B CA 1
ATOM 3122 C C . SER B 1 163 ? 5.266 -3.967 -12.344 1 93.31 163 SER B C 1
ATOM 3124 O O . SER B 1 163 ? 5.035 -3.688 -11.164 1 93.31 163 SER B O 1
ATOM 3126 N N . LEU B 1 164 ? 4.605 -4.844 -13.023 1 95.06 164 LEU B N 1
ATOM 3127 C CA . LEU B 1 164 ? 3.539 -5.598 -12.375 1 95.06 164 LEU B CA 1
ATOM 3128 C C . LEU B 1 164 ? 4.109 -6.602 -11.375 1 95.06 164 LEU B C 1
ATOM 3130 O O . LEU B 1 164 ? 3.572 -6.766 -10.281 1 95.06 164 LEU B O 1
ATOM 3134 N N . LEU B 1 165 ? 5.199 -7.25 -11.75 1 96.38 165 LEU B N 1
ATOM 3135 C CA . LEU B 1 165 ? 5.852 -8.172 -10.836 1 96.38 165 LEU B CA 1
ATOM 3136 C C . LEU B 1 165 ? 6.355 -7.441 -9.594 1 96.38 165 LEU B C 1
ATOM 3138 O O . LEU B 1 165 ? 6.246 -7.953 -8.477 1 96.38 165 LEU B O 1
ATOM 3142 N N . ARG B 1 166 ? 6.887 -6.297 -9.82 1 95 166 ARG B N 1
ATOM 3143 C CA . ARG B 1 166 ? 7.32 -5.453 -8.711 1 95 166 ARG B CA 1
ATOM 3144 C C . ARG B 1 166 ? 6.164 -5.16 -7.758 1 95 166 ARG B C 1
ATOM 3146 O O . ARG B 1 166 ? 6.301 -5.316 -6.543 1 95 166 ARG B O 1
ATOM 3153 N N . SER B 1 167 ? 5.059 -4.727 -8.297 1 94.5 167 SER B N 1
ATOM 3154 C CA . SER B 1 167 ? 3.889 -4.395 -7.492 1 94.5 167 SER B CA 1
ATOM 3155 C C . SER B 1 167 ? 3.365 -5.617 -6.746 1 94.5 167 SER B C 1
ATOM 3157 O O . SER B 1 167 ? 2.871 -5.496 -5.621 1 94.5 167 SER B O 1
ATOM 3159 N N . ALA B 1 168 ? 3.496 -6.754 -7.352 1 96.12 168 ALA B N 1
ATOM 3160 C CA . ALA B 1 168 ? 3.018 -7.996 -6.75 1 96.12 168 ALA B CA 1
ATOM 3161 C C . ALA B 1 168 ? 3.871 -8.383 -5.547 1 96.12 168 ALA B C 1
ATOM 3163 O O . ALA B 1 168 ? 3.408 -9.102 -4.652 1 96.12 168 ALA B O 1
ATOM 3164 N N . ILE B 1 169 ? 5.098 -7.965 -5.566 1 96.19 169 ILE B N 1
ATOM 3165 C CA . ILE B 1 169 ? 6.004 -8.312 -4.477 1 96.19 169 ILE B CA 1
ATOM 3166 C C . ILE B 1 169 ? 5.965 -7.234 -3.4 1 96.19 169 ILE B C 1
ATOM 3168 O O . ILE B 1 169 ? 5.75 -7.527 -2.223 1 96.19 169 ILE B O 1
ATOM 3172 N N . LEU B 1 170 ? 6.078 -5.988 -3.773 1 93.38 170 LEU B N 1
ATOM 3173 C CA . LEU B 1 170 ? 6.137 -4.887 -2.82 1 93.38 170 LEU B CA 1
ATOM 3174 C C . LEU B 1 170 ? 4.758 -4.59 -2.244 1 93.38 170 LEU B C 1
ATOM 3176 O O . LEU B 1 170 ? 4.637 -4.223 -1.071 1 93.38 170 LEU B O 1
ATOM 3180 N N . GLY B 1 171 ? 3.74 -4.723 -3.051 1 92.44 171 GLY B N 1
ATOM 3181 C CA . GLY B 1 171 ? 2.381 -4.41 -2.639 1 92.44 171 GLY B CA 1
ATOM 3182 C C . GLY B 1 171 ? 1.957 -5.141 -1.379 1 92.44 171 GLY B C 1
ATOM 3183 O O . GLY B 1 171 ? 1.62 -4.512 -0.374 1 92.44 171 GLY B O 1
ATOM 3184 N N . PRO B 1 172 ? 2.049 -6.434 -1.422 1 94.5 172 PRO B N 1
ATOM 3185 C CA . PRO B 1 172 ? 1.646 -7.191 -0.235 1 94.5 172 PRO B CA 1
ATOM 3186 C C . PRO B 1 172 ? 2.484 -6.852 0.995 1 94.5 172 PRO B C 1
ATOM 3188 O O . PRO B 1 172 ? 1.963 -6.816 2.111 1 94.5 172 PRO B O 1
ATOM 3191 N N . MET B 1 173 ? 3.707 -6.617 0.856 1 91.38 173 MET B N 1
ATOM 3192 C CA . MET B 1 173 ? 4.555 -6.254 1.986 1 91.38 173 MET B CA 1
ATOM 3193 C C . MET B 1 173 ? 4.086 -4.945 2.615 1 91.38 173 MET B C 1
ATOM 3195 O O . MET B 1 173 ? 3.975 -4.844 3.838 1 91.38 173 MET B O 1
ATOM 3199 N N . GLU B 1 174 ? 3.867 -4.039 1.758 1 86 174 GLU B N 1
ATOM 3200 C CA . GLU B 1 174 ? 3.391 -2.75 2.248 1 86 174 GLU B CA 1
ATOM 3201 C C . GLU B 1 174 ? 2.029 -2.885 2.926 1 86 174 GLU B C 1
ATOM 3203 O O . GLU B 1 174 ? 1.777 -2.254 3.953 1 86 174 GLU B O 1
ATOM 3208 N N . HIS B 1 175 ? 1.219 -3.648 2.322 1 87.62 175 HIS B N 1
ATOM 3209 C CA . HIS B 1 175 ? -0.107 -3.873 2.889 1 87.62 175 HIS B CA 1
ATOM 3210 C C . HIS B 1 175 ? -0.015 -4.523 4.266 1 87.62 175 HIS B C 1
ATOM 3212 O O . HIS B 1 175 ? -0.72 -4.121 5.195 1 87.62 175 HIS B O 1
ATOM 3218 N N . ILE B 1 176 ? 0.824 -5.473 4.422 1 87.94 176 ILE B N 1
ATOM 3219 C CA . ILE B 1 176 ? 1.026 -6.172 5.688 1 87.94 176 ILE B CA 1
ATOM 3220 C C . ILE B 1 176 ? 1.61 -5.207 6.719 1 87.94 176 ILE B C 1
ATOM 3222 O O . ILE B 1 176 ? 1.173 -5.184 7.871 1 87.94 176 ILE B O 1
ATOM 3226 N N . LEU B 1 177 ? 2.543 -4.461 6.297 1 82.38 177 LEU B N 1
ATOM 3227 C CA . LEU B 1 177 ? 3.199 -3.518 7.195 1 82.38 177 LEU B CA 1
ATOM 3228 C C . LEU B 1 177 ? 2.215 -2.463 7.688 1 82.38 177 LEU B C 1
ATOM 3230 O O . LEU B 1 177 ? 2.221 -2.107 8.867 1 82.38 177 LEU B O 1
ATOM 3234 N N . TRP B 1 178 ? 1.446 -2.021 6.816 1 78.06 178 TRP B N 1
ATOM 3235 C CA . TRP B 1 178 ? 0.438 -1.039 7.199 1 78.06 178 TRP B CA 1
ATOM 3236 C C . TRP B 1 178 ? -0.537 -1.624 8.219 1 78.06 178 TRP B C 1
ATOM 3238 O O . TRP B 1 178 ? -0.881 -0.969 9.203 1 78.06 178 TRP B O 1
ATOM 3248 N N . ASP B 1 179 ? -0.965 -2.764 7.91 1 78.44 179 ASP B N 1
ATOM 3249 C CA . ASP B 1 179 ? -1.884 -3.436 8.82 1 78.44 179 ASP B CA 1
ATOM 3250 C C . ASP B 1 179 ? -1.245 -3.633 10.195 1 78.44 179 ASP B C 1
ATOM 3252 O O . ASP B 1 179 ? -1.897 -3.439 11.227 1 78.44 179 ASP B O 1
ATOM 3256 N N . ALA B 1 180 ? -0.021 -3.992 10.203 1 80.25 180 ALA B N 1
ATOM 3257 C CA . ALA B 1 180 ? 0.704 -4.23 11.445 1 80.25 180 ALA B CA 1
ATOM 3258 C C . ALA B 1 180 ? 0.863 -2.936 12.242 1 80.25 180 ALA B C 1
ATOM 3260 O O . ALA B 1 180 ? 0.683 -2.924 13.461 1 80.25 180 ALA B O 1
ATOM 3261 N N . ILE B 1 181 ? 1.111 -1.864 11.586 1 75.69 181 ILE B N 1
ATOM 3262 C CA . ILE B 1 181 ? 1.317 -0.569 12.227 1 75.69 181 ILE B CA 1
ATOM 3263 C C . ILE B 1 181 ? -0.014 -0.034 12.75 1 75.69 181 ILE B C 1
ATOM 3265 O O . ILE B 1 181 ? -0.104 0.409 13.898 1 75.69 181 ILE B O 1
ATOM 3269 N N . ALA B 1 182 ? -0.991 -0.083 11.883 1 71.94 182 ALA B N 1
ATOM 3270 C CA . ALA B 1 182 ? -2.301 0.462 12.234 1 71.94 182 ALA B CA 1
ATOM 3271 C C . ALA B 1 182 ? -2.904 -0.278 13.422 1 71.94 182 ALA B C 1
ATOM 3273 O O . ALA B 1 182 ? -3.58 0.326 14.258 1 71.94 182 ALA B O 1
ATOM 3274 N N . ARG B 1 183 ? -2.617 -1.594 13.461 1 75.94 183 ARG B N 1
ATOM 3275 C CA . ARG B 1 183 ? -3.234 -2.41 14.5 1 75.94 183 ARG B CA 1
ATOM 3276 C C . ARG B 1 183 ? -2.248 -2.707 15.625 1 75.94 183 ARG B C 1
ATOM 3278 O O . ARG B 1 183 ? -2.572 -3.43 16.562 1 75.94 183 ARG B O 1
ATOM 3285 N N . GLN B 1 184 ? -1.086 -2.189 15.461 1 76.38 184 GLN B N 1
ATOM 3286 C CA . GLN B 1 184 ? -0.04 -2.408 16.453 1 76.38 184 GLN B CA 1
ATOM 3287 C C . GLN B 1 184 ? 0.17 -3.896 16.703 1 76.38 184 GLN B C 1
ATOM 3289 O O . GLN B 1 184 ? 0.213 -4.332 17.859 1 76.38 184 GLN B O 1
ATOM 3294 N N . ARG B 1 185 ? 0.18 -4.641 15.664 1 78 185 ARG B N 1
ATOM 3295 C CA . ARG B 1 185 ? 0.374 -6.082 15.742 1 78 185 ARG B CA 1
ATOM 3296 C C . ARG B 1 185 ? 1.835 -6.453 15.508 1 78 185 ARG B C 1
ATOM 3298 O O . ARG B 1 185 ? 2.533 -5.785 14.742 1 78 185 ARG B O 1
ATOM 3305 N N . GLN B 1 186 ? 2.168 -7.477 16.234 1 83.25 186 GLN B N 1
ATOM 3306 C CA . GLN B 1 186 ? 3.494 -8.031 15.984 1 83.25 186 GLN B CA 1
ATOM 3307 C C . GLN B 1 186 ? 3.477 -8.984 14.789 1 83.25 186 GLN B C 1
ATOM 3309 O O . GLN B 1 186 ? 2.531 -9.758 14.625 1 83.25 186 GLN B O 1
ATOM 3314 N N . VAL B 1 187 ? 4.477 -8.82 13.977 1 86.94 187 VAL B N 1
ATOM 3315 C CA . VAL B 1 187 ? 4.59 -9.656 12.789 1 86.94 187 VAL B CA 1
ATOM 3316 C C . VAL B 1 187 ? 5.777 -10.609 12.93 1 86.94 187 VAL B C 1
ATOM 3318 O O . VAL B 1 187 ? 6.871 -10.188 13.312 1 86.94 187 VAL B O 1
ATOM 3321 N N . ASP B 1 188 ? 5.484 -11.898 12.773 1 91.94 188 ASP B N 1
ATOM 3322 C CA . ASP B 1 188 ? 6.574 -12.852 12.617 1 91.94 188 ASP B CA 1
ATOM 3323 C C . ASP B 1 188 ? 7.234 -12.711 11.242 1 91.94 188 ASP B C 1
ATOM 3325 O O . ASP B 1 188 ? 6.766 -13.289 10.266 1 91.94 188 ASP B O 1
ATOM 3329 N N . ILE B 1 189 ? 8.344 -12.023 11.258 1 91.19 189 ILE B N 1
ATOM 3330 C CA . ILE B 1 189 ? 8.992 -11.617 10.016 1 91.19 189 ILE B CA 1
ATOM 3331 C C . ILE B 1 189 ? 9.414 -12.859 9.234 1 91.19 189 ILE B C 1
ATOM 3333 O O . ILE B 1 189 ? 9.172 -12.953 8.023 1 91.19 189 ILE B O 1
ATOM 3337 N N . GLU B 1 190 ? 10.031 -13.797 9.875 1 93.81 190 GLU B N 1
ATOM 3338 C CA . GLU B 1 190 ? 10.539 -14.992 9.203 1 93.81 190 GLU B CA 1
ATOM 3339 C C . GLU B 1 190 ? 9.398 -15.812 8.602 1 93.81 190 GLU B C 1
ATOM 3341 O O . GLU B 1 190 ? 9.461 -16.203 7.438 1 93.81 190 GLU B O 1
ATOM 3346 N N . LYS B 1 191 ? 8.406 -16.016 9.352 1 95.19 191 LYS B N 1
ATOM 3347 C CA . LYS B 1 191 ? 7.266 -16.781 8.875 1 95.19 191 LYS B CA 1
ATOM 3348 C C . LYS B 1 191 ? 6.551 -16.062 7.734 1 95.19 191 LYS B C 1
ATOM 3350 O O . LYS B 1 191 ? 6.172 -16.688 6.738 1 95.19 191 LYS B O 1
ATOM 3355 N N . THR B 1 192 ? 6.34 -14.766 7.938 1 94.25 192 THR B N 1
ATOM 3356 C CA . THR B 1 192 ? 5.648 -13.977 6.926 1 94.25 192 THR B CA 1
ATOM 3357 C C . THR B 1 192 ? 6.43 -13.969 5.617 1 94.25 192 THR B C 1
ATOM 3359 O O . THR B 1 192 ? 5.852 -14.102 4.539 1 94.25 192 THR B O 1
ATOM 3362 N N . ALA B 1 193 ? 7.719 -13.789 5.719 1 94.88 193 ALA B N 1
ATOM 3363 C CA . ALA B 1 193 ? 8.562 -13.789 4.523 1 94.88 193 ALA B CA 1
ATOM 3364 C C . ALA B 1 193 ? 8.492 -15.133 3.803 1 94.88 193 ALA B C 1
ATOM 3366 O O . ALA B 1 193 ? 8.328 -15.18 2.58 1 94.88 193 ALA B O 1
ATOM 3367 N N . ARG B 1 194 ? 8.609 -16.203 4.523 1 94.69 194 ARG B N 1
ATOM 3368 C CA . ARG B 1 194 ? 8.547 -17.547 3.947 1 94.69 194 ARG B CA 1
ATOM 3369 C C . ARG B 1 194 ? 7.199 -17.781 3.271 1 94.69 194 ARG B C 1
ATOM 3371 O O . ARG B 1 194 ? 7.145 -18.281 2.146 1 94.69 194 ARG B O 1
ATOM 3378 N N . ASP B 1 195 ? 6.195 -17.406 3.957 1 96.06 195 ASP B N 1
ATOM 3379 C CA . ASP B 1 195 ? 4.848 -17.609 3.432 1 96.06 195 ASP B CA 1
ATOM 3380 C C . ASP B 1 195 ? 4.613 -16.781 2.18 1 96.06 195 ASP B C 1
ATOM 3382 O O . ASP B 1 195 ? 3.967 -17.219 1.232 1 96.06 195 ASP B O 1
ATOM 3386 N N . MET B 1 196 ? 5.109 -15.57 2.207 1 96.25 196 MET B N 1
ATOM 3387 C CA . MET B 1 196 ? 4.934 -14.68 1.065 1 96.25 196 MET B CA 1
ATOM 3388 C C . MET B 1 196 ? 5.652 -15.219 -0.166 1 96.25 196 MET B C 1
ATOM 3390 O O . MET B 1 196 ? 5.102 -15.211 -1.267 1 96.25 196 MET B O 1
ATOM 3394 N N . VAL B 1 197 ? 6.848 -15.672 0.027 1 95.62 197 VAL B N 1
ATOM 3395 C CA . VAL B 1 197 ? 7.602 -16.203 -1.101 1 95.62 197 VAL B CA 1
ATOM 3396 C C . VAL B 1 197 ? 6.945 -17.5 -1.593 1 95.62 197 VAL B C 1
ATOM 3398 O O . VAL B 1 197 ? 6.84 -17.719 -2.801 1 95.62 197 VAL B O 1
ATOM 3401 N N . ALA B 1 198 ? 6.492 -18.359 -0.691 1 93.12 198 ALA B N 1
ATOM 3402 C CA . ALA B 1 198 ? 5.781 -19.578 -1.066 1 93.12 198 ALA B CA 1
ATOM 3403 C C . ALA B 1 198 ? 4.551 -19.266 -1.911 1 93.12 198 ALA B C 1
ATOM 3405 O O . ALA B 1 198 ? 4.219 -20 -2.84 1 93.12 198 ALA B O 1
ATOM 3406 N N . LEU B 1 199 ? 3.949 -18.188 -1.603 1 94 199 LEU B N 1
ATOM 3407 C CA . LEU B 1 199 ? 2.744 -17.766 -2.303 1 94 199 LEU B CA 1
ATOM 3408 C C . LEU B 1 199 ? 3.086 -17.188 -3.674 1 94 199 LEU B C 1
ATOM 3410 O O . LEU B 1 199 ? 2.455 -17.547 -4.672 1 94 199 LEU B O 1
ATOM 3414 N N . LEU B 1 200 ? 4.105 -16.359 -3.74 1 94.62 200 LEU B N 1
ATOM 3415 C CA . LEU B 1 200 ? 4.32 -15.539 -4.922 1 94.62 200 LEU B CA 1
ATOM 3416 C C . LEU B 1 200 ? 5.207 -16.266 -5.934 1 94.62 200 LEU B C 1
ATOM 3418 O O . LEU B 1 200 ? 5.18 -15.945 -7.125 1 94.62 200 LEU B O 1
ATOM 3422 N N . TRP B 1 201 ? 5.965 -17.203 -5.461 1 92.44 201 TRP B N 1
ATOM 3423 C CA . TRP B 1 201 ? 6.945 -17.828 -6.34 1 92.44 201 TRP B CA 1
ATOM 3424 C C . TRP B 1 201 ? 6.266 -18.5 -7.523 1 92.44 201 TRP B C 1
ATOM 3426 O O . TRP B 1 201 ? 6.664 -18.312 -8.672 1 92.44 201 TRP B O 1
ATOM 3436 N N . PRO B 1 202 ? 5.211 -19.297 -7.336 1 89 202 PRO B N 1
ATOM 3437 C CA . PRO B 1 202 ? 4.531 -19.922 -8.477 1 89 202 PRO B CA 1
ATOM 3438 C C . PRO B 1 202 ? 4.035 -18.906 -9.5 1 89 202 PRO B C 1
ATOM 3440 O O . PRO B 1 202 ? 3.979 -19.188 -10.695 1 89 202 PRO B O 1
ATOM 3443 N N . ALA B 1 203 ? 3.678 -17.75 -9.008 1 91.94 203 ALA B N 1
ATOM 3444 C CA . ALA B 1 203 ? 3.16 -16.688 -9.883 1 91.94 203 ALA B CA 1
ATOM 3445 C C . ALA B 1 203 ? 4.258 -16.141 -10.789 1 91.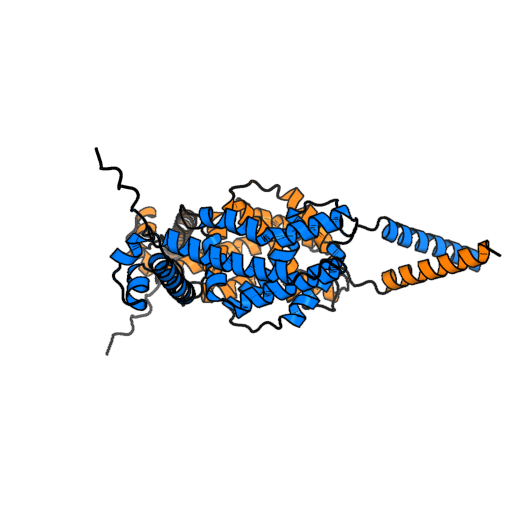94 203 ALA B C 1
ATOM 3447 O O . ALA B 1 203 ? 3.977 -15.617 -11.867 1 91.94 203 ALA B O 1
ATOM 3448 N N . LEU B 1 204 ? 5.469 -16.266 -10.352 1 93.81 204 LEU B N 1
ATOM 3449 C CA . LEU B 1 204 ? 6.594 -15.695 -11.078 1 93.81 204 LEU B CA 1
ATOM 3450 C C . LEU B 1 204 ? 7.164 -16.688 -12.078 1 93.81 204 LEU B C 1
ATOM 3452 O O . LEU B 1 204 ? 7.906 -16.312 -12.984 1 93.81 204 LEU B O 1
ATOM 3456 N N . LEU B 1 205 ? 6.82 -17.906 -11.906 1 90.06 205 LEU B N 1
ATOM 3457 C CA . LEU B 1 205 ? 7.402 -18.953 -12.742 1 90.06 205 LEU B CA 1
ATOM 3458 C C . LEU B 1 205 ? 6.895 -18.844 -14.172 1 90.06 205 LEU B C 1
ATOM 3460 O O . LEU B 1 205 ? 5.758 -18.422 -14.406 1 90.06 205 LEU B O 1
ATOM 3464 N N . PRO B 1 206 ? 7.82 -19.172 -15.086 1 87.12 206 PRO B N 1
ATOM 3465 C CA . PRO B 1 206 ? 7.367 -19.203 -16.484 1 87.12 206 PRO B CA 1
ATOM 3466 C C . PRO B 1 206 ? 6.168 -20.125 -16.688 1 87.12 206 PRO B C 1
ATOM 3468 O O . PRO B 1 206 ? 6.055 -21.156 -16.031 1 87.12 206 PRO B O 1
ATOM 3471 N N . VAL B 1 207 ? 5.215 -19.641 -17.312 1 71.38 207 VAL B N 1
ATOM 3472 C CA . VAL B 1 207 ? 4.035 -20.453 -17.609 1 71.38 207 VAL B CA 1
ATOM 3473 C C . VAL B 1 207 ? 4.449 -21.703 -18.375 1 71.38 207 VAL B C 1
ATOM 3475 O O . VAL B 1 207 ? 5.137 -21.625 -19.391 1 71.38 207 VAL B O 1
ATOM 3478 N N . ASP B 1 208 ? 4.848 -22.672 -17.641 1 63.28 208 ASP B N 1
ATOM 3479 C CA . ASP B 1 208 ? 5.266 -23.906 -18.297 1 63.28 208 ASP B CA 1
ATOM 3480 C C . ASP B 1 208 ? 4.211 -24.375 -19.297 1 63.28 208 ASP B C 1
ATOM 3482 O O . ASP B 1 208 ? 3.105 -24.766 -18.906 1 63.28 208 ASP B O 1
ATOM 3486 N N . VAL B 1 209 ? 4.277 -23.906 -20.469 1 52.59 209 VAL B N 1
ATOM 3487 C CA . VAL B 1 209 ? 3.559 -24.547 -21.562 1 52.59 209 VAL B CA 1
ATOM 3488 C C . VAL B 1 209 ? 3.635 -26.062 -21.422 1 52.59 209 VAL B C 1
ATOM 3490 O O . VAL B 1 209 ? 2.727 -26.781 -21.844 1 52.59 209 VAL B O 1
ATOM 3493 N N . GLU B 1 210 ? 4.727 -26.453 -20.844 1 51.12 210 GLU B N 1
ATOM 3494 C CA . GLU B 1 210 ? 4.949 -27.891 -20.703 1 51.12 210 GLU B CA 1
ATOM 3495 C C . GLU B 1 210 ? 4.047 -28.5 -19.625 1 51.12 210 GLU B C 1
ATOM 3497 O O . GLU B 1 210 ? 3.496 -29.578 -19.812 1 51.12 210 GLU B O 1
ATOM 3502 N N . VAL B 1 211 ? 3.873 -27.797 -18.547 1 52.66 211 VAL B N 1
ATOM 3503 C CA . VAL B 1 211 ? 2.984 -28.344 -17.516 1 52.66 211 VAL B CA 1
ATOM 3504 C C . VAL B 1 211 ? 1.562 -28.438 -18.062 1 52.66 211 VAL B C 1
ATOM 3506 O O . VAL B 1 211 ? 0.855 -29.406 -17.812 1 52.66 211 VAL B O 1
ATOM 3509 N N . GLU B 1 212 ? 1.305 -27.406 -18.797 1 53 212 GLU B N 1
ATOM 3510 C CA . GLU B 1 212 ? 0.048 -27.531 -19.531 1 53 212 GLU B CA 1
ATOM 3511 C C . GLU B 1 212 ? 0.102 -28.688 -20.531 1 53 212 GLU B C 1
ATOM 3513 O O . GLU B 1 212 ? -0.875 -29.406 -20.703 1 53 212 GLU B O 1
ATOM 3518 N N . LYS B 1 213 ? 1.316 -28.891 -21.172 1 55.25 213 LYS B N 1
ATOM 3519 C CA . LYS B 1 213 ? 1.525 -30.016 -22.078 1 55.25 213 LYS B CA 1
ATOM 3520 C C . LYS B 1 213 ? 1.577 -31.328 -21.297 1 55.25 213 LYS B C 1
ATOM 3522 O O . LYS B 1 213 ? 1.038 -32.344 -21.75 1 55.25 213 LYS B O 1
ATOM 3527 N N . LEU B 1 214 ? 2.096 -31.266 -20.172 1 54.91 214 LEU B N 1
ATOM 3528 C CA . LEU B 1 214 ? 2.186 -32.469 -19.344 1 54.91 214 LEU B CA 1
ATOM 3529 C C . LEU B 1 214 ? 0.823 -32.812 -18.766 1 54.91 214 LEU B C 1
ATOM 3531 O O . LEU B 1 214 ? 0.458 -34 -18.719 1 54.91 214 LEU B O 1
ATOM 3535 N N . ARG B 1 215 ? 0.097 -31.859 -18.516 1 54.94 215 ARG B N 1
ATOM 3536 C CA . ARG B 1 215 ? -1.284 -32.094 -18.109 1 54.94 215 ARG B CA 1
ATOM 3537 C C . ARG B 1 215 ? -2.119 -32.625 -19.25 1 54.94 215 ARG B C 1
ATOM 3539 O O . ARG B 1 215 ? -2.924 -33.562 -19.078 1 54.94 215 ARG B O 1
ATOM 3546 N N . ALA B 1 216 ? -1.844 -32.031 -20.359 1 57.53 216 ALA B N 1
ATOM 3547 C CA . ALA B 1 216 ? -2.494 -32.531 -21.578 1 57.53 216 ALA B CA 1
ATOM 3548 C C . ALA B 1 216 ? -2.023 -33.938 -21.906 1 57.53 216 ALA B C 1
ATOM 3550 O O . ALA B 1 216 ? -2.83 -34.781 -22.266 1 57.53 216 ALA B O 1
ATOM 3551 N N . PHE B 1 217 ? -0.724 -34.219 -21.812 1 55.44 217 PHE B N 1
ATOM 3552 C CA . PHE B 1 217 ? -0.138 -35.531 -22.031 1 55.44 217 PHE B CA 1
ATOM 3553 C C . PHE B 1 217 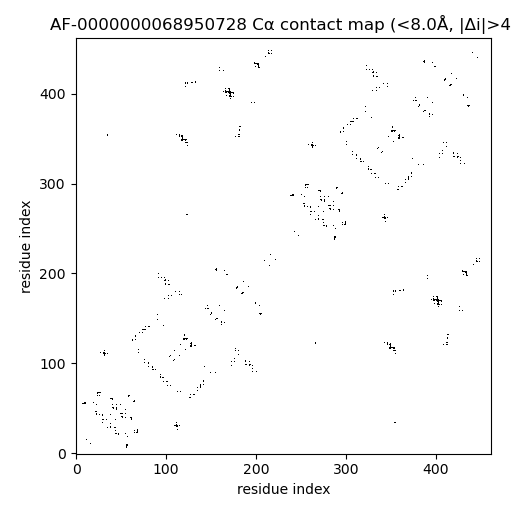? -0.643 -36.531 -21 1 55.44 217 PHE B C 1
ATOM 3555 O O . PHE B 1 217 ? -0.998 -37.656 -21.344 1 55.44 217 PHE B O 1
ATOM 3562 N N . TYR B 1 218 ? -0.723 -36.125 -19.828 1 56.97 218 TYR B N 1
ATOM 3563 C CA . TYR B 1 218 ? -1.265 -36.969 -18.766 1 56.97 218 TYR B CA 1
ATOM 3564 C C . TYR B 1 218 ? -2.723 -37.312 -19.031 1 56.97 218 TYR B C 1
ATOM 3566 O O . TYR B 1 218 ? -3.137 -38.469 -18.828 1 56.97 218 TYR B O 1
ATOM 3574 N N . GLY B 1 219 ? -3.359 -36.312 -19.391 1 58.22 219 GLY B N 1
ATOM 3575 C CA . GLY B 1 219 ? -4.727 -36.594 -19.812 1 58.22 219 GLY B CA 1
ATOM 3576 C C . GLY B 1 219 ? -4.812 -37.531 -20.984 1 58.22 219 GLY B C 1
ATOM 3577 O O . GLY B 1 219 ? -5.648 -38.438 -21 1 58.22 219 GLY B O 1
ATOM 3578 N N . GLU B 1 220 ? -3.912 -37.344 -21.953 1 61.16 220 GLU B N 1
ATOM 3579 C CA . GLU B 1 220 ? -3.881 -38.188 -23.141 1 61.16 220 GLU B CA 1
ATOM 3580 C C . GLU B 1 220 ? -3.416 -39.625 -22.781 1 61.16 220 GLU B C 1
ATOM 3582 O O . GLU B 1 220 ? -3.984 -40.594 -23.266 1 61.16 220 GLU B O 1
ATOM 3587 N N . VAL B 1 221 ? -2.416 -39.719 -21.969 1 59.97 221 VAL B N 1
ATOM 3588 C CA . VAL B 1 221 ? -1.898 -41.031 -21.547 1 59.97 221 VAL B CA 1
ATOM 3589 C C . VAL B 1 221 ? -2.926 -41.719 -20.672 1 59.97 221 VAL B C 1
ATOM 3591 O O . VAL B 1 221 ? -3.152 -42.938 -20.828 1 59.97 221 VAL B O 1
ATOM 3594 N N . GLY B 1 222 ? -3.541 -40.906 -19.859 1 57.91 222 GLY B N 1
ATOM 3595 C CA . GLY B 1 222 ? -4.605 -41.469 -19.047 1 57.91 222 GLY B CA 1
ATOM 3596 C C . GLY B 1 222 ? -5.777 -41.969 -19.859 1 57.91 222 GLY B C 1
ATOM 3597 O O . GLY B 1 222 ? -6.305 -43.062 -19.609 1 57.91 222 GLY B O 1
ATOM 3598 N N . ALA B 1 223 ? -6.07 -41.25 -20.844 1 62.72 223 ALA B N 1
ATOM 3599 C CA . ALA B 1 223 ? -7.137 -41.656 -21.75 1 62.72 223 ALA B CA 1
ATOM 3600 C C . ALA B 1 223 ? -6.727 -42.875 -22.562 1 62.72 223 ALA B C 1
ATOM 3602 O O . ALA B 1 223 ? -7.527 -43.812 -22.75 1 62.72 223 ALA B O 1
ATOM 3603 N N . ALA B 1 224 ? -5.512 -42.875 -22.953 1 59.19 224 ALA B N 1
ATOM 3604 C CA . ALA B 1 224 ? -4.996 -44 -23.734 1 59.19 224 ALA B CA 1
ATOM 3605 C C . ALA B 1 224 ? -4.934 -45.281 -22.875 1 59.19 224 ALA B C 1
ATOM 3607 O O . ALA B 1 224 ? -5.285 -46.344 -23.344 1 59.19 224 ALA B O 1
ATOM 3608 N N . LEU B 1 225 ? -4.629 -45.125 -21.672 1 58.31 225 LEU B N 1
ATOM 3609 C CA . LEU B 1 225 ? -4.547 -46.25 -20.75 1 58.31 225 LEU B CA 1
ATOM 3610 C C . LEU B 1 225 ? -5.934 -46.75 -20.406 1 58.31 225 LEU B C 1
ATOM 3612 O O . LEU B 1 225 ? -6.141 -47.969 -20.297 1 58.31 225 LEU B O 1
ATOM 3616 N N . ARG B 1 226 ? -6.723 -45.844 -20.25 1 60.91 226 ARG B N 1
ATOM 3617 C CA . ARG B 1 226 ? -8.102 -46.25 -20 1 60.91 226 ARG B CA 1
ATOM 3618 C C . ARG B 1 226 ? -8.688 -46.969 -21.203 1 60.91 226 ARG B C 1
ATOM 3620 O O . ARG B 1 226 ? -9.414 -47.938 -21.047 1 60.91 226 ARG B O 1
ATOM 3627 N N . ARG B 1 227 ? -8.359 -46.5 -22.312 1 61.78 227 ARG B N 1
ATOM 3628 C CA . ARG B 1 227 ? -8.812 -47.156 -23.531 1 61.78 227 ARG B CA 1
ATOM 3629 C C . ARG B 1 227 ? -8.164 -48.531 -23.688 1 61.78 227 ARG B C 1
ATOM 3631 O O . ARG B 1 227 ? -8.805 -49.469 -24.156 1 61.78 227 ARG B O 1
ATOM 3638 N N . ALA B 1 228 ? -6.965 -48.531 -23.328 1 60.53 228 ALA B N 1
ATOM 3639 C CA . ALA B 1 228 ? -6.254 -49.812 -23.469 1 60.53 228 ALA B CA 1
ATOM 3640 C C . ALA B 1 228 ? -6.707 -50.812 -22.422 1 60.53 228 ALA B C 1
ATOM 3642 O O . ALA B 1 228 ? -6.734 -52.031 -22.672 1 60.53 228 ALA B O 1
ATOM 3643 N N . GLY B 1 229 ? -6.945 -50.25 -21.281 1 56.81 229 GLY B N 1
ATOM 3644 C CA . GLY B 1 229 ? -7.414 -51.188 -20.25 1 56.81 229 GLY B CA 1
ATOM 3645 C C . GLY B 1 229 ? -8.828 -51.656 -20.5 1 56.81 229 GLY B C 1
ATOM 3646 O O . GLY B 1 229 ? -9.227 -52.719 -19.984 1 56.81 229 GLY B O 1
ATOM 3647 N N . ASN B 1 230 ? -9.727 -50.906 -20.969 1 56.97 230 ASN B N 1
ATOM 3648 C CA . ASN B 1 230 ? -11.086 -51.344 -21.281 1 56.97 230 ASN B CA 1
ATOM 3649 C C . ASN B 1 230 ? -11.141 -52.156 -22.547 1 56.97 230 ASN B C 1
ATOM 3651 O O . ASN B 1 230 ? -12.219 -52.531 -23.016 1 56.97 230 ASN B O 1
ATOM 3655 N N . GLY B 1 231 ? -10.125 -52.25 -23.188 1 45.41 231 GLY B N 1
ATOM 3656 C CA . GLY B 1 231 ? -10.133 -53.312 -24.203 1 45.41 231 GLY B CA 1
ATOM 3657 C C . GLY B 1 231 ? -9.438 -54.562 -23.766 1 45.41 231 GLY B C 1
ATOM 3658 O O . GLY B 1 231 ? -8.688 -54.562 -22.781 1 45.41 231 GLY B O 1
#

Solvent-accessible surface area (backbone atoms only — not comparable to full-atom values): 25036 Å² total; per-residue (Å²): 132,80,76,77,78,68,81,69,78,56,73,82,56,71,68,42,50,50,49,51,49,51,52,44,54,47,40,44,52,44,34,33,72,52,26,71,84,71,46,47,58,60,57,44,18,57,76,71,72,47,52,50,66,61,52,49,49,74,35,92,42,62,65,58,50,49,50,49,38,51,49,52,51,44,50,53,50,46,49,52,49,64,72,63,52,52,81,89,51,54,68,67,56,36,49,42,51,50,49,35,50,51,52,45,48,45,65,67,75,22,55,31,52,45,26,39,48,54,11,41,44,43,39,88,49,100,54,58,26,74,64,36,53,64,52,48,53,60,59,46,40,64,58,51,52,52,50,50,52,33,35,76,69,63,62,25,43,76,90,60,61,68,68,56,55,47,25,49,56,52,11,20,52,51,42,48,49,47,51,26,62,73,65,68,47,87,75,62,53,70,60,51,28,52,52,48,43,68,34,47,48,58,33,41,34,45,77,50,64,51,55,57,43,46,50,49,45,48,49,49,49,50,48,49,47,50,54,54,64,76,92,133,82,77,76,77,66,81,71,78,55,74,81,56,71,67,42,50,50,49,50,50,51,51,43,54,48,41,43,52,44,35,34,72,51,27,72,85,71,45,48,58,59,58,42,18,57,75,72,71,48,52,50,64,61,51,51,48,74,35,94,41,62,66,56,50,50,51,51,36,50,50,52,50,44,50,53,50,46,48,52,50,63,72,63,53,51,81,89,52,54,69,66,57,35,49,42,50,51,50,36,50,52,51,46,47,45,65,67,76,24,56,29,53,45,26,39,48,53,10,40,45,44,38,88,51,100,54,58,26,75,64,36,52,64,52,48,53,61,59,44,40,66,59,50,51,52,50,50,52,34,35,75,68,62,63,26,45,78,90,59,61,69,69,55,55,48,24,50,56,51,12,21,52,51,42,49,49,46,52,26,60,74,64,69,46,88,75,60,52,69,60,51,28,52,52,49,42,68,34,47,48,59,32,40,35,45,78,51,62,53,57,55,43,46,50,50,44,45,50,49,51,50,48,49,47,50,52,55,63,75,92